Protein AF-0000000084340788 (afdb_homodimer)

Structure (mmCIF, N/CA/C/O backbone):
data_AF-0000000084340788-model_v1
#
loop_
_entity.id
_entity.type
_entity.pdbx_description
1 polymer 'Glutamate transport system permease protein'
#
loop_
_atom_site.group_PDB
_atom_site.id
_atom_site.type_symbol
_atom_site.label_atom_id
_atom_site.label_alt_id
_atom_site.label_comp_id
_atom_site.label_asym_id
_atom_site.label_entity_id
_atom_site.label_seq_id
_atom_site.pdbx_PDB_ins_code
_atom_site.Cartn_x
_atom_site.Cartn_y
_atom_site.Cartn_z
_atom_site.occupancy
_atom_site.B_iso_or_equiv
_atom_site.auth_seq_id
_atom_site.auth_comp_id
_atom_site.auth_asym_id
_atom_site.auth_atom_id
_atom_site.pdbx_PDB_model_num
ATOM 1 N N . MET A 1 1 ? 12.258 -9.164 -33.531 1 71.19 1 MET A N 1
ATOM 2 C CA . MET A 1 1 ? 10.922 -9.227 -32.938 1 71.19 1 MET A CA 1
ATOM 3 C C . MET A 1 1 ? 10.695 -8.07 -31.969 1 71.19 1 MET A C 1
ATOM 5 O O . MET A 1 1 ? 11.555 -7.773 -31.141 1 71.19 1 MET A O 1
ATOM 9 N N . ASN A 1 2 ? 9.766 -7.203 -32.406 1 86.19 2 ASN A N 1
ATOM 10 C CA . ASN A 1 2 ? 9.414 -6.066 -31.578 1 86.19 2 ASN A CA 1
ATOM 11 C C . ASN A 1 2 ? 8.383 -6.445 -30.516 1 86.19 2 ASN A C 1
ATOM 13 O O . ASN A 1 2 ? 7.234 -6.742 -30.844 1 86.19 2 ASN A O 1
ATOM 17 N N . VAL A 1 3 ? 8.805 -6.488 -29.281 1 87.5 3 VAL A N 1
ATOM 18 C CA . VAL A 1 3 ? 8.008 -7.004 -28.172 1 87.5 3 VAL A CA 1
ATOM 19 C C . VAL A 1 3 ? 6.68 -6.258 -28.094 1 87.5 3 VAL A C 1
ATOM 21 O O . VAL A 1 3 ? 5.617 -6.875 -28.016 1 87.5 3 VAL A O 1
ATOM 24 N N . LEU A 1 4 ? 6.684 -4.98 -28.172 1 85 4 LEU A N 1
ATOM 25 C CA . LEU A 1 4 ? 5.469 -4.191 -27.984 1 85 4 LEU A CA 1
ATOM 26 C C . LEU A 1 4 ? 4.59 -4.262 -29.234 1 85 4 LEU A C 1
ATOM 28 O O . LEU A 1 4 ? 3.416 -4.633 -29.141 1 85 4 LEU A O 1
ATOM 32 N N . LEU A 1 5 ? 5.133 -4.051 -30.391 1 87.81 5 LEU A N 1
ATOM 33 C CA . LEU A 1 5 ? 4.355 -3.936 -31.609 1 87.81 5 LEU A CA 1
ATOM 34 C C . LEU A 1 5 ? 3.775 -5.289 -32.031 1 87.81 5 LEU A C 1
ATOM 36 O O . LEU A 1 5 ? 2.68 -5.355 -32.562 1 87.81 5 LEU A O 1
ATOM 40 N N . ASP A 1 6 ? 4.422 -6.336 -31.703 1 89.31 6 ASP A N 1
ATOM 41 C CA . ASP A 1 6 ? 3.955 -7.676 -32.031 1 89.31 6 ASP A CA 1
ATOM 42 C C . ASP A 1 6 ? 2.875 -8.148 -31.078 1 89.31 6 ASP A C 1
ATOM 44 O O . ASP A 1 6 ? 2.172 -9.125 -31.344 1 89.31 6 ASP A O 1
ATOM 48 N N . ASN A 1 7 ? 2.77 -7.484 -29.906 1 90.88 7 ASN A N 1
ATOM 49 C CA . ASN A 1 7 ? 1.879 -7.953 -28.859 1 90.88 7 ASN A CA 1
ATOM 50 C C . ASN A 1 7 ? 0.939 -6.848 -28.391 1 90.88 7 ASN A C 1
ATOM 52 O O . ASN A 1 7 ? 0.616 -6.762 -27.203 1 90.88 7 ASN A O 1
ATOM 56 N N . LEU A 1 8 ? 0.59 -6.016 -29.25 1 89.75 8 LEU A N 1
ATOM 57 C CA . LEU A 1 8 ? -0.273 -4.891 -28.906 1 89.75 8 LEU A CA 1
ATOM 58 C C . LEU A 1 8 ? -1.616 -5.375 -28.375 1 89.75 8 LEU A C 1
ATOM 60 O O . LEU A 1 8 ? -2.193 -4.758 -27.484 1 89.75 8 LEU A O 1
ATOM 64 N N . GLY A 1 9 ? -2.135 -6.41 -29.016 1 90.5 9 GLY A N 1
ATOM 65 C CA . GLY A 1 9 ? -3.385 -6.973 -28.531 1 90.5 9 GLY A CA 1
ATOM 66 C C . GLY A 1 9 ? -3.295 -7.484 -27.094 1 90.5 9 GLY A C 1
ATOM 67 O O . GLY A 1 9 ? -4.203 -7.262 -26.297 1 90.5 9 GLY A O 1
ATOM 68 N N . LEU A 1 10 ? -2.205 -8.125 -26.797 1 90.38 10 LEU A N 1
ATOM 69 C CA . LEU A 1 10 ? -1.965 -8.641 -25.453 1 90.38 10 LEU A CA 1
ATOM 70 C C . LEU A 1 10 ? -1.876 -7.508 -24.438 1 90.38 10 LEU A C 1
ATOM 72 O O . LEU A 1 10 ? -2.514 -7.559 -23.391 1 90.38 10 LEU A O 1
ATOM 76 N N . TYR A 1 11 ? -1.113 -6.496 -24.766 1 93.12 11 TYR A N 1
ATOM 77 C CA . TYR A 1 11 ? -0.984 -5.34 -23.891 1 93.12 11 TYR A CA 1
ATOM 78 C C . TYR A 1 11 ? -2.314 -4.613 -23.75 1 93.12 11 TYR A C 1
ATOM 80 O O . TYR A 1 11 ? -2.717 -4.254 -22.641 1 93.12 11 TYR A O 1
ATOM 88 N N . GLY A 1 12 ? -2.988 -4.422 -24.828 1 93.06 12 GLY A N 1
ATOM 89 C CA . GLY A 1 12 ? -4.273 -3.744 -24.797 1 93.06 12 GLY A CA 1
ATOM 90 C C . GLY A 1 12 ? -5.305 -4.449 -23.938 1 93.06 12 GLY A C 1
ATOM 91 O O . GLY A 1 12 ? -5.957 -3.82 -23.109 1 93.06 12 GLY A O 1
ATOM 92 N N . SER A 1 13 ? -5.438 -5.715 -24.156 1 93.06 13 SER A N 1
ATOM 93 C CA . SER A 1 13 ? -6.406 -6.488 -23.391 1 93.06 13 SER A CA 1
ATOM 94 C C . SER A 1 13 ? -6.016 -6.559 -21.922 1 93.06 13 SER A C 1
ATOM 96 O O . SER A 1 13 ? -6.879 -6.496 -21.047 1 93.06 13 SER A O 1
ATOM 98 N N . GLY A 1 14 ? -4.699 -6.738 -21.641 1 93.44 14 GLY A N 1
ATOM 99 C CA . GLY A 1 14 ? -4.219 -6.766 -20.281 1 93.44 14 GLY A CA 1
ATOM 100 C C . GLY A 1 14 ? -4.508 -5.484 -19.516 1 93.44 14 GLY A C 1
ATOM 101 O O . GLY A 1 14 ? -5.027 -5.523 -18.391 1 93.44 14 GLY A O 1
ATOM 102 N N . PHE A 1 15 ? -4.238 -4.375 -20.156 1 95.75 15 PHE A N 1
ATOM 103 C CA . PHE A 1 15 ? -4.457 -3.09 -19.5 1 95.75 15 PHE A CA 1
ATOM 104 C C . PHE A 1 15 ? -5.945 -2.777 -19.406 1 95.75 15 PHE A C 1
ATOM 106 O O . PHE A 1 15 ? -6.395 -2.139 -18.453 1 95.75 15 PHE A O 1
ATOM 113 N N . LEU A 1 16 ? -6.719 -3.254 -20.344 1 95.88 16 LEU A N 1
ATOM 114 C CA . LEU A 1 16 ? -8.164 -3.08 -20.266 1 95.88 16 LEU A CA 1
ATOM 115 C C . LEU A 1 16 ? -8.727 -3.811 -19.047 1 95.88 16 LEU A C 1
ATOM 117 O O . LEU A 1 16 ? -9.586 -3.275 -18.344 1 95.88 16 LEU A O 1
ATOM 121 N N . THR A 1 17 ? -8.266 -4.973 -18.859 1 96.44 17 THR A N 1
ATOM 122 C CA . THR A 1 17 ? -8.688 -5.727 -17.688 1 96.44 17 THR A CA 1
ATOM 123 C C . THR A 1 17 ? -8.266 -5.016 -16.406 1 96.44 17 THR A C 1
ATOM 125 O O . THR A 1 17 ? -9.023 -4.98 -15.43 1 96.44 17 THR A O 1
ATOM 128 N N . THR A 1 18 ? -7.059 -4.477 -16.406 1 97.06 18 THR A N 1
ATOM 129 C CA . THR A 1 18 ? -6.582 -3.693 -15.266 1 97.06 18 THR A CA 1
ATOM 130 C C . THR A 1 18 ? -7.508 -2.514 -14.992 1 97.06 18 THR A C 1
ATOM 132 O O . THR A 1 18 ? -7.883 -2.266 -13.844 1 97.06 18 THR A O 1
ATOM 135 N N . ILE A 1 19 ? -7.906 -1.853 -16.031 1 97.69 19 ILE A N 1
ATOM 136 C CA . ILE A 1 19 ? -8.781 -0.691 -15.906 1 97.69 19 ILE A CA 1
ATOM 137 C C . ILE A 1 19 ? -10.148 -1.132 -15.406 1 97.69 19 ILE A C 1
ATOM 139 O O . ILE A 1 19 ? -10.742 -0.469 -14.547 1 97.69 19 ILE A O 1
ATOM 143 N N . GLN A 1 20 ? -10.656 -2.23 -15.883 1 98.12 20 GLN A N 1
ATOM 144 C CA . GLN A 1 20 ? -11.938 -2.756 -15.422 1 98.12 20 GLN A CA 1
ATOM 145 C C . GLN A 1 20 ? -11.891 -3.111 -13.938 1 98.12 20 GLN A C 1
ATOM 147 O O . GLN A 1 20 ? -12.805 -2.771 -13.188 1 98.12 20 GLN A O 1
ATOM 152 N N . LEU A 1 21 ? -10.836 -3.824 -13.57 1 98.19 21 LEU A N 1
ATOM 153 C CA . LEU A 1 21 ? -10.641 -4.152 -12.164 1 98.19 21 LEU A CA 1
ATOM 154 C C . LEU A 1 21 ? -10.648 -2.891 -11.305 1 98.19 21 LEU A C 1
ATOM 156 O O . LEU A 1 21 ? -11.297 -2.85 -10.258 1 98.19 21 LEU A O 1
ATOM 160 N N . PHE A 1 22 ? -9.914 -1.902 -11.781 1 98.44 22 PHE A N 1
ATOM 161 C CA . PHE A 1 22 ? -9.789 -0.653 -11.039 1 98.44 22 PHE A CA 1
ATOM 162 C C . PHE A 1 22 ? -11.141 0.041 -10.922 1 98.44 22 PHE A C 1
ATOM 164 O O . PHE A 1 22 ? -11.57 0.39 -9.82 1 98.44 22 PHE A O 1
ATOM 171 N N . VAL A 1 23 ? -11.867 0.208 -12.023 1 98.62 23 VAL A N 1
ATOM 172 C CA . VAL A 1 23 ? -13.094 0.989 -12.055 1 98.62 23 VAL A CA 1
ATOM 173 C C . VAL A 1 23 ? -14.156 0.319 -11.188 1 98.62 23 VAL A C 1
ATOM 175 O O . VAL A 1 23 ? -14.781 0.972 -10.344 1 98.62 23 VAL A O 1
ATOM 178 N N . ILE A 1 24 ? -14.32 -0.928 -11.32 1 98.69 24 ILE A N 1
ATOM 179 C CA . ILE A 1 24 ? -15.328 -1.663 -10.555 1 98.69 24 ILE A CA 1
ATOM 180 C C . ILE A 1 24 ? -14.977 -1.63 -9.07 1 98.69 24 ILE A C 1
ATOM 182 O O . ILE A 1 24 ? -15.828 -1.352 -8.234 1 98.69 24 ILE A O 1
ATOM 186 N N . SER A 1 25 ? -13.719 -1.896 -8.75 1 98.81 25 SER A N 1
ATOM 187 C CA . SER A 1 25 ? -13.297 -1.935 -7.352 1 98.81 25 SER A CA 1
ATOM 188 C C . SER A 1 25 ? -13.297 -0.541 -6.734 1 98.81 25 SER A C 1
ATOM 190 O O . SER A 1 25 ? -13.562 -0.384 -5.539 1 98.81 25 SER A O 1
ATOM 192 N N . ALA A 1 26 ? -12.938 0.456 -7.605 1 98.69 26 ALA A N 1
ATOM 193 C CA . ALA A 1 26 ? -12.969 1.837 -7.133 1 98.69 26 ALA A CA 1
ATOM 194 C C . ALA A 1 26 ? -14.391 2.24 -6.73 1 98.69 26 ALA A C 1
ATOM 196 O O . ALA A 1 26 ? -14.602 2.771 -5.637 1 98.69 26 ALA A O 1
ATOM 197 N N . ILE A 1 27 ? -15.328 1.952 -7.555 1 98.69 27 ILE A N 1
ATOM 198 C CA . ILE A 1 27 ? -16.719 2.275 -7.277 1 98.69 27 ILE A CA 1
ATOM 199 C C . ILE A 1 27 ? -17.203 1.47 -6.074 1 98.69 27 ILE A C 1
ATOM 201 O O . ILE A 1 27 ? -17.797 2.025 -5.145 1 98.69 27 ILE A O 1
ATOM 205 N N . GLY A 1 28 ? -16.953 0.193 -6.09 1 98.81 28 GLY A N 1
ATOM 206 C CA . GLY A 1 28 ? -17.375 -0.662 -4.988 1 98.81 28 GLY A CA 1
ATOM 207 C C . GLY A 1 28 ? -16.781 -0.247 -3.656 1 98.81 28 GLY A C 1
ATOM 208 O O . GLY A 1 28 ? -17.469 -0.237 -2.637 1 98.81 28 GLY A O 1
ATOM 209 N N . SER A 1 29 ? -15.469 0.063 -3.662 1 98.81 29 SER A N 1
ATOM 210 C CA . SER A 1 29 ? -14.812 0.437 -2.416 1 98.81 29 SER A CA 1
ATOM 211 C C . SER A 1 29 ? -15.312 1.786 -1.91 1 98.81 29 SER A C 1
ATOM 213 O O . SER A 1 29 ? -15.383 2.012 -0.7 1 98.81 29 SER A O 1
ATOM 215 N N . LEU A 1 30 ? -15.656 2.717 -2.844 1 98.19 30 LEU A N 1
ATOM 216 C CA . LEU A 1 30 ? -16.203 4.008 -2.443 1 98.19 30 LEU A CA 1
ATOM 217 C C . LEU A 1 30 ? -17.562 3.832 -1.781 1 98.19 30 LEU A C 1
ATOM 219 O O . LEU A 1 30 ? -17.844 4.441 -0.744 1 98.19 30 LEU A O 1
ATOM 223 N N . VAL A 1 31 ? -18.359 2.99 -2.369 1 98.06 31 VAL A N 1
ATOM 224 C CA . VAL A 1 31 ? -19.703 2.746 -1.84 1 98.06 31 VAL A CA 1
ATOM 225 C C . VAL A 1 31 ? -19.609 2.037 -0.491 1 98.06 31 VAL A C 1
ATOM 227 O O . VAL A 1 31 ? -20.109 2.535 0.518 1 98.06 31 VAL A O 1
ATOM 230 N N . TRP A 1 32 ? -18.906 0.932 -0.442 1 98.5 32 TRP A N 1
ATOM 231 C CA . TRP A 1 32 ? -18.812 0.141 0.781 1 98.5 32 TRP A CA 1
ATOM 232 C C . TRP A 1 32 ? -18.047 0.896 1.862 1 98.5 32 TRP A C 1
ATOM 234 O O . TRP A 1 32 ? -18.406 0.846 3.039 1 98.5 32 TRP A O 1
ATOM 244 N N . GLY A 1 33 ? -16.984 1.599 1.449 1 98.5 33 GLY A N 1
ATOM 245 C CA . GLY A 1 33 ? -16.219 2.391 2.4 1 98.5 33 GLY A CA 1
ATOM 246 C C . GLY A 1 33 ? -17.031 3.51 3.029 1 98.5 33 GLY A C 1
ATOM 247 O O . GLY A 1 33 ? -16.891 3.793 4.219 1 98.5 33 GLY A O 1
ATOM 248 N N . THR A 1 34 ? -17.875 4.121 2.242 1 95.69 34 THR A N 1
ATOM 249 C CA . THR A 1 34 ? -18.734 5.191 2.754 1 95.69 34 THR A CA 1
ATOM 250 C C . THR A 1 34 ? -19.781 4.637 3.703 1 95.69 34 THR A C 1
ATOM 252 O O . THR A 1 34 ? -20.062 5.238 4.742 1 95.69 34 THR A O 1
ATOM 255 N N . VAL A 1 35 ? -20.344 3.533 3.381 1 96.62 35 VAL A N 1
ATOM 256 C CA . VAL A 1 35 ? -21.312 2.873 4.254 1 96.62 35 VAL A CA 1
ATOM 257 C C . VAL A 1 35 ? -20.641 2.521 5.586 1 96.62 35 VAL A C 1
ATOM 259 O O . VAL A 1 35 ? -21.203 2.771 6.652 1 96.62 35 VAL A O 1
ATOM 262 N N . LEU A 1 36 ? -19.453 2.016 5.539 1 98.06 36 LEU A N 1
ATOM 263 C CA . LEU A 1 36 ? -18.703 1.679 6.746 1 98.06 36 LEU A CA 1
ATOM 264 C C . LEU A 1 36 ? -18.438 2.926 7.582 1 98.06 36 LEU A C 1
ATOM 266 O O . LEU A 1 36 ? -18.516 2.881 8.812 1 98.06 36 LEU A O 1
ATOM 270 N N . ALA A 1 37 ? -18.125 3.986 6.883 1 96.62 37 ALA A N 1
ATOM 271 C CA . ALA A 1 37 ? -17.875 5.238 7.594 1 96.62 37 ALA A CA 1
ATOM 272 C C . ALA A 1 37 ? -19.125 5.707 8.328 1 96.62 37 ALA A C 1
ATOM 274 O O . ALA A 1 37 ? -19.047 6.152 9.477 1 96.62 37 ALA A O 1
ATOM 275 N N . ALA A 1 38 ? -20.25 5.586 7.684 1 93 38 ALA A N 1
ATOM 276 C CA . ALA A 1 38 ? -21.516 5.945 8.312 1 93 38 ALA A CA 1
ATOM 277 C C . ALA A 1 38 ? -21.781 5.078 9.539 1 93 38 ALA A C 1
ATOM 279 O O . ALA A 1 38 ? -22.266 5.57 10.562 1 93 38 ALA A O 1
ATOM 280 N N . MET A 1 39 ? -21.469 3.848 9.406 1 95.88 39 MET A N 1
ATOM 281 C CA . MET A 1 39 ? -21.656 2.943 10.539 1 95.88 39 MET A CA 1
ATOM 282 C C . MET A 1 39 ? -20.75 3.338 11.703 1 95.88 39 MET A C 1
ATOM 284 O O . MET A 1 39 ? -21.172 3.309 12.859 1 95.88 39 MET A O 1
ATOM 288 N N . ARG A 1 40 ? -19.641 3.723 11.32 1 95.12 40 ARG A N 1
ATOM 289 C CA . ARG A 1 40 ? -18.641 4.031 12.344 1 95.12 40 ARG A CA 1
ATOM 290 C C . ARG A 1 40 ? -19.031 5.285 13.125 1 95.12 40 ARG A C 1
ATOM 292 O O . ARG A 1 40 ? -18.641 5.453 14.281 1 95.12 40 ARG A O 1
ATOM 299 N N . VAL A 1 41 ? -19.75 6.207 12.547 1 91.56 41 VAL A N 1
ATOM 300 C CA . VAL A 1 41 ? -20.109 7.453 13.219 1 91.56 41 VAL A CA 1
ATOM 301 C C . VAL A 1 41 ? -21.562 7.395 13.695 1 91.56 41 VAL A C 1
ATOM 303 O O . VAL A 1 41 ? -22.078 8.383 14.219 1 91.56 41 VAL A O 1
ATOM 306 N N . SER A 1 42 ? -22.188 6.273 13.508 1 91.81 42 SER A N 1
ATOM 307 C CA . SER A 1 42 ? -23.594 6.086 13.875 1 91.81 42 SER A CA 1
ATOM 308 C C . SER A 1 42 ? -23.781 6.098 15.383 1 91.81 42 SER A C 1
ATOM 310 O O . SER A 1 42 ? -22.906 5.633 16.125 1 91.81 42 SER A O 1
ATOM 312 N N . PRO A 1 43 ? -24.922 6.641 15.859 1 90.88 43 PRO A N 1
ATOM 313 C CA . PRO A 1 43 ? -25.219 6.578 17.297 1 90.88 43 PRO A CA 1
ATOM 314 C C . PRO A 1 43 ? -25.594 5.172 17.75 1 90.88 43 PRO A C 1
ATOM 316 O O . PRO A 1 43 ? -25.625 4.902 18.953 1 90.88 43 PRO A O 1
ATOM 319 N N . VAL A 1 44 ? -25.906 4.258 16.859 1 94.38 44 VAL A N 1
ATOM 320 C CA . VAL A 1 44 ? -26.266 2.877 17.172 1 94.38 44 VAL A CA 1
ATOM 321 C C . VAL A 1 44 ? -25 2.074 17.5 1 94.38 44 VAL A C 1
ATOM 323 O O . VAL A 1 44 ? -24.172 1.844 16.609 1 94.38 44 VAL A O 1
ATOM 326 N N . PRO A 1 45 ? -24.875 1.512 18.672 1 96.62 45 PRO A N 1
ATOM 327 C CA . PRO A 1 45 ? -23.625 0.892 19.125 1 96.62 45 PRO A CA 1
ATOM 328 C C . PRO A 1 45 ? -23.234 -0.316 18.281 1 96.62 45 PRO A C 1
ATOM 330 O O . PRO A 1 45 ? -22.047 -0.53 18.016 1 96.62 45 PRO A O 1
ATOM 333 N N . ILE A 1 46 ? -24.156 -1.075 17.906 1 97.38 46 ILE A N 1
ATOM 334 C CA . ILE A 1 46 ? -23.859 -2.287 17.156 1 97.38 46 ILE A CA 1
ATOM 335 C C . ILE A 1 46 ? -23.281 -1.914 15.789 1 97.38 46 ILE A C 1
ATOM 337 O O . ILE A 1 46 ? -22.375 -2.592 15.289 1 97.38 46 ILE A O 1
ATOM 341 N N . LEU A 1 47 ? -23.75 -0.889 15.156 1 96.62 47 LEU A N 1
ATOM 342 C CA . LEU A 1 47 ? -23.234 -0.421 13.875 1 96.62 47 LEU A CA 1
ATOM 343 C C . LEU A 1 47 ? -21.828 0.154 14.031 1 96.62 47 LEU A C 1
ATOM 345 O O . LEU A 1 47 ? -20.938 -0.127 13.227 1 96.62 47 LEU A O 1
ATOM 349 N N . ARG A 1 48 ? -21.703 0.841 15.039 1 97.06 48 ARG A N 1
ATOM 350 C CA . ARG A 1 48 ? -20.391 1.427 15.32 1 97.06 48 ARG A CA 1
ATOM 351 C C . ARG A 1 48 ? -19.344 0.342 15.578 1 97.06 48 ARG A C 1
ATOM 353 O O . ARG A 1 48 ? -18.219 0.422 15.078 1 97.06 48 ARG A O 1
ATOM 360 N N . ALA A 1 49 ? -19.75 -0.632 16.297 1 97.62 49 ALA A N 1
ATOM 361 C CA . ALA A 1 49 ? -18.844 -1.738 16.625 1 97.62 49 ALA A CA 1
ATOM 362 C C . ALA A 1 49 ? -18.469 -2.508 15.359 1 97.62 49 ALA A C 1
ATOM 364 O O . ALA A 1 49 ? -17.297 -2.891 15.188 1 97.62 49 ALA A O 1
ATOM 365 N N . PHE A 1 50 ? -19.344 -2.699 14.5 1 98 50 PHE A N 1
ATOM 366 C CA . PHE A 1 50 ? -19.094 -3.408 13.258 1 98 50 PHE A CA 1
ATOM 367 C C . PHE A 1 50 ? -18.141 -2.615 12.367 1 98 50 PHE A C 1
ATOM 369 O O . PHE A 1 50 ? -17.141 -3.158 11.875 1 98 50 PHE A O 1
ATOM 376 N N . GLY A 1 51 ? -18.484 -1.339 12.18 1 97.69 51 GLY A N 1
ATOM 377 C CA . GLY A 1 51 ? -17.625 -0.493 11.375 1 97.69 51 GLY A CA 1
ATOM 378 C C . GLY A 1 51 ? -16.203 -0.425 11.898 1 97.69 51 GLY A C 1
ATOM 379 O O . GLY A 1 51 ? -15.242 -0.572 11.133 1 97.69 51 GLY A O 1
ATOM 380 N N . THR A 1 52 ? -16.094 -0.338 13.164 1 96.81 52 THR A N 1
ATOM 381 C CA . THR A 1 52 ? -14.781 -0.244 13.812 1 96.81 52 THR A CA 1
ATOM 382 C C . THR A 1 52 ? -14.023 -1.564 13.695 1 96.81 52 THR A C 1
ATOM 384 O O . THR A 1 52 ? -12.836 -1.578 13.375 1 96.81 52 THR A O 1
ATOM 387 N N . GLY A 1 53 ? -14.703 -2.615 13.953 1 96.75 53 GLY A N 1
ATOM 388 C CA . GLY A 1 53 ? -14.102 -3.932 13.836 1 96.75 53 GLY A CA 1
ATOM 389 C C . GLY A 1 53 ? -13.641 -4.258 12.422 1 96.75 53 GLY A C 1
ATOM 390 O O . GLY A 1 53 ? -12.547 -4.777 12.227 1 96.75 53 GLY A O 1
ATOM 391 N N . TYR A 1 54 ? -14.477 -3.936 11.484 1 97.44 54 TYR A N 1
ATOM 392 C CA . TYR A 1 54 ? -14.148 -4.156 10.078 1 97.44 54 TYR A CA 1
ATOM 393 C C . TYR A 1 54 ? -12.875 -3.414 9.695 1 97.44 54 TYR A C 1
ATOM 395 O O . TYR A 1 54 ? -11.93 -4.012 9.172 1 97.44 54 TYR A O 1
ATOM 403 N N . VAL A 1 55 ? -12.828 -2.178 9.961 1 96.88 55 VAL A N 1
ATOM 404 C CA . VAL A 1 55 ? -11.734 -1.312 9.531 1 96.88 55 VAL A CA 1
ATOM 405 C C . VAL A 1 55 ? -10.445 -1.713 10.25 1 96.88 55 VAL A C 1
ATOM 407 O O . VAL A 1 55 ? -9.398 -1.863 9.617 1 96.88 55 VAL A O 1
ATOM 410 N N . ASN A 1 56 ? -10.523 -2.014 11.539 1 92.25 56 ASN A N 1
ATOM 411 C CA . ASN A 1 56 ? -9.336 -2.365 12.305 1 92.25 56 ASN A CA 1
ATOM 412 C C . ASN A 1 56 ? -8.773 -3.719 11.883 1 92.25 56 ASN A C 1
ATOM 414 O O . ASN A 1 56 ? -7.555 -3.902 11.836 1 92.25 56 ASN A O 1
ATO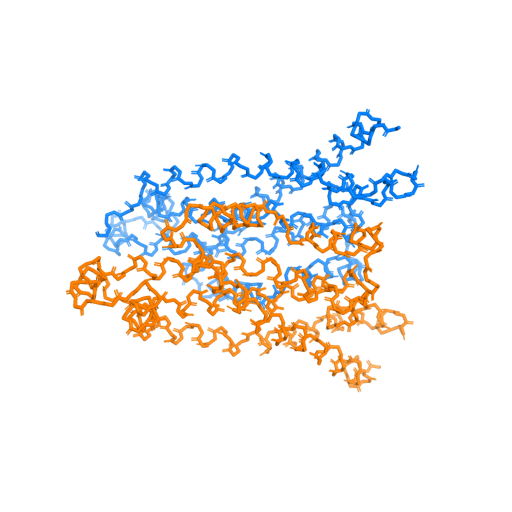M 418 N N . THR A 1 57 ? -9.617 -4.539 11.547 1 94.25 57 THR A N 1
ATOM 419 C CA . THR A 1 57 ? -9.18 -5.871 11.148 1 94.25 57 THR A CA 1
ATOM 420 C C . THR A 1 57 ? -8.609 -5.855 9.734 1 94.25 57 THR A C 1
ATOM 422 O O . THR A 1 57 ? -7.504 -6.344 9.492 1 94.25 57 THR A O 1
ATOM 425 N N . ILE A 1 58 ? -9.312 -5.281 8.805 1 96.12 58 ILE A N 1
ATOM 426 C CA . ILE A 1 58 ? -8.945 -5.344 7.395 1 96.12 58 ILE A CA 1
ATOM 427 C C . ILE A 1 58 ? -7.703 -4.492 7.141 1 96.12 58 ILE A C 1
ATOM 429 O O . ILE A 1 58 ? -6.812 -4.895 6.391 1 96.12 58 ILE A O 1
ATOM 433 N N . ARG A 1 59 ? -7.566 -3.332 7.758 1 93.94 59 ARG A N 1
ATOM 434 C CA . ARG A 1 59 ? -6.418 -2.455 7.547 1 93.94 59 ARG A CA 1
ATOM 435 C C . ARG A 1 59 ? -5.137 -3.092 8.07 1 93.94 59 ARG A C 1
ATOM 437 O O . ARG A 1 59 ? -4.039 -2.736 7.637 1 93.94 59 ARG A O 1
ATOM 444 N N . ASN A 1 60 ? -5.336 -4.074 9 1 92.12 60 ASN A N 1
ATOM 445 C CA . ASN A 1 60 ? -4.164 -4.73 9.562 1 92.12 60 ASN A CA 1
ATOM 446 C C . ASN A 1 60 ? -3.934 -6.102 8.938 1 92.12 60 ASN A C 1
ATOM 448 O O . ASN A 1 60 ? -3.07 -6.859 9.383 1 92.12 60 ASN A O 1
ATOM 452 N N . THR A 1 61 ? -4.645 -6.398 7.941 1 94.56 61 THR A N 1
ATOM 453 C CA . THR A 1 61 ? -4.508 -7.633 7.18 1 94.56 61 THR A CA 1
ATOM 454 C C . THR A 1 61 ? -3.818 -7.375 5.844 1 94.56 61 THR A C 1
ATOM 456 O O . THR A 1 61 ? -4.203 -6.461 5.105 1 94.56 61 THR A O 1
ATOM 459 N N . PRO A 1 62 ? -2.764 -8.141 5.555 1 95.25 62 PRO A N 1
ATOM 460 C CA . PRO A 1 62 ? -2.168 -7.992 4.227 1 95.25 62 PRO A CA 1
ATOM 461 C C . PRO A 1 62 ? -3.174 -8.219 3.1 1 95.25 62 PRO A C 1
ATOM 463 O O . PRO A 1 62 ? -4.008 -9.125 3.184 1 95.25 62 PRO A O 1
ATOM 466 N N . LEU A 1 63 ? -3.143 -7.383 2.064 1 96.19 63 LEU A N 1
ATOM 467 C CA . LEU A 1 63 ? -4.055 -7.5 0.931 1 96.19 63 LEU A CA 1
ATOM 468 C C . LEU A 1 63 ? -3.957 -8.883 0.296 1 96.19 63 LEU A C 1
ATOM 470 O O . LEU A 1 63 ? -4.973 -9.469 -0.092 1 96.19 63 LEU A O 1
ATOM 474 N N . THR A 1 64 ? -2.775 -9.422 0.229 1 93.81 64 THR A N 1
ATOM 475 C CA . THR A 1 64 ? -2.578 -10.742 -0.369 1 93.81 64 THR A CA 1
ATOM 476 C C . THR A 1 64 ? -3.375 -11.805 0.384 1 93.81 64 THR A C 1
ATOM 478 O O . THR A 1 64 ? -3.895 -12.742 -0.223 1 93.81 64 THR A O 1
ATOM 481 N N . LEU A 1 65 ? -3.445 -11.656 1.653 1 93.12 65 LEU A N 1
ATOM 482 C CA . LEU A 1 65 ? -4.223 -12.602 2.445 1 93.12 65 LEU A CA 1
ATOM 483 C C . LEU A 1 65 ? -5.711 -12.477 2.135 1 93.12 65 LEU A C 1
ATOM 485 O O . LEU A 1 65 ? -6.438 -13.477 2.154 1 93.12 65 LEU A O 1
ATOM 489 N N . VAL A 1 66 ? -6.16 -11.273 1.886 1 94.94 66 VAL A N 1
ATOM 490 C CA . VAL A 1 66 ? -7.551 -11.07 1.483 1 94.94 66 VAL A CA 1
ATOM 491 C C . VAL A 1 66 ? -7.812 -11.766 0.152 1 94.94 66 VAL A C 1
ATOM 493 O O . VAL A 1 66 ? -8.844 -12.43 -0.017 1 94.94 66 VAL A O 1
ATOM 496 N N . PHE A 1 67 ? -6.863 -11.68 -0.761 1 94.38 67 PHE A N 1
ATOM 497 C CA . PHE A 1 67 ? -6.965 -12.383 -2.033 1 94.38 67 PHE A CA 1
ATOM 498 C C . PHE A 1 67 ? -6.98 -13.898 -1.816 1 94.38 67 PHE A C 1
ATOM 500 O O . PHE A 1 67 ? -7.773 -14.609 -2.438 1 94.38 67 PHE A O 1
ATOM 507 N N . PHE A 1 68 ? -6.098 -14.352 -0.95 1 90.38 68 PHE A N 1
ATOM 508 C CA . PHE A 1 68 ? -6.051 -15.781 -0.658 1 90.38 68 PHE A CA 1
ATOM 509 C C . PHE A 1 68 ? -7.383 -16.266 -0.095 1 90.38 68 PHE A C 1
ATOM 511 O O . PHE A 1 68 ? -7.855 -17.344 -0.439 1 90.38 68 PHE A O 1
ATOM 518 N N . PHE A 1 69 ? -7.953 -15.508 0.755 1 91.19 69 PHE A N 1
ATOM 519 C CA . PHE A 1 69 ? -9.25 -15.859 1.328 1 91.19 69 PHE A CA 1
ATOM 520 C C . PHE A 1 69 ? -10.297 -16.031 0.235 1 91.19 69 PHE A C 1
ATOM 522 O O . PHE A 1 69 ? -10.969 -17.062 0.169 1 91.19 69 PHE A O 1
ATOM 529 N N . PHE A 1 70 ? -10.414 -15.102 -0.653 1 93.06 70 PHE A N 1
ATOM 530 C CA . PHE A 1 70 ? -11.461 -15.148 -1.666 1 93.06 70 PHE A CA 1
ATOM 531 C C . PHE A 1 70 ? -11.141 -16.203 -2.725 1 93.06 70 PHE A C 1
ATOM 533 O O . PHE A 1 70 ? -12.055 -16.828 -3.273 1 93.06 70 PHE A O 1
ATOM 540 N N . ALA A 1 71 ? -9.898 -16.422 -2.926 1 88.88 71 ALA A N 1
ATOM 541 C CA . ALA A 1 71 ? -9.516 -17.359 -3.986 1 88.88 71 ALA A CA 1
ATOM 542 C C . ALA A 1 71 ? -9.57 -18.797 -3.498 1 88.88 71 ALA A C 1
ATOM 544 O O . ALA A 1 71 ? -9.922 -19.703 -4.258 1 88.88 71 ALA A O 1
ATOM 545 N N . PHE A 1 72 ? -9.273 -18.984 -2.227 1 85.56 72 PHE A N 1
ATOM 546 C CA . PHE A 1 72 ? -9.062 -20.375 -1.822 1 85.56 72 PHE A CA 1
ATOM 547 C C . PHE A 1 72 ? -9.984 -20.734 -0.665 1 85.56 72 PHE A C 1
ATOM 549 O O . PHE A 1 72 ? -10.344 -21.906 -0.497 1 85.56 72 PHE A O 1
ATOM 556 N N . ALA A 1 73 ? -10.336 -19.797 0.185 1 85.44 73 ALA A N 1
ATOM 557 C CA . ALA A 1 73 ? -11.203 -20.094 1.324 1 85.44 73 ALA A CA 1
ATOM 558 C C . ALA A 1 73 ? -12.672 -19.969 0.944 1 85.44 73 ALA A C 1
ATOM 560 O O . ALA A 1 73 ? -13.477 -20.859 1.206 1 85.44 73 ALA A O 1
ATOM 561 N N . TYR A 1 74 ? -12.953 -18.891 0.258 1 86.81 74 TYR A N 1
ATOM 562 C CA . TYR A 1 74 ? -14.336 -18.578 -0.087 1 86.81 74 TYR A CA 1
ATOM 563 C C . TYR A 1 74 ? -14.953 -19.703 -0.913 1 86.81 74 TYR A C 1
ATOM 565 O O . TYR A 1 74 ? -16.078 -20.141 -0.632 1 86.81 74 TYR A O 1
ATOM 573 N N . PRO A 1 75 ? -14.281 -20.219 -1.859 1 82.5 75 PRO A N 1
ATOM 574 C CA . PRO A 1 75 ? -14.898 -21.266 -2.666 1 82.5 75 PRO A CA 1
ATOM 575 C C . PRO A 1 75 ? -15.219 -22.531 -1.853 1 82.5 75 PRO A C 1
ATOM 577 O O . PRO A 1 75 ? -16.078 -23.312 -2.238 1 82.5 75 PRO A O 1
ATOM 580 N N . ARG A 1 76 ? -14.562 -22.688 -0.792 1 80.38 76 ARG A N 1
ATOM 581 C CA . ARG A 1 76 ? -14.773 -23.875 0.041 1 80.38 76 ARG A CA 1
ATOM 582 C C . ARG A 1 76 ? -16.047 -23.734 0.865 1 80.38 76 ARG A C 1
ATOM 584 O O . ARG A 1 76 ? -16.562 -24.734 1.389 1 80.38 76 ARG A O 1
ATOM 591 N N . LEU A 1 77 ? -16.547 -22.531 0.985 1 81.25 77 LEU A N 1
ATOM 592 C CA . LEU A 1 77 ? -17.797 -22.328 1.706 1 81.25 77 LEU A CA 1
ATOM 593 C C . LEU A 1 77 ? -18.984 -22.75 0.865 1 81.25 77 LEU A C 1
ATOM 595 O O . LEU A 1 77 ? -20.078 -22.953 1.393 1 81.25 77 LEU A O 1
ATOM 599 N N . ASP A 1 78 ? -18.75 -23 -0.374 1 79.56 78 ASP A N 1
ATOM 600 C CA . ASP A 1 78 ? -19.734 -23.547 -1.305 1 79.56 78 ASP A CA 1
ATOM 601 C C . ASP A 1 78 ? -21.016 -22.703 -1.311 1 79.56 78 ASP A C 1
ATOM 603 O O . ASP A 1 78 ? -22.109 -23.25 -1.236 1 79.56 78 ASP A O 1
ATOM 607 N N . ILE A 1 79 ? -20.922 -21.422 -1.277 1 80.44 79 ILE A N 1
ATOM 608 C CA . ILE A 1 79 ? -22.078 -20.531 -1.308 1 80.44 79 ILE A CA 1
ATOM 609 C C . ILE A 1 79 ? -22.469 -20.234 -2.756 1 80.44 79 ILE A C 1
ATOM 611 O O . ILE A 1 79 ? -23.5 -20.672 -3.238 1 80.44 79 ILE A O 1
ATOM 615 N N . VAL A 1 80 ? -21.719 -19.469 -3.5 1 84.81 80 VAL A N 1
ATOM 616 C CA . VAL A 1 80 ? -21.891 -19.125 -4.91 1 84.81 80 VAL A CA 1
ATOM 617 C C . VAL A 1 80 ? -20.562 -19.234 -5.641 1 84.81 80 VAL A C 1
ATOM 619 O O . VAL A 1 80 ? -19.531 -18.797 -5.121 1 84.81 80 VAL A O 1
ATOM 622 N N . ARG A 1 81 ? -20.656 -19.938 -6.699 1 87.25 81 ARG A N 1
ATOM 623 C CA . ARG A 1 81 ? -19.438 -20.016 -7.5 1 87.25 81 ARG A CA 1
ATOM 624 C C . ARG A 1 81 ? -19.203 -18.719 -8.273 1 87.25 81 ARG A C 1
ATOM 626 O O . ARG A 1 81 ? -20.078 -18.281 -9.039 1 87.25 81 ARG A O 1
ATOM 633 N N . LEU A 1 82 ? -18.125 -18.047 -8.023 1 90.5 82 LEU A N 1
ATOM 634 C CA . LEU A 1 82 ? -17.781 -16.797 -8.688 1 90.5 82 LEU A CA 1
ATOM 635 C C . LEU A 1 82 ? -16.5 -16.953 -9.516 1 90.5 82 LEU A C 1
ATOM 637 O O . LEU A 1 82 ? -15.664 -17.812 -9.211 1 90.5 82 LEU A O 1
ATOM 641 N N . ASP A 1 83 ? -16.469 -16.219 -10.602 1 93.5 83 ASP A N 1
ATOM 642 C CA . ASP A 1 83 ? -15.273 -16.281 -11.43 1 93.5 83 ASP A CA 1
ATOM 643 C C . ASP A 1 83 ? -14.117 -15.539 -10.773 1 93.5 83 ASP A C 1
ATOM 645 O O . ASP A 1 83 ? -14.32 -14.758 -9.844 1 93.5 83 ASP A O 1
ATOM 649 N N . PHE A 1 84 ? -12.914 -15.758 -11.281 1 93.12 84 PHE A N 1
ATOM 650 C CA . PHE A 1 84 ? -11.695 -15.211 -10.688 1 93.12 84 PHE A CA 1
ATOM 651 C C . PHE A 1 84 ? -11.719 -13.688 -10.727 1 93.12 84 PHE A C 1
ATOM 653 O O . PHE A 1 84 ? -11.25 -13.039 -9.789 1 93.12 84 PHE A O 1
ATOM 660 N N . PHE A 1 85 ? -12.234 -13.094 -11.797 1 96.31 85 PHE A N 1
ATOM 661 C CA . PHE A 1 85 ? -12.32 -11.648 -11.93 1 96.31 85 PHE A CA 1
ATOM 662 C C . PHE A 1 85 ? -13.18 -11.055 -10.82 1 96.31 85 PHE A C 1
ATOM 664 O O . PHE A 1 85 ? -12.789 -10.07 -10.18 1 96.31 85 PHE A O 1
ATOM 671 N N . THR A 1 86 ? -14.312 -11.641 -10.602 1 96.62 86 THR A N 1
ATOM 672 C CA . THR A 1 86 ? -15.234 -11.172 -9.57 1 96.62 86 THR A CA 1
ATOM 673 C C . THR A 1 86 ? -14.617 -11.328 -8.18 1 96.62 86 THR A C 1
ATOM 675 O O . THR A 1 86 ? -14.758 -10.445 -7.336 1 96.62 86 THR A O 1
ATOM 678 N N . LEU A 1 87 ? -13.93 -12.43 -7.973 1 96.38 87 LEU A N 1
ATOM 679 C CA . LEU A 1 87 ? -13.281 -12.664 -6.691 1 96.38 87 LEU A CA 1
ATOM 680 C C . LEU A 1 87 ? -12.18 -11.633 -6.445 1 96.38 87 LEU A C 1
ATOM 682 O O . LEU A 1 87 ? -11.992 -11.172 -5.312 1 96.38 87 LEU A O 1
ATOM 686 N N . ALA A 1 88 ? -11.469 -11.289 -7.512 1 97.25 88 ALA A N 1
ATOM 687 C CA . ALA A 1 88 ? -10.445 -10.258 -7.406 1 97.25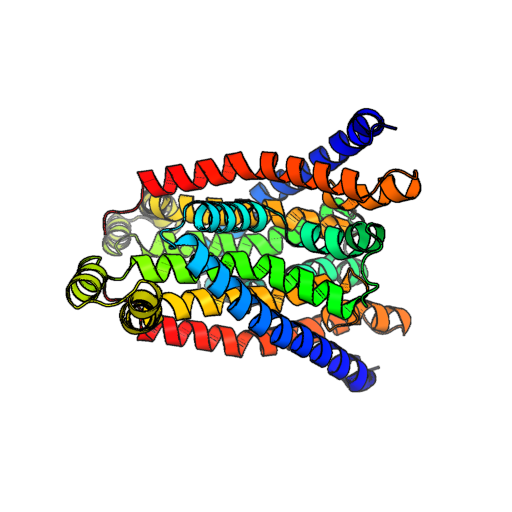 88 ALA A CA 1
ATOM 688 C C . ALA A 1 88 ? -11.062 -8.906 -7.059 1 97.25 88 ALA A C 1
ATOM 690 O O . ALA A 1 88 ? -10.547 -8.188 -6.191 1 97.25 88 ALA A O 1
ATOM 691 N N . CYS A 1 89 ? -12.188 -8.578 -7.688 1 98.38 89 CYS A N 1
ATOM 692 C CA . CYS A 1 89 ? -12.891 -7.336 -7.379 1 98.38 89 CYS A CA 1
ATOM 693 C C . CYS A 1 89 ? -13.328 -7.309 -5.918 1 98.38 89 CYS A C 1
ATOM 695 O O . CYS A 1 89 ? -13.156 -6.297 -5.234 1 98.38 89 CYS A O 1
ATOM 697 N N . LEU A 1 90 ? -13.836 -8.391 -5.48 1 98 90 LEU A N 1
ATOM 698 C CA . LEU A 1 90 ? -14.312 -8.461 -4.102 1 98 90 LEU A CA 1
ATOM 699 C C . LEU A 1 90 ? -13.156 -8.289 -3.121 1 98 90 LEU A C 1
ATOM 701 O O . LEU A 1 90 ? -13.305 -7.633 -2.086 1 98 90 LEU A O 1
ATOM 705 N N . SER A 1 91 ? -12.023 -8.898 -3.416 1 98.19 91 SER A N 1
ATOM 706 C CA . SER A 1 91 ? -10.836 -8.742 -2.582 1 98.19 91 SER A CA 1
ATOM 707 C C . SER A 1 91 ? -10.406 -7.281 -2.506 1 98.19 91 SER A C 1
ATOM 709 O O . SER A 1 91 ? -10.195 -6.746 -1.415 1 98.19 91 SER A O 1
ATOM 711 N N . LEU A 1 92 ? -10.375 -6.633 -3.674 1 98.69 92 LEU A N 1
ATOM 712 C CA . LEU A 1 92 ? -9.945 -5.242 -3.77 1 98.69 92 LEU A CA 1
ATOM 713 C C . LEU A 1 92 ? -10.938 -4.316 -3.078 1 98.69 92 LEU A C 1
ATOM 715 O O . LEU A 1 92 ? -10.539 -3.381 -2.379 1 98.69 92 LEU A O 1
ATOM 719 N N . ILE A 1 93 ? -12.211 -4.598 -3.26 1 98.81 93 ILE A N 1
ATOM 720 C CA . ILE A 1 93 ? -13.266 -3.783 -2.654 1 98.81 93 ILE A CA 1
ATOM 721 C C . ILE A 1 93 ? -13.203 -3.916 -1.135 1 98.81 93 ILE A C 1
ATOM 723 O O . ILE A 1 93 ? -13.195 -2.912 -0.418 1 98.81 93 ILE A O 1
ATOM 727 N N . THR A 1 94 ? -13.156 -5.156 -0.659 1 98.62 94 THR A N 1
ATOM 728 C CA . THR A 1 94 ? -13.141 -5.43 0.773 1 98.62 94 THR A CA 1
ATOM 729 C C . THR A 1 94 ? -11.953 -4.746 1.44 1 98.62 94 THR A C 1
ATOM 731 O O . THR A 1 94 ? -12.102 -4.125 2.496 1 98.62 94 THR A O 1
ATOM 734 N N . TYR A 1 95 ? -10.836 -4.812 0.823 1 98.62 95 TYR A N 1
ATOM 735 C CA . TYR A 1 95 ? -9.609 -4.25 1.38 1 98.62 95 TYR A CA 1
ATOM 736 C C . TYR A 1 95 ? -9.617 -2.729 1.306 1 98.62 95 TYR A C 1
ATOM 738 O O . TYR A 1 95 ? -9.445 -2.049 2.32 1 98.62 95 TYR A O 1
ATOM 746 N N . THR A 1 96 ? -9.852 -2.164 0.131 1 98.81 96 THR A N 1
ATOM 747 C CA . THR A 1 96 ? -9.758 -0.729 -0.12 1 98.81 96 THR A CA 1
ATOM 748 C C . THR A 1 96 ? -10.859 0.021 0.626 1 98.81 96 THR A C 1
ATOM 750 O O . THR A 1 96 ? -10.664 1.161 1.051 1 98.81 96 THR A O 1
ATOM 753 N N . ALA A 1 97 ? -11.977 -0.646 0.854 1 98.81 97 ALA A N 1
ATOM 754 C CA . ALA A 1 97 ? -13.094 -0.01 1.541 1 98.81 97 ALA A CA 1
ATOM 755 C C . ALA A 1 97 ? -12.695 0.433 2.945 1 98.81 97 ALA A C 1
ATOM 757 O O . ALA A 1 97 ? -13.172 1.46 3.438 1 98.81 97 ALA A O 1
ATOM 758 N N . ALA A 1 98 ? -11.906 -0.354 3.602 1 98.56 98 ALA A N 1
ATOM 759 C CA . ALA A 1 98 ? -11.461 -0.002 4.949 1 98.56 98 ALA A CA 1
ATOM 760 C C . ALA A 1 98 ? -10.68 1.312 4.941 1 98.56 98 ALA A C 1
ATOM 762 O O . ALA A 1 98 ? -10.844 2.139 5.844 1 98.56 98 ALA A O 1
ATOM 763 N N . PHE A 1 99 ? -9.898 1.535 3.938 1 98.06 99 PHE A N 1
ATOM 764 C CA . PHE A 1 99 ? -9.109 2.756 3.83 1 98.06 99 PHE A CA 1
ATOM 765 C C . PHE A 1 99 ? -9.984 3.932 3.412 1 98.06 99 PHE A C 1
ATOM 767 O O . PHE A 1 99 ? -9.789 5.055 3.883 1 98.06 99 PHE A O 1
ATOM 774 N N . VAL A 1 100 ? -10.898 3.652 2.541 1 98.31 100 VAL A N 1
ATOM 775 C CA . VAL A 1 100 ? -11.867 4.68 2.174 1 98.31 100 VAL A CA 1
ATOM 776 C C . VAL A 1 100 ? -12.633 5.145 3.414 1 98.31 100 VAL A C 1
ATOM 778 O O . VAL A 1 100 ? -12.789 6.348 3.639 1 98.31 100 VAL A O 1
ATOM 781 N N . CYS A 1 101 ? -13.062 4.215 4.191 1 98.12 101 CYS A N 1
ATOM 782 C CA . CYS A 1 101 ? -13.789 4.512 5.422 1 98.12 101 CYS A CA 1
ATOM 783 C C . CYS A 1 101 ? -12.969 5.422 6.332 1 98.12 101 CYS A C 1
ATOM 785 O O . CYS A 1 101 ? -13.492 6.398 6.871 1 98.12 101 CYS A O 1
ATOM 787 N N . GLU A 1 102 ? -11.742 5.113 6.477 1 96.25 102 GLU A N 1
ATOM 788 C CA . GLU A 1 102 ? -10.867 5.898 7.344 1 96.25 102 GLU A CA 1
ATOM 789 C C . GLU A 1 102 ? -10.711 7.324 6.82 1 96.25 102 GLU A C 1
ATOM 791 O O . GLU A 1 102 ? -10.664 8.273 7.605 1 96.25 102 GLU A O 1
ATOM 796 N N . CYS A 1 103 ? -10.578 7.492 5.516 1 96.62 103 CYS A N 1
ATOM 797 C CA . CYS A 1 103 ? -10.477 8.82 4.918 1 96.62 103 CYS A CA 1
ATOM 798 C C . CYS A 1 103 ? -11.742 9.633 5.184 1 96.62 103 CYS A C 1
ATOM 800 O O . CYS A 1 103 ? -11.664 10.797 5.582 1 96.62 103 CYS A O 1
ATOM 802 N N . VAL A 1 104 ? -12.836 8.969 5.004 1 96.25 104 VAL A N 1
ATOM 803 C CA . VAL A 1 104 ? -14.117 9.648 5.184 1 96.25 104 VAL A CA 1
ATOM 804 C C . VAL A 1 104 ? -14.312 10 6.656 1 96.25 104 VAL A C 1
ATOM 806 O O . VAL A 1 104 ? -14.664 11.141 6.984 1 96.25 104 VAL A O 1
ATOM 809 N N . ARG A 1 105 ? -14.094 9.102 7.496 1 95.06 105 ARG A N 1
ATOM 810 C CA . ARG A 1 105 ? -14.242 9.344 8.93 1 95.06 105 ARG A CA 1
ATOM 811 C C . ARG A 1 105 ? -13.32 10.469 9.383 1 95.06 105 ARG A C 1
ATOM 813 O O . ARG A 1 105 ? -13.742 11.352 10.133 1 95.06 105 ARG A O 1
ATOM 820 N N . SER A 1 106 ? -12.086 10.406 8.953 1 93 106 SER A N 1
ATOM 821 C CA . SER A 1 106 ? -11.125 11.453 9.312 1 93 106 SER A CA 1
ATOM 822 C C . SER A 1 106 ? -11.578 12.812 8.797 1 93 106 SER A C 1
ATOM 824 O O . SER A 1 106 ? -11.383 13.828 9.469 1 93 106 SER A O 1
ATOM 826 N N . GLY A 1 107 ? -12.094 12.844 7.633 1 93.06 107 GLY A N 1
ATOM 827 C CA . GLY A 1 107 ? -12.617 14.078 7.078 1 93.06 107 GLY A CA 1
ATOM 828 C C . GLY A 1 107 ? -13.797 14.633 7.863 1 93.06 107 GLY A C 1
ATOM 829 O O . GLY A 1 107 ? -13.891 15.844 8.07 1 93.06 107 GLY A O 1
ATOM 830 N N . ILE A 1 108 ? -14.625 13.812 8.32 1 92.06 108 ILE A N 1
ATOM 831 C CA . ILE A 1 108 ? -15.773 14.195 9.141 1 92.06 108 ILE A CA 1
ATOM 832 C C . ILE A 1 108 ? -15.289 14.844 10.43 1 92.06 108 ILE A C 1
ATOM 834 O O . ILE A 1 108 ? -15.867 15.836 10.891 1 92.06 108 ILE A O 1
ATOM 838 N N . ASN A 1 109 ? -14.219 14.367 10.914 1 90.81 109 ASN A N 1
ATOM 839 C CA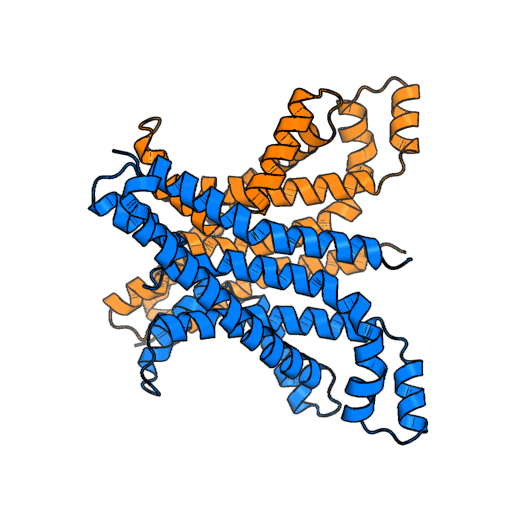 . ASN A 1 109 ? -13.688 14.828 12.195 1 90.81 109 ASN A CA 1
ATOM 840 C C . ASN A 1 109 ? -13.055 16.219 12.062 1 90.81 109 ASN A C 1
ATOM 842 O O . ASN A 1 109 ? -12.773 16.875 13.07 1 90.81 109 ASN A O 1
ATOM 846 N N . THR A 1 110 ? -12.812 16.594 10.828 1 91.38 110 THR A N 1
ATOM 847 C CA . THR A 1 110 ? -12.242 17.922 10.641 1 91.38 110 THR A CA 1
ATOM 848 C C . THR A 1 110 ? -13.32 19 10.742 1 91.38 110 THR A C 1
ATOM 850 O O . THR A 1 110 ? -13.016 20.188 10.883 1 91.38 110 THR A O 1
ATOM 853 N N . VAL A 1 111 ? -14.578 18.656 10.688 1 92.81 111 VAL A N 1
ATOM 854 C CA . VAL A 1 111 ? -15.695 19.578 10.773 1 92.81 111 VAL A CA 1
ATOM 855 C C . VAL A 1 111 ? -16.016 19.875 12.234 1 92.81 111 VAL A C 1
ATOM 857 O O . VAL A 1 111 ? -16.188 18.953 13.039 1 92.81 111 VAL A O 1
ATOM 860 N N . PRO A 1 112 ? -16.078 21.141 12.578 1 93.81 112 PRO A N 1
ATOM 861 C CA . PRO A 1 112 ? -16.391 21.5 13.969 1 93.81 112 PRO A CA 1
ATOM 862 C C . PRO A 1 112 ? -17.688 20.844 14.469 1 93.81 112 PRO A C 1
ATOM 864 O O . PRO A 1 112 ? -18.672 20.797 13.742 1 93.81 112 PRO A O 1
ATOM 867 N N . VAL A 1 113 ? -17.641 20.453 15.633 1 90.94 113 VAL A N 1
ATOM 868 C CA . VAL A 1 113 ? -18.75 19.734 16.25 1 90.94 113 VAL A CA 1
ATOM 869 C C . VAL A 1 113 ? -20 20.625 16.297 1 90.94 113 VAL A C 1
ATOM 871 O O . VAL A 1 113 ? -21.125 20.141 16.172 1 90.94 113 VAL A O 1
ATOM 874 N N . GLY A 1 114 ? -19.734 21.891 16.422 1 92.12 114 GLY A N 1
ATOM 875 C CA . GLY A 1 114 ? -20.828 22.859 16.469 1 92.12 114 GLY A CA 1
ATOM 876 C C . GLY A 1 114 ? -21.75 22.781 15.273 1 92.12 114 GLY A C 1
ATOM 877 O O . GLY A 1 114 ? -22.953 23.016 15.398 1 92.12 114 GLY A O 1
ATOM 878 N N . GLN A 1 115 ? -21.188 22.438 14.141 1 93.81 115 GLN A N 1
ATOM 879 C CA . GLN A 1 115 ? -21.984 22.297 12.93 1 93.81 115 GLN A CA 1
ATOM 880 C C . GLN A 1 115 ? -23.016 21.172 13.078 1 93.81 115 GLN A C 1
ATOM 882 O O . GLN A 1 115 ? -24.188 21.344 12.719 1 93.81 115 GLN A O 1
ATOM 887 N N . ALA A 1 116 ? -22.625 20.094 13.625 1 91 116 ALA A N 1
ATOM 888 C CA . ALA A 1 116 ? -23.516 18.953 13.836 1 91 116 ALA A CA 1
ATOM 889 C C . ALA A 1 116 ? -24.531 19.266 14.938 1 91 116 ALA A C 1
ATOM 891 O O . ALA A 1 116 ? -25.703 18.891 14.828 1 91 116 ALA A O 1
ATOM 892 N N . GLU A 1 117 ? -24.078 19.938 15.922 1 93.31 117 GLU A N 1
ATOM 893 C CA . GLU A 1 117 ? -24.969 20.312 17.031 1 93.31 117 GLU A CA 1
ATOM 894 C C . GLU A 1 117 ? -26.031 21.297 16.578 1 93.31 117 GLU A C 1
ATOM 896 O O . GLU A 1 117 ? -27.203 21.172 16.953 1 93.31 117 GLU A O 1
ATOM 901 N N . ALA A 1 118 ? -25.578 22.25 15.859 1 95.31 118 ALA A N 1
ATOM 902 C CA . ALA A 1 118 ? -26.531 23.219 15.32 1 95.31 118 ALA A CA 1
ATOM 903 C C . ALA A 1 118 ? -27.578 22.547 14.453 1 95.31 118 ALA A C 1
ATOM 905 O O . ALA A 1 118 ? -28.766 22.891 14.516 1 95.31 118 ALA A O 1
ATOM 906 N N . ALA A 1 119 ? -27.156 21.641 13.633 1 94.25 119 ALA A N 1
ATOM 907 C CA . ALA A 1 119 ? -28.078 20.922 12.773 1 94.25 119 ALA A CA 1
ATOM 908 C C . ALA A 1 119 ? -29.094 20.141 13.602 1 94.25 119 ALA A C 1
ATOM 910 O O . ALA A 1 119 ? -30.281 20.141 13.289 1 94.25 119 ALA A O 1
ATOM 911 N N . ARG A 1 120 ? -28.656 19.547 14.641 1 91.12 120 ARG A N 1
ATOM 912 C CA . ARG A 1 120 ? -29.547 18.797 15.523 1 91.12 120 ARG A CA 1
ATOM 913 C C . ARG A 1 120 ? -30.531 19.719 16.219 1 91.12 120 ARG A C 1
ATOM 915 O O . ARG A 1 120 ? -31.703 19.344 16.406 1 91.12 120 ARG A O 1
ATOM 922 N N . ALA A 1 121 ? -30.062 20.812 16.641 1 95.12 121 ALA A N 1
ATOM 923 C CA . ALA A 1 121 ? -30.922 21.812 17.281 1 95.12 121 ALA A CA 1
ATOM 924 C C . ALA A 1 121 ? -32.031 22.281 16.344 1 95.12 121 ALA A C 1
ATOM 926 O O . ALA A 1 121 ? -33.125 22.609 16.781 1 95.12 121 ALA A O 1
ATOM 927 N N . LEU A 1 122 ? -31.766 22.25 15.07 1 95.69 122 LEU A N 1
ATOM 928 C CA . LEU A 1 122 ? -32.719 22.672 14.062 1 95.69 122 LEU A CA 1
ATOM 929 C C . LEU A 1 122 ? -33.656 21.531 13.688 1 95.69 122 LEU A C 1
ATOM 931 O O . LEU A 1 122 ? -34.562 21.703 12.859 1 95.69 122 LEU A O 1
ATOM 935 N N . GLY A 1 123 ? -33.406 20.312 14.281 1 93.75 123 GLY A N 1
ATOM 936 C CA . GLY A 1 123 ? -34.344 19.203 14.094 1 93.75 123 GLY A CA 1
ATOM 937 C C . GLY A 1 123 ? -33.875 18.219 13.047 1 93.75 123 GLY A C 1
ATOM 938 O O . GLY A 1 123 ? -34.625 17.297 12.68 1 93.75 123 GLY A O 1
ATOM 939 N N . PHE A 1 124 ? -32.688 18.359 12.57 1 94.38 124 PHE A N 1
ATOM 940 C CA . PHE A 1 124 ? -32.156 17.406 11.586 1 94.38 124 PHE A CA 1
ATOM 941 C C . PHE A 1 124 ? -31.859 16.078 12.234 1 94.38 124 PHE A C 1
ATOM 943 O O . PHE A 1 124 ? -31.359 16.016 13.359 1 94.38 124 PHE A O 1
ATOM 950 N N . GLY A 1 125 ? -32.188 15.031 11.5 1 92.94 125 GLY A N 1
ATOM 951 C CA . GLY A 1 125 ? -31.766 13.703 11.93 1 92.94 125 GLY A CA 1
ATOM 952 C C . GLY A 1 125 ? -30.312 13.406 11.633 1 92.94 125 GLY A C 1
ATOM 953 O O . GLY A 1 125 ? -29.609 14.242 11.07 1 92.94 125 GLY A O 1
ATOM 954 N N . PHE A 1 126 ? -29.891 12.25 12.094 1 90.44 126 PHE A N 1
ATOM 955 C CA . PHE A 1 126 ? -28.484 11.859 11.945 1 90.44 126 PHE A CA 1
ATOM 956 C C . PHE A 1 126 ? -28.094 11.812 10.477 1 90.44 126 PHE A C 1
ATOM 958 O O . PHE A 1 126 ? -27.078 12.398 10.086 1 90.44 126 PHE A O 1
ATOM 965 N N . THR A 1 127 ? -28.891 11.172 9.734 1 90.31 127 THR A N 1
ATOM 966 C CA . THR A 1 127 ? -28.578 10.984 8.32 1 90.31 127 THR A CA 1
ATOM 967 C C . THR A 1 127 ? -28.594 12.32 7.586 1 90.31 127 THR A C 1
ATOM 969 O O . THR A 1 127 ? -27.719 12.578 6.746 1 90.31 127 THR A O 1
ATOM 972 N N . GLN A 1 128 ? -29.484 13.125 7.938 1 92.62 128 GLN A N 1
ATOM 973 C CA . GLN A 1 128 ? -29.578 14.445 7.32 1 92.62 128 GLN A CA 1
ATOM 974 C C . GLN A 1 128 ? -28.391 15.312 7.703 1 92.62 128 GLN A C 1
ATOM 976 O O . GLN A 1 128 ? -27.828 16.031 6.863 1 92.62 128 GLN A O 1
ATOM 981 N N . THR A 1 129 ? -28.016 15.242 8.969 1 93.62 129 THR A N 1
ATOM 982 C CA . THR A 1 129 ? -26.891 16.016 9.469 1 93.62 129 THR A CA 1
ATOM 983 C C . THR A 1 129 ? -25.594 15.625 8.766 1 93.62 129 THR A C 1
ATOM 985 O O . THR A 1 129 ? -24.859 16.484 8.281 1 93.62 129 THR A O 1
ATOM 988 N N . ILE A 1 130 ? -25.406 14.352 8.625 1 90.75 130 ILE A N 1
ATOM 989 C CA . ILE A 1 130 ? -24.172 13.859 8.039 1 90.75 130 ILE A CA 1
ATOM 990 C C . ILE A 1 130 ? -24.172 14.148 6.539 1 90.75 130 ILE A C 1
ATOM 992 O O . ILE A 1 130 ? -23.188 14.68 6.008 1 90.75 130 ILE A O 1
ATOM 996 N N . SER A 1 131 ? -25.219 13.859 5.859 1 90.81 131 SER A N 1
ATOM 997 C CA . SER A 1 131 ? -25.234 13.914 4.398 1 90.81 131 SER A CA 1
ATOM 998 C C . SER A 1 131 ? -25.359 15.344 3.898 1 90.81 131 SER A C 1
ATOM 1000 O O . SER A 1 131 ? -24.781 15.703 2.869 1 90.81 131 SER A O 1
ATOM 1002 N N . GLN A 1 132 ? -26 16.25 4.707 1 92.94 132 GLN A N 1
ATOM 1003 C CA . GLN A 1 132 ? -26.328 17.578 4.188 1 92.94 132 GLN A CA 1
ATOM 1004 C C . GLN A 1 132 ? -25.438 18.641 4.812 1 92.94 132 GLN A C 1
ATOM 1006 O O . GLN A 1 132 ? -25.281 19.734 4.258 1 92.94 132 GLN A O 1
ATOM 1011 N N . ILE A 1 133 ? -24.844 18.359 5.879 1 92.88 133 ILE A N 1
ATOM 1012 C CA . ILE A 1 133 ? -24.109 19.406 6.586 1 92.88 133 ILE A CA 1
ATOM 1013 C C . ILE A 1 133 ? -22.641 19.016 6.715 1 92.88 133 ILE A C 1
ATOM 1015 O O . ILE A 1 133 ? -21.766 19.719 6.219 1 92.88 133 ILE A O 1
ATOM 1019 N N . VAL A 1 134 ? -22.406 17.891 7.219 1 92.5 134 VAL A N 1
ATOM 1020 C CA . VAL A 1 134 ? -21.062 17.516 7.629 1 92.5 134 VAL A CA 1
ATOM 1021 C C . VAL A 1 134 ? -20.25 17.078 6.41 1 92.5 134 VAL A C 1
ATOM 1023 O O . VAL A 1 134 ? -19.172 17.625 6.148 1 92.5 134 VAL A O 1
ATOM 1026 N N . LEU A 1 135 ? -20.812 16.25 5.613 1 91.31 135 LEU A N 1
ATOM 1027 C CA . LEU A 1 135 ? -20.062 15.648 4.516 1 91.31 135 LEU A CA 1
ATOM 1028 C C . LEU A 1 135 ? -19.688 16.703 3.475 1 91.31 135 LEU A C 1
ATOM 1030 O O . LEU A 1 135 ? -18.547 16.719 2.992 1 91.31 135 LEU A O 1
ATOM 1034 N N . PRO A 1 136 ? -20.688 17.562 3.133 1 92.81 136 PRO A N 1
ATOM 1035 C CA . PRO A 1 136 ? -20.328 18.594 2.166 1 92.81 136 PRO A CA 1
ATOM 1036 C C . PRO A 1 136 ? -19.172 19.484 2.65 1 92.81 136 PRO A C 1
ATOM 1038 O O . PRO A 1 136 ? -18.359 19.938 1.845 1 92.81 136 PRO A O 1
ATOM 1041 N N . GLN A 1 137 ? -19.047 19.625 3.918 1 92.94 137 GLN A N 1
ATOM 1042 C CA . GLN A 1 137 ? -17.984 20.438 4.492 1 92.94 137 GLN A CA 1
ATOM 1043 C C . GLN A 1 137 ? -16.672 19.656 4.59 1 92.94 137 GLN A C 1
ATOM 1045 O O . GLN A 1 137 ? -15.586 20.234 4.539 1 92.94 137 GLN A O 1
ATOM 1050 N N . ALA A 1 138 ? -16.844 18.422 4.633 1 93.19 138 ALA A N 1
ATOM 1051 C CA . ALA A 1 138 ? -15.68 17.562 4.844 1 93.19 138 ALA A CA 1
ATOM 1052 C C . ALA A 1 138 ? -15.039 17.172 3.518 1 93.19 138 ALA A C 1
ATOM 1054 O O . ALA A 1 138 ? -13.945 16.594 3.494 1 93.19 138 ALA A O 1
ATOM 1055 N N . ILE A 1 139 ? -15.672 17.438 2.375 1 91.69 139 ILE A N 1
ATOM 1056 C CA . ILE A 1 139 ? -15.266 16.938 1.062 1 91.69 139 ILE A CA 1
ATOM 1057 C C . ILE A 1 139 ? -13.844 17.406 0.755 1 91.69 139 ILE A C 1
ATOM 1059 O O . ILE A 1 139 ? -13.055 16.656 0.17 1 91.69 139 ILE A O 1
ATOM 1063 N N . ARG A 1 140 ? -13.484 18.578 1.156 1 90.38 140 ARG A N 1
ATOM 1064 C CA . ARG A 1 140 ? -12.172 19.141 0.859 1 90.38 140 ARG A CA 1
ATOM 1065 C C . ARG A 1 140 ? -11.07 18.391 1.606 1 90.38 140 ARG A C 1
ATOM 1067 O O . ARG A 1 140 ? -9.953 18.25 1.107 1 90.38 140 ARG A O 1
ATOM 1074 N N . SER A 1 141 ? -11.414 17.875 2.734 1 92.88 141 SER A N 1
ATOM 1075 C CA . SER A 1 141 ? -10.43 17.156 3.535 1 92.88 141 SER A CA 1
ATOM 1076 C C . SER A 1 141 ? -10.398 15.68 3.172 1 92.88 141 SER A C 1
ATOM 1078 O O . SER A 1 141 ? -9.414 14.984 3.424 1 92.88 141 SER A O 1
ATOM 1080 N N . VAL A 1 142 ? -11.398 15.227 2.504 1 94.62 142 VAL A N 1
ATOM 1081 C CA . VAL A 1 142 ? -11.555 13.797 2.232 1 94.62 142 VAL A CA 1
ATOM 1082 C C . VAL A 1 142 ? -10.961 13.469 0.863 1 94.62 142 VAL A C 1
ATOM 1084 O O . VAL A 1 142 ? -10.328 12.43 0.689 1 94.62 142 VAL A O 1
ATOM 1087 N N . VAL A 1 143 ? -11.047 14.336 -0.073 1 94.44 143 VAL A N 1
ATOM 1088 C CA . VAL A 1 143 ? -10.836 14.016 -1.479 1 94.44 143 VAL A CA 1
ATOM 1089 C C . VAL A 1 143 ? -9.359 13.758 -1.734 1 94.44 143 VAL A C 1
ATOM 1091 O O . VAL A 1 143 ? -8.992 12.773 -2.387 1 94.44 143 VAL A O 1
ATOM 1094 N N . PRO A 1 144 ? -8.461 14.562 -1.223 1 93.81 144 PRO A N 1
ATOM 1095 C CA . PRO A 1 144 ? -7.047 14.32 -1.521 1 93.81 144 PRO A CA 1
ATOM 1096 C C . PRO A 1 144 ? -6.566 12.961 -1.012 1 93.81 144 PRO A C 1
ATOM 1098 O O . PRO A 1 144 ? -6.043 12.156 -1.787 1 93.81 144 PRO A O 1
ATOM 1101 N N . PRO A 1 145 ? -6.82 12.656 0.289 1 94.75 145 PRO A N 1
ATOM 1102 C CA . PRO A 1 145 ? -6.395 11.328 0.747 1 94.75 145 PRO A CA 1
ATOM 1103 C C . PRO A 1 145 ? -7.145 10.195 0.055 1 94.75 145 PRO A C 1
ATOM 1105 O O . PRO A 1 145 ? -6.594 9.102 -0.118 1 94.75 145 PRO A O 1
ATOM 1108 N N . LEU A 1 146 ? -8.367 10.445 -0.357 1 96.69 146 LEU A N 1
ATOM 1109 C CA . LEU A 1 146 ? -9.117 9.445 -1.103 1 96.69 146 LEU A CA 1
ATOM 1110 C C . LEU A 1 146 ? -8.461 9.156 -2.447 1 96.69 146 LEU A C 1
ATOM 1112 O O . LEU A 1 146 ? -8.445 8.016 -2.904 1 96.69 146 LEU A O 1
ATOM 1116 N N . THR A 1 147 ? -7.996 10.18 -3.078 1 95.94 147 THR A N 1
ATOM 1117 C CA . THR A 1 147 ? -7.289 10.008 -4.344 1 95.94 147 THR A CA 1
ATOM 1118 C C . THR A 1 147 ? -6.047 9.141 -4.152 1 95.94 147 THR A C 1
ATOM 1120 O O . THR A 1 147 ? -5.742 8.289 -4.992 1 95.94 147 THR A O 1
ATOM 1123 N N . ASN A 1 148 ? -5.387 9.297 -3.029 1 95.25 148 ASN A N 1
ATOM 1124 C CA . ASN A 1 148 ? -4.23 8.461 -2.713 1 95.25 148 ASN A CA 1
ATOM 1125 C C . ASN A 1 148 ? -4.625 7 -2.537 1 95.25 148 ASN A C 1
ATOM 1127 O O . ASN A 1 148 ? -3.896 6.102 -2.963 1 95.25 148 ASN A O 1
ATOM 1131 N N . VAL A 1 149 ? -5.734 6.824 -1.912 1 97.62 149 VAL A N 1
ATOM 1132 C CA . VAL A 1 149 ? -6.246 5.473 -1.721 1 97.62 149 VAL A CA 1
ATOM 1133 C C . VAL A 1 149 ? -6.547 4.84 -3.076 1 97.62 149 VAL A C 1
ATOM 1135 O O . VAL A 1 149 ? -6.27 3.656 -3.293 1 97.62 149 VAL A O 1
ATOM 1138 N N . GLN A 1 150 ? -7.094 5.645 -3.986 1 97.88 150 GLN A N 1
ATOM 1139 C CA . GLN A 1 150 ? -7.422 5.129 -5.309 1 97.88 150 GLN A CA 1
ATOM 1140 C C . GLN A 1 150 ? -6.16 4.855 -6.125 1 97.88 150 GLN A C 1
ATOM 1142 O O . GLN A 1 150 ? -6.125 3.922 -6.93 1 97.88 150 GLN A O 1
ATOM 1147 N N . ILE A 1 151 ? -5.145 5.652 -5.969 1 97.12 151 ILE A N 1
ATOM 1148 C CA . ILE A 1 151 ? -3.859 5.391 -6.602 1 97.12 151 ILE A CA 1
ATOM 1149 C C . ILE A 1 151 ? -3.312 4.047 -6.125 1 97.12 151 ILE A C 1
ATOM 1151 O O . ILE A 1 151 ? -2.881 3.223 -6.934 1 97.12 151 ILE A O 1
ATOM 1155 N N . ALA A 1 152 ? -3.375 3.844 -4.809 1 97.12 152 ALA A N 1
ATOM 1156 C CA . ALA A 1 152 ? -2.924 2.576 -4.234 1 97.12 152 ALA A CA 1
ATOM 1157 C C . ALA A 1 152 ? -3.74 1.407 -4.781 1 97.12 152 ALA A C 1
ATOM 1159 O O . ALA A 1 152 ? -3.191 0.344 -5.078 1 97.12 152 ALA A O 1
ATOM 1160 N N . LEU A 1 153 ? -5.027 1.619 -4.926 1 98.31 153 LEU A N 1
ATOM 1161 C CA . LEU A 1 153 ? -5.906 0.589 -5.469 1 98.31 153 LEU A CA 1
ATOM 1162 C C . LEU A 1 153 ? -5.488 0.204 -6.883 1 98.31 153 LEU A C 1
ATOM 1164 O O . LEU A 1 153 ? -5.414 -0.982 -7.211 1 98.31 153 LEU A O 1
ATOM 1168 N N . LEU A 1 154 ? -5.238 1.185 -7.676 1 97.62 154 LEU A N 1
ATOM 1169 C CA . LEU A 1 154 ? -4.82 0.921 -9.047 1 97.62 154 LEU A CA 1
ATOM 1170 C C . LEU A 1 154 ? -3.553 0.07 -9.078 1 97.62 154 LEU A C 1
ATOM 1172 O O . LEU A 1 154 ? -3.477 -0.912 -9.812 1 97.62 154 LEU A O 1
ATOM 1176 N N . LYS A 1 155 ? -2.629 0.42 -8.273 1 96.25 155 LYS A N 1
ATOM 1177 C CA . LYS A 1 155 ? -1.385 -0.341 -8.195 1 96.25 155 LYS A CA 1
ATOM 1178 C C . LYS A 1 155 ? -1.632 -1.746 -7.652 1 96.25 155 LYS A C 1
ATOM 1180 O O . LYS A 1 155 ? -1.008 -2.709 -8.102 1 96.25 155 LYS A O 1
ATOM 1185 N N . ASN A 1 156 ? -2.549 -1.865 -6.75 1 97.06 156 ASN A N 1
ATOM 1186 C CA . ASN A 1 156 ? -2.85 -3.135 -6.098 1 97.06 156 ASN A CA 1
ATOM 1187 C C . ASN A 1 156 ? -3.576 -4.09 -7.039 1 97.06 156 ASN A C 1
ATOM 1189 O O . ASN A 1 156 ? -3.654 -5.293 -6.777 1 97.06 156 ASN A O 1
ATOM 1193 N N . THR A 1 157 ? -4.117 -3.559 -8.125 1 97.12 157 THR A N 1
ATOM 1194 C CA . THR A 1 157 ? -4.824 -4.426 -9.062 1 97.12 157 THR A CA 1
ATOM 1195 C C . THR A 1 157 ? -3.887 -5.488 -9.625 1 97.12 157 THR A C 1
ATOM 1197 O O . THR A 1 157 ? -4.328 -6.574 -10.008 1 97.12 157 THR A O 1
ATOM 1200 N N . THR A 1 158 ? -2.619 -5.23 -9.641 1 94.38 158 THR A N 1
ATOM 1201 C CA . THR A 1 158 ? -1.656 -6.148 -10.234 1 94.38 158 THR A CA 1
ATOM 1202 C C . THR A 1 158 ? -1.549 -7.43 -9.414 1 94.38 158 THR A C 1
ATOM 1204 O O . THR A 1 158 ? -1.065 -8.453 -9.898 1 94.38 158 THR A O 1
ATOM 1207 N N . ILE A 1 159 ? -1.97 -7.414 -8.188 1 93.81 159 ILE A N 1
ATOM 1208 C CA . ILE A 1 159 ? -1.956 -8.594 -7.336 1 93.81 159 ILE A CA 1
ATOM 1209 C C . ILE A 1 159 ? -2.873 -9.664 -7.922 1 93.81 159 ILE A C 1
ATOM 1211 O O . ILE A 1 159 ? -2.625 -10.867 -7.758 1 93.81 159 ILE A O 1
ATOM 1215 N N . ALA A 1 160 ? -3.865 -9.25 -8.68 1 93.75 160 ALA A N 1
ATOM 1216 C CA . ALA A 1 160 ? -4.828 -10.164 -9.289 1 93.75 160 ALA A CA 1
ATOM 1217 C C . ALA A 1 160 ? -4.145 -11.102 -10.281 1 93.75 160 ALA A C 1
ATOM 1219 O O . ALA A 1 160 ? -4.637 -12.203 -10.547 1 93.75 160 ALA A O 1
ATOM 1220 N N . ALA A 1 161 ? -3.012 -10.664 -10.82 1 89.75 161 ALA A N 1
ATOM 1221 C CA . ALA A 1 161 ? -2.271 -11.5 -11.766 1 89.75 161 ALA A CA 1
ATOM 1222 C C . ALA A 1 161 ? -1.822 -12.805 -11.117 1 89.75 161 ALA A C 1
ATOM 1224 O O . ALA A 1 161 ? -1.706 -13.828 -11.781 1 89.75 161 ALA A O 1
ATOM 1225 N N . GLY A 1 162 ? -1.626 -12.781 -9.828 1 84.69 162 GLY A N 1
ATOM 1226 C CA . GLY A 1 162 ? -1.248 -13.977 -9.086 1 84.69 162 GLY A CA 1
ATOM 1227 C C . GLY A 1 162 ? -2.424 -14.883 -8.773 1 84.69 162 GLY A C 1
ATOM 1228 O O . GLY A 1 162 ? -2.238 -16 -8.297 1 84.69 162 GLY A O 1
ATOM 1229 N N . PHE A 1 163 ? -3.59 -14.406 -9.07 1 87.19 163 PHE A N 1
ATOM 1230 C CA . PHE A 1 163 ? -4.801 -15.148 -8.75 1 87.19 163 PHE A CA 1
ATOM 1231 C C . PHE A 1 163 ? -5.629 -15.406 -10 1 87.19 163 PHE A C 1
ATOM 1233 O O . PHE A 1 163 ? -6.848 -15.219 -9.992 1 87.19 163 PHE A O 1
ATOM 1240 N N . SER A 1 164 ? -4.93 -15.68 -11.062 1 83 164 SER A N 1
ATOM 1241 C CA . SER A 1 164 ? -5.496 -16.219 -12.297 1 83 164 SER A CA 1
ATOM 1242 C C . SER A 1 164 ? -6.34 -15.172 -13.016 1 83 164 SER A C 1
ATOM 1244 O O . SER A 1 164 ? -7.285 -15.516 -13.734 1 83 164 SER A O 1
ATOM 1246 N N . VAL A 1 165 ? -6.176 -13.945 -12.727 1 88.81 165 VAL A N 1
ATOM 1247 C CA . VAL A 1 165 ? -6.773 -12.875 -13.516 1 88.81 165 VAL A CA 1
ATOM 1248 C C . VAL A 1 165 ? -5.742 -12.328 -14.5 1 88.81 165 VAL A C 1
ATOM 1250 O O . VAL A 1 165 ? -4.691 -11.828 -14.094 1 88.81 165 VAL A O 1
ATOM 1253 N N . VAL A 1 166 ? -6.039 -12.5 -15.734 1 84.69 166 VAL A N 1
ATOM 1254 C CA . VAL A 1 166 ? -5.102 -12.047 -16.766 1 84.69 166 VAL A CA 1
ATOM 1255 C C . VAL A 1 166 ? -5.254 -10.547 -16.984 1 84.69 166 VAL A C 1
ATOM 1257 O O . VAL A 1 166 ? -6.199 -10.102 -17.625 1 84.69 166 VAL A O 1
ATOM 1260 N N . GLU A 1 167 ? -4.336 -9.836 -16.375 1 88.88 167 GLU A N 1
ATOM 1261 C CA . GLU A 1 167 ? -4.27 -8.383 -16.516 1 88.88 167 GLU A CA 1
ATOM 1262 C C . GLU A 1 167 ? -2.836 -7.918 -16.75 1 88.88 167 GLU A C 1
ATOM 1264 O O . GLU A 1 167 ? -1.965 -8.719 -17.094 1 88.88 167 GLU A O 1
ATOM 1269 N N . ALA A 1 168 ? -2.598 -6.676 -16.797 1 84.19 168 ALA A N 1
ATOM 1270 C CA . ALA A 1 168 ? -1.334 -6.098 -17.25 1 84.19 168 ALA A CA 1
ATOM 1271 C C . ALA A 1 168 ? -0.156 -6.684 -16.469 1 84.19 168 ALA A C 1
ATOM 1273 O O . ALA A 1 168 ? 0.926 -6.879 -17.031 1 84.19 168 ALA A O 1
ATOM 1274 N N . GLY A 1 169 ? -0.367 -7.035 -15.266 1 81.81 169 GLY A N 1
ATOM 1275 C CA . GLY A 1 169 ? 0.701 -7.59 -14.445 1 81.81 169 GLY A CA 1
ATOM 1276 C C . GLY A 1 169 ? 1.085 -9 -14.852 1 81.81 169 GLY A C 1
ATOM 1277 O O . GLY A 1 169 ? 2.193 -9.461 -14.555 1 81.81 169 GLY A O 1
ATOM 1278 N N . GLY A 1 170 ? 0.262 -9.656 -15.555 1 84.12 170 GLY A N 1
ATOM 1279 C CA . GLY A 1 170 ? 0.502 -11.039 -15.938 1 84.12 170 GLY A CA 1
ATOM 1280 C C . GLY A 1 170 ? 0.997 -11.188 -17.359 1 84.12 170 GLY A C 1
ATOM 1281 O O . GLY A 1 170 ? 1.227 -12.305 -17.828 1 84.12 170 GLY A O 1
ATOM 1282 N N . ILE A 1 171 ? 1.197 -10.117 -18.031 1 85.62 171 ILE A N 1
ATOM 1283 C CA . ILE A 1 171 ? 1.572 -10.133 -19.438 1 85.62 171 ILE A CA 1
ATOM 1284 C C . ILE A 1 171 ? 2.908 -10.852 -19.609 1 85.62 171 ILE A C 1
ATOM 1286 O O . ILE A 1 171 ? 3.133 -11.516 -20.625 1 85.62 171 ILE A O 1
ATOM 1290 N N . TYR A 1 172 ? 3.736 -10.781 -18.578 1 80.56 172 TYR A N 1
ATOM 1291 C CA . TYR A 1 172 ? 5.066 -11.375 -18.688 1 80.56 172 TYR A CA 1
ATOM 1292 C C . TYR A 1 172 ? 4.977 -12.883 -18.906 1 80.56 172 TYR A C 1
ATOM 1294 O O . TYR A 1 172 ? 5.809 -13.461 -19.609 1 80.56 172 TYR A O 1
ATOM 1302 N N . GLN A 1 173 ? 3.984 -13.492 -18.359 1 80.88 173 GLN A N 1
ATOM 1303 C CA . GLN A 1 173 ? 3.828 -14.93 -18.5 1 80.88 173 GLN A CA 1
ATOM 1304 C C . GLN A 1 173 ? 3.574 -15.312 -19.969 1 80.88 173 GLN A C 1
ATOM 1306 O O . GLN A 1 173 ? 4.191 -16.25 -20.484 1 80.88 173 GLN A O 1
ATOM 1311 N N . ASN A 1 174 ? 2.707 -14.602 -20.562 1 82.56 174 ASN A N 1
ATOM 1312 C CA . ASN A 1 174 ? 2.387 -14.844 -21.969 1 82.56 174 ASN A CA 1
ATOM 1313 C C . ASN A 1 174 ? 3.59 -14.594 -22.875 1 82.56 174 ASN A C 1
ATOM 1315 O O . ASN A 1 174 ? 3.855 -15.367 -23.797 1 82.56 174 ASN A O 1
ATOM 1319 N N . LEU A 1 175 ? 4.273 -13.523 -22.609 1 86.75 175 LEU A N 1
ATOM 1320 C CA . LEU A 1 175 ? 5.453 -13.188 -23.391 1 86.75 175 LEU A CA 1
ATOM 1321 C C . LEU A 1 175 ? 6.512 -14.273 -23.281 1 86.75 175 LEU A C 1
ATOM 1323 O O . LEU A 1 175 ? 7.121 -14.664 -24.281 1 86.75 175 LEU A O 1
ATOM 1327 N N . SER A 1 176 ? 6.695 -14.734 -22.031 1 82.81 176 SER A N 1
ATOM 1328 C CA . SER A 1 176 ? 7.676 -15.789 -21.797 1 82.81 176 SER A CA 1
ATOM 1329 C C . SER A 1 176 ? 7.316 -17.062 -22.547 1 82.81 176 SER A C 1
ATOM 1331 O O . SER A 1 176 ? 8.18 -17.688 -23.172 1 82.81 176 SER A O 1
ATOM 1333 N N . GLU A 1 177 ? 6.113 -17.391 -22.578 1 82.94 177 GLU A N 1
ATOM 1334 C CA . GLU A 1 177 ? 5.633 -18.594 -23.25 1 82.94 177 GLU A CA 1
ATOM 1335 C C . GLU A 1 177 ? 5.781 -18.484 -24.75 1 82.94 177 GLU A C 1
ATOM 1337 O O . GLU A 1 177 ? 5.988 -19.484 -25.438 1 82.94 177 GLU A O 1
ATOM 1342 N N . ARG A 1 178 ? 5.719 -17.312 -25.266 1 87.56 178 ARG A N 1
ATOM 1343 C CA . ARG A 1 178 ? 5.793 -17.078 -26.703 1 87.56 178 ARG A CA 1
ATOM 1344 C C . ARG A 1 178 ? 7.227 -16.812 -27.141 1 87.56 178 ARG A C 1
ATOM 1346 O O . ARG A 1 178 ? 7.48 -16.547 -28.312 1 87.56 178 ARG A O 1
ATOM 1353 N N . GLY A 1 179 ? 8.141 -16.703 -26.156 1 84.19 179 GLY A N 1
ATOM 1354 C CA . GLY A 1 179 ? 9.555 -16.594 -26.469 1 84.19 179 GLY A CA 1
ATOM 1355 C C . GLY A 1 179 ? 10.031 -15.156 -26.609 1 84.19 179 GLY A C 1
ATOM 1356 O O . GLY A 1 179 ? 11.102 -14.898 -27.156 1 84.19 179 GLY A O 1
ATOM 1357 N N . TYR A 1 180 ? 9.18 -14.258 -26.234 1 87.81 180 TYR A N 1
ATOM 1358 C CA . TYR A 1 180 ? 9.594 -12.852 -26.312 1 87.81 180 TYR A CA 1
ATOM 1359 C C . TYR A 1 180 ? 10.469 -12.477 -25.125 1 87.81 180 TYR A C 1
ATOM 1361 O O . TYR A 1 180 ? 10.492 -13.188 -24.109 1 87.81 180 TYR A O 1
ATOM 1369 N N . ASP A 1 181 ? 11.203 -11.422 -25.328 1 87.38 181 ASP A N 1
ATOM 1370 C CA . ASP A 1 181 ? 12.047 -10.898 -24.266 1 87.38 181 ASP A CA 1
ATOM 1371 C C . ASP A 1 181 ? 11.211 -10.336 -23.109 1 87.38 181 ASP A C 1
ATOM 1373 O O . ASP A 1 181 ? 10.594 -9.281 -23.25 1 87.38 181 ASP A O 1
ATOM 1377 N N . VAL A 1 182 ? 11.281 -11.047 -22 1 86.06 182 VAL A N 1
ATOM 1378 C CA . VAL A 1 182 ? 10.461 -10.703 -20.844 1 86.06 182 VAL A CA 1
ATOM 1379 C C . VAL A 1 182 ? 10.938 -9.391 -20.234 1 86.06 182 VAL A C 1
ATOM 1381 O O . VAL A 1 182 ? 10.133 -8.594 -19.75 1 86.06 182 VAL A O 1
ATOM 1384 N N . PHE A 1 183 ? 12.18 -9.125 -20.312 1 87.38 183 PHE A N 1
ATOM 1385 C CA . PHE A 1 183 ? 12.727 -7.879 -19.781 1 87.38 183 PHE A CA 1
ATOM 1386 C C . PHE A 1 183 ? 12.125 -6.676 -20.484 1 87.38 183 PHE A C 1
ATOM 1388 O O . PHE A 1 183 ? 11.586 -5.773 -19.844 1 87.38 183 PHE A O 1
ATOM 1395 N N . VAL A 1 184 ? 12.203 -6.715 -21.734 1 89.06 184 VAL A N 1
ATOM 1396 C CA . VAL A 1 184 ? 11.648 -5.629 -22.547 1 89.06 184 VAL A CA 1
ATOM 1397 C C . VAL A 1 184 ? 10.141 -5.559 -22.344 1 89.06 184 VAL A C 1
ATOM 1399 O O . VAL A 1 184 ? 9.562 -4.469 -22.281 1 89.06 184 VAL A O 1
ATOM 1402 N N . GLY A 1 185 ? 9.5 -6.723 -22.281 1 90.25 185 GLY A N 1
ATOM 1403 C CA . GLY A 1 185 ? 8.062 -6.781 -22.062 1 90.25 185 GLY A CA 1
ATOM 1404 C C . GLY A 1 185 ? 7.625 -6.109 -20.781 1 90.25 185 GLY A C 1
ATOM 1405 O O . GLY A 1 185 ? 6.676 -5.32 -20.781 1 90.25 185 GLY A O 1
ATOM 1406 N N . LEU A 1 186 ? 8.352 -6.402 -19.734 1 90.31 186 LEU A N 1
ATOM 1407 C CA . LEU A 1 186 ? 8.008 -5.848 -18.422 1 90.31 186 LEU A CA 1
ATOM 1408 C C . LEU A 1 186 ? 8.273 -4.348 -18.391 1 90.31 186 LEU A C 1
ATOM 1410 O O . LEU A 1 186 ? 7.555 -3.6 -17.719 1 90.31 186 LEU A O 1
ATOM 1414 N N . LEU A 1 187 ? 9.242 -3.889 -19.094 1 90.44 187 LEU A N 1
ATOM 1415 C CA . LEU A 1 187 ? 9.5 -2.455 -19.172 1 90.44 187 LEU A CA 1
ATOM 1416 C C . LEU A 1 187 ? 8.32 -1.723 -19.797 1 90.44 187 LEU A C 1
ATOM 1418 O O . LEU A 1 187 ? 7.941 -0.64 -19.344 1 90.44 187 LEU A O 1
ATOM 1422 N N . TRP A 1 188 ? 7.754 -2.365 -20.797 1 92.06 188 TRP A N 1
ATOM 1423 C CA . TRP A 1 188 ? 6.598 -1.752 -21.438 1 92.06 188 TRP A CA 1
ATOM 1424 C C . TRP A 1 188 ? 5.387 -1.767 -20.516 1 92.06 188 TRP A C 1
ATOM 1426 O O . TRP A 1 188 ? 4.578 -0.836 -20.531 1 92.06 188 TRP A O 1
ATOM 1436 N N . VAL A 1 189 ? 5.262 -2.863 -19.75 1 92.06 189 VAL A N 1
ATOM 1437 C CA . VAL A 1 189 ? 4.195 -2.916 -18.766 1 92.06 189 VAL A CA 1
ATOM 1438 C C . VAL A 1 189 ? 4.383 -1.796 -17.734 1 92.06 189 VAL A C 1
ATOM 1440 O O . VAL A 1 189 ? 3.426 -1.114 -17.375 1 92.06 189 VAL A O 1
ATOM 1443 N N . ALA A 1 190 ? 5.637 -1.628 -17.312 1 91.94 190 ALA A N 1
ATOM 1444 C CA . ALA A 1 190 ? 5.961 -0.578 -16.359 1 91.94 190 ALA A CA 1
ATOM 1445 C C . ALA A 1 190 ? 5.602 0.799 -16.906 1 91.94 190 ALA A C 1
ATOM 1447 O O . ALA A 1 190 ? 5 1.616 -16.203 1 91.94 190 ALA A O 1
ATOM 1448 N N . VAL A 1 191 ? 5.938 1.047 -18.109 1 93.69 191 VAL A N 1
ATOM 1449 C CA . VAL A 1 191 ? 5.613 2.316 -18.75 1 93.69 191 VAL A CA 1
ATOM 1450 C C . VAL A 1 191 ? 4.098 2.494 -18.812 1 93.69 191 VAL A C 1
ATOM 1452 O O . VAL A 1 191 ? 3.586 3.584 -18.547 1 93.69 191 VAL A O 1
ATOM 1455 N N . GLY A 1 192 ? 3.387 1.431 -19.188 1 93.69 192 GLY A N 1
ATOM 1456 C CA . GLY A 1 192 ? 1.933 1.478 -19.203 1 93.69 192 GLY A CA 1
ATOM 1457 C C . GLY A 1 192 ? 1.33 1.846 -17.859 1 93.69 192 GLY A C 1
ATOM 1458 O O . GLY A 1 192 ? 0.413 2.668 -17.797 1 93.69 192 GLY A O 1
ATOM 1459 N N . PHE A 1 193 ? 1.873 1.256 -16.844 1 93 193 PHE A N 1
ATOM 1460 C CA . PHE A 1 193 ? 1.354 1.549 -15.516 1 93 193 PHE A CA 1
ATOM 1461 C C . PHE A 1 193 ? 1.67 2.984 -15.117 1 93 193 PHE A C 1
ATOM 1463 O O . PHE A 1 193 ? 0.854 3.65 -14.469 1 93 193 PHE A O 1
ATOM 1470 N N . LEU A 1 194 ? 2.869 3.455 -15.453 1 92.56 194 LEU A N 1
ATOM 1471 C CA . LEU A 1 194 ? 3.215 4.84 -15.156 1 92.56 194 LEU A CA 1
ATOM 1472 C C . LEU A 1 194 ? 2.25 5.801 -15.844 1 92.56 194 LEU A C 1
ATOM 1474 O O . LEU A 1 194 ? 1.822 6.789 -15.242 1 92.56 194 LEU A O 1
ATOM 1478 N N . ILE A 1 195 ? 1.879 5.465 -17.016 1 94.44 195 ILE A N 1
ATOM 1479 C CA . ILE A 1 195 ? 0.93 6.285 -17.766 1 94.44 195 ILE A CA 1
ATOM 1480 C C . ILE A 1 195 ? -0.436 6.238 -17.078 1 94.44 195 ILE A C 1
ATOM 1482 O O . ILE A 1 195 ? -1.124 7.258 -16.984 1 94.44 195 ILE A O 1
ATOM 1486 N N . LEU A 1 196 ? -0.793 5.098 -16.609 1 94.38 196 LEU A N 1
ATOM 1487 C CA . LEU A 1 196 ? -2.102 4.902 -15.992 1 94.38 196 LEU A CA 1
ATOM 1488 C C . LEU A 1 196 ? -2.18 5.598 -14.633 1 94.38 196 LEU A C 1
ATOM 1490 O O . LEU A 1 196 ? -3.229 6.129 -14.266 1 94.38 196 LEU A O 1
ATOM 1494 N N . VAL A 1 197 ? -1.09 5.594 -13.914 1 94.38 197 VAL A N 1
ATOM 1495 C CA . VAL A 1 197 ? -1.085 6.102 -12.547 1 94.38 197 VAL A CA 1
ATOM 1496 C C . VAL A 1 197 ? -0.909 7.621 -12.555 1 94.38 197 VAL A C 1
ATOM 1498 O O . VAL A 1 197 ? -1.425 8.32 -11.68 1 94.38 197 VAL A O 1
ATOM 1501 N N . THR A 1 198 ? -0.287 8.203 -13.578 1 93.62 198 THR A N 1
ATOM 1502 C CA . THR A 1 198 ? 0.133 9.602 -13.633 1 93.62 198 THR A CA 1
ATOM 1503 C C . THR A 1 198 ? -1.075 10.531 -13.57 1 93.62 198 THR A C 1
ATOM 1505 O O . THR A 1 198 ? -1.076 11.5 -12.805 1 93.62 198 THR A O 1
ATOM 1508 N N . PRO A 1 199 ? -2.16 10.211 -14.305 1 94.25 199 PRO A N 1
ATOM 1509 C CA . PRO A 1 199 ? -3.305 11.117 -14.195 1 94.25 199 PRO A CA 1
ATOM 1510 C C . PRO A 1 199 ? -3.842 11.211 -12.766 1 94.25 199 PRO A C 1
ATOM 1512 O O . PRO A 1 199 ? -4.246 12.289 -12.328 1 94.25 199 PRO A O 1
ATOM 1515 N N . LEU A 1 200 ? -3.859 10.156 -12.055 1 94.44 200 LEU A N 1
ATOM 1516 C CA . LEU A 1 200 ? -4.355 10.148 -10.688 1 94.44 200 LEU A CA 1
ATOM 1517 C C . LEU A 1 200 ? -3.393 10.875 -9.758 1 94.44 200 LEU A C 1
ATOM 1519 O O . LEU A 1 200 ? -3.82 11.602 -8.852 1 94.44 200 LEU A O 1
ATOM 1523 N N . THR A 1 201 ? -2.146 10.68 -10.047 1 92.06 201 THR A N 1
ATOM 1524 C CA . THR A 1 201 ? -1.148 11.328 -9.203 1 92.06 201 THR A CA 1
ATOM 1525 C C . THR A 1 201 ? -1.163 12.844 -9.422 1 92.06 201 THR A C 1
ATOM 1527 O O . THR A 1 201 ? -1.022 13.609 -8.469 1 92.06 201 THR A O 1
ATOM 1530 N N . VAL A 1 202 ? -1.328 13.258 -10.648 1 92.56 202 VAL A N 1
ATOM 1531 C CA . VAL A 1 202 ? -1.423 14.68 -10.961 1 92.56 202 VAL A CA 1
ATOM 1532 C C . VAL A 1 202 ? -2.68 15.266 -10.32 1 92.56 202 VAL A C 1
ATOM 1534 O O . VAL A 1 202 ? -2.639 16.359 -9.742 1 92.56 202 VAL A O 1
ATOM 1537 N N . LEU A 1 203 ? -3.723 14.516 -10.414 1 92.94 203 LEU A N 1
ATOM 1538 C CA . LEU A 1 203 ? -4.961 14.945 -9.773 1 92.94 203 LEU A CA 1
ATOM 1539 C C . LEU A 1 203 ? -4.77 15.102 -8.266 1 92.94 203 LEU A C 1
ATOM 1541 O O . LEU A 1 203 ? -5.203 16.094 -7.68 1 92.94 203 LEU A O 1
ATOM 1545 N N . GLN A 1 204 ? -4.16 14.133 -7.715 1 92.38 204 GLN A N 1
ATOM 1546 C CA . GLN A 1 204 ? -3.908 14.164 -6.277 1 92.38 204 GLN A CA 1
ATOM 1547 C C . GLN A 1 204 ? -3.102 15.398 -5.891 1 92.38 204 GLN A C 1
ATOM 1549 O O . GLN A 1 204 ? -3.441 16.094 -4.93 1 92.38 204 GLN A O 1
ATOM 1554 N N . ARG A 1 205 ? -2.121 15.766 -6.609 1 89.88 205 ARG A N 1
ATOM 1555 C CA . ARG A 1 205 ? -1.266 16.922 -6.328 1 89.88 205 ARG A CA 1
ATOM 1556 C C . ARG A 1 205 ? -2.037 18.219 -6.484 1 89.88 205 ARG A C 1
ATOM 1558 O O . ARG A 1 205 ? -1.877 19.141 -5.684 1 89.88 205 ARG A O 1
ATOM 1565 N N . ARG A 1 206 ? -2.816 18.312 -7.473 1 91.94 206 ARG A N 1
ATOM 1566 C CA . ARG A 1 206 ? -3.619 19.5 -7.711 1 91.94 206 ARG A CA 1
ATOM 1567 C C . ARG A 1 206 ? -4.613 19.734 -6.578 1 91.94 206 ARG A C 1
ATOM 1569 O O . ARG A 1 206 ? -4.812 20.859 -6.137 1 91.94 206 ARG A O 1
ATOM 1576 N N . LEU A 1 207 ? -5.16 18.641 -6.16 1 90.62 207 LEU A N 1
ATOM 1577 C CA . LEU A 1 207 ? -6.125 18.734 -5.066 1 90.62 207 LEU A CA 1
ATOM 1578 C C . LEU A 1 207 ? -5.438 19.141 -3.768 1 90.62 207 LEU A C 1
ATOM 1580 O O . LEU A 1 207 ? -5.98 19.922 -2.994 1 90.62 207 LEU A O 1
ATOM 1584 N N . GLU A 1 208 ? -4.285 18.609 -3.584 1 87.38 208 GLU A N 1
ATOM 1585 C CA . GLU A 1 208 ? -3.527 18.953 -2.389 1 87.38 208 GLU A CA 1
ATOM 1586 C C . GLU A 1 208 ? -3.115 20.422 -2.406 1 87.38 208 GLU A C 1
ATOM 1588 O O . GLU A 1 208 ? -3.164 21.109 -1.377 1 87.38 208 GLU A O 1
ATOM 1593 N N . LYS A 1 209 ? -2.773 20.938 -3.516 1 86.88 209 LYS A N 1
ATOM 1594 C CA . LYS A 1 209 ? -2.369 22.328 -3.65 1 86.88 209 LYS A CA 1
ATOM 1595 C C . LYS A 1 209 ? -3.561 23.266 -3.479 1 86.88 209 LYS A C 1
ATOM 1597 O O . LYS A 1 209 ? -3.441 24.328 -2.854 1 86.88 209 LYS A O 1
ATOM 1602 N N . ARG A 1 210 ? -4.555 22.812 -4.012 1 86.44 210 ARG A N 1
ATOM 1603 C CA . ARG A 1 210 ? -5.75 23.656 -3.998 1 86.44 210 ARG A CA 1
ATOM 1604 C C . ARG A 1 210 ? -6.352 23.719 -2.6 1 86.44 210 ARG A C 1
ATOM 1606 O O . ARG A 1 210 ? -6.863 24.766 -2.191 1 86.44 210 ARG A O 1
ATOM 1613 N N . TRP A 1 211 ? -6.285 22.562 -1.979 1 79.06 211 TRP A N 1
ATOM 1614 C CA . TRP A 1 211 ? -7 22.516 -0.708 1 79.06 211 TRP A CA 1
ATOM 1615 C C . TRP A 1 211 ? -6.023 22.391 0.459 1 79.06 211 TRP A C 1
ATOM 1617 O O . TRP A 1 211 ? -6.426 22.078 1.583 1 79.06 211 TRP A O 1
ATOM 1627 N N . SER A 1 212 ? -4.695 22.312 0.218 1 67.31 212 SER A N 1
ATOM 1628 C CA . SER A 1 212 ? -3.721 22.344 1.306 1 67.31 212 SER A CA 1
ATOM 1629 C C . SER A 1 212 ? -4.145 23.328 2.398 1 67.31 212 SER A C 1
ATOM 1631 O O . SER A 1 212 ? -4.426 24.5 2.119 1 67.31 212 SER A O 1
ATOM 1633 N N . VAL A 1 213 ? -5.172 22.766 3.102 1 52.5 213 VAL A N 1
ATOM 1634 C CA . VAL A 1 213 ? -5.766 23.5 4.211 1 52.5 213 VAL A CA 1
ATOM 1635 C C . VAL A 1 213 ? -4.699 24.344 4.898 1 52.5 213 VAL A C 1
ATOM 1637 O O . VAL A 1 213 ? -3.6 23.859 5.184 1 52.5 213 VAL A O 1
ATOM 1640 N N . THR A 1 214 ? -4.922 25.516 4.812 1 47.22 214 THR A N 1
ATOM 1641 C CA . THR A 1 214 ? -4.41 26.547 5.703 1 47.22 214 THR A CA 1
ATOM 1642 C C . THR A 1 214 ? -4.324 26.031 7.137 1 47.22 214 THR A C 1
ATOM 1644 O O . THR A 1 214 ? -5.348 25.75 7.762 1 47.22 214 THR A O 1
ATOM 1647 N N . ARG A 1 215 ? -3.488 25.109 7.48 1 40.44 215 ARG A N 1
ATOM 1648 C CA . ARG A 1 215 ? -3.227 25.172 8.914 1 40.44 215 ARG A CA 1
ATOM 1649 C C . ARG A 1 215 ? -2.623 26.516 9.305 1 40.44 215 ARG A C 1
ATOM 1651 O O . ARG A 1 215 ? -1.806 27.078 8.57 1 40.44 215 ARG A O 1
ATOM 1658 N N . MET B 1 1 ? -9.055 -33.406 12.906 1 71.75 1 MET B N 1
ATOM 1659 C CA . MET B 1 1 ? -7.75 -32.844 12.57 1 71.75 1 MET B CA 1
ATOM 1660 C C . MET B 1 1 ? -7.707 -31.344 12.898 1 71.75 1 MET B C 1
ATOM 1662 O O . MET B 1 1 ? -8.641 -30.609 12.586 1 71.75 1 MET B O 1
ATOM 1666 N N . ASN B 1 2 ? -6.848 -31.078 13.898 1 86.44 2 ASN B N 1
ATOM 1667 C CA . ASN B 1 2 ? -6.668 -29.688 14.305 1 86.44 2 ASN B CA 1
ATOM 1668 C C . ASN B 1 2 ? -5.664 -28.969 13.414 1 86.44 2 ASN B C 1
ATOM 1670 O O . ASN B 1 2 ? -4.473 -29.281 13.43 1 86.44 2 ASN B O 1
ATOM 1674 N N . VAL B 1 3 ? -6.145 -28.078 12.609 1 87.56 3 VAL B N 1
ATOM 1675 C CA . VAL B 1 3 ? -5.367 -27.422 11.562 1 87.56 3 VAL B CA 1
ATOM 1676 C C . VAL B 1 3 ? -4.133 -26.766 12.172 1 87.56 3 VAL B C 1
ATOM 1678 O O . VAL B 1 3 ? -3.016 -26.953 11.688 1 87.56 3 VAL B O 1
ATOM 1681 N N . LEU B 1 4 ? -4.262 -26.047 13.227 1 84.94 4 LEU B N 1
ATOM 1682 C CA . LEU B 1 4 ? -3.152 -25.297 13.797 1 84.94 4 LEU B CA 1
ATOM 1683 C C . LEU B 1 4 ? -2.203 -26.219 14.555 1 84.94 4 LEU B C 1
ATOM 1685 O O . LEU B 1 4 ? -1.004 -26.25 14.273 1 84.94 4 LEU B O 1
ATOM 1689 N N . LEU B 1 5 ? -2.699 -27.062 15.398 1 87.88 5 LEU B N 1
ATOM 1690 C CA . LEU B 1 5 ? -1.871 -27.875 16.281 1 87.88 5 LEU B CA 1
ATOM 1691 C C . LEU B 1 5 ? -1.128 -28.953 15.492 1 87.88 5 LEU B C 1
ATOM 1693 O O . LEU B 1 5 ? -0.003 -29.312 15.844 1 87.88 5 LEU B O 1
ATOM 1697 N N . ASP B 1 6 ? -1.676 -29.406 14.445 1 89.5 6 ASP B N 1
ATOM 1698 C CA . ASP B 1 6 ? -1.05 -30.438 13.625 1 89.5 6 ASP B CA 1
ATOM 1699 C C . ASP B 1 6 ? 0.021 -29.844 12.719 1 89.5 6 ASP B C 1
ATOM 1701 O O . ASP B 1 6 ? 0.839 -30.562 12.148 1 89.5 6 ASP B O 1
ATOM 1705 N N . ASN B 1 7 ? -0.01 -28.516 12.523 1 91.06 7 ASN B N 1
ATOM 1706 C CA . ASN B 1 7 ? 0.868 -27.875 11.555 1 91.06 7 ASN B CA 1
ATOM 1707 C C . ASN B 1 7 ? 1.66 -26.734 12.188 1 91.06 7 ASN B C 1
ATOM 1709 O O . ASN B 1 7 ? 1.911 -25.719 11.539 1 91.06 7 ASN B O 1
ATOM 1713 N N . LEU B 1 8 ? 1.964 -26.875 13.398 1 89.88 8 LEU B N 1
ATOM 1714 C CA . LEU B 1 8 ? 2.684 -25.828 14.117 1 89.88 8 LEU B CA 1
ATOM 1715 C C . LEU B 1 8 ? 4.039 -25.562 13.477 1 89.88 8 LEU B C 1
ATOM 1717 O O . LEU B 1 8 ? 4.5 -24.406 13.445 1 89.88 8 LEU B O 1
ATOM 1721 N N . GLY B 1 9 ? 4.699 -26.641 13.078 1 90.75 9 GLY B N 1
ATOM 1722 C CA . GLY B 1 9 ? 5.973 -26.469 12.398 1 90.75 9 GLY B CA 1
ATOM 1723 C C . GLY B 1 9 ? 5.863 -25.656 11.125 1 90.75 9 GLY B C 1
ATOM 1724 O O . GLY B 1 9 ? 6.695 -24.797 10.852 1 90.75 9 GLY B O 1
ATOM 1725 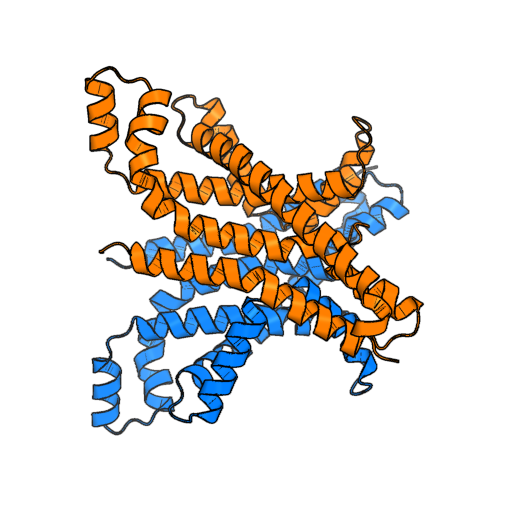N N . LEU B 1 10 ? 4.828 -25.922 10.375 1 90.56 10 LEU B N 1
ATOM 1726 C CA . LEU B 1 10 ? 4.574 -25.203 9.133 1 90.56 10 LEU B CA 1
ATOM 1727 C C . LEU B 1 10 ? 4.309 -23.734 9.406 1 90.56 10 LEU B C 1
ATOM 1729 O O . LEU B 1 10 ? 4.887 -22.859 8.75 1 90.56 10 LEU B O 1
ATOM 1733 N N . TYR B 1 11 ? 3.465 -23.453 10.367 1 93.25 11 TYR B N 1
ATOM 1734 C CA . TYR B 1 11 ? 3.166 -22.078 10.734 1 93.25 11 TYR B CA 1
ATOM 1735 C C . TYR B 1 11 ? 4.402 -21.375 11.289 1 93.25 11 TYR B C 1
ATOM 1737 O O . TYR B 1 11 ? 4.703 -20.234 10.914 1 93.25 11 TYR B O 1
ATOM 1745 N N . GLY B 1 12 ? 5.109 -22.047 12.133 1 93.25 12 GLY B N 1
ATOM 1746 C CA . GLY B 1 12 ? 6.312 -21.469 12.719 1 93.25 12 GLY B CA 1
ATOM 1747 C C . GLY B 1 12 ? 7.363 -21.109 11.68 1 93.25 12 GLY B C 1
ATOM 1748 O O . GLY B 1 12 ? 7.902 -20 11.703 1 93.25 12 GLY B O 1
ATOM 1749 N N . SER B 1 13 ? 7.645 -22.031 10.828 1 93.19 13 SER B N 1
ATOM 1750 C CA . SER B 1 13 ? 8.648 -21.797 9.789 1 93.19 13 SER B CA 1
ATOM 1751 C C . SER B 1 13 ? 8.188 -20.719 8.812 1 93.19 13 SER B C 1
ATOM 1753 O O . SER B 1 13 ? 8.992 -19.891 8.375 1 93.19 13 SER B O 1
ATOM 1755 N N . GLY B 1 14 ? 6.887 -20.75 8.445 1 93.56 14 GLY B N 1
ATOM 1756 C CA . GLY B 1 14 ? 6.336 -19.734 7.559 1 93.56 14 GLY B CA 1
ATOM 1757 C C . GLY B 1 14 ? 6.449 -18.328 8.117 1 93.56 14 GLY B C 1
ATOM 1758 O O . GLY B 1 14 ? 6.914 -17.422 7.43 1 93.56 14 GLY B O 1
ATOM 1759 N N . PHE B 1 15 ? 6.094 -18.188 9.375 1 95.88 15 PHE B N 1
ATOM 1760 C CA . PHE B 1 15 ? 6.141 -16.875 10 1 95.88 15 PHE B CA 1
ATOM 1761 C C . PHE B 1 15 ? 7.582 -16.453 10.266 1 95.88 15 PHE B C 1
ATOM 1763 O O . PHE B 1 15 ? 7.91 -15.266 10.203 1 95.88 15 PHE B O 1
ATOM 1770 N N . LEU B 1 16 ? 8.445 -17.391 10.5 1 96 16 LEU B N 1
ATOM 1771 C CA . LEU B 1 16 ? 9.859 -17.062 10.656 1 96 16 LEU B CA 1
ATOM 1772 C C . LEU B 1 16 ? 10.43 -16.484 9.367 1 96 16 LEU B C 1
ATOM 1774 O O . LEU B 1 16 ? 11.195 -15.516 9.398 1 96 16 LEU B O 1
ATOM 1778 N N . THR B 1 17 ? 10.078 -17.094 8.305 1 96.56 17 THR B N 1
ATOM 1779 C CA . THR B 1 17 ? 10.516 -16.578 7.016 1 96.56 17 THR B CA 1
ATOM 1780 C C . THR B 1 17 ? 9.953 -15.188 6.77 1 96.56 17 THR B C 1
ATOM 1782 O O . THR B 1 17 ? 10.648 -14.32 6.238 1 96.56 17 THR B O 1
ATOM 1785 N N . THR B 1 18 ? 8.695 -14.984 7.129 1 97.12 18 THR B N 1
ATOM 1786 C CA . THR B 1 18 ? 8.078 -13.672 7.027 1 97.12 18 THR B CA 1
ATOM 1787 C C . THR B 1 18 ? 8.867 -12.641 7.836 1 97.12 18 THR B C 1
ATOM 1789 O O . THR B 1 18 ? 9.148 -11.547 7.348 1 97.12 18 THR B O 1
ATOM 1792 N N . ILE B 1 19 ? 9.242 -13.016 9.016 1 97.75 19 ILE B N 1
ATOM 1793 C CA . ILE B 1 19 ? 9.984 -12.117 9.898 1 97.75 19 ILE B CA 1
ATOM 1794 C C . ILE B 1 19 ? 11.367 -11.844 9.312 1 97.75 19 ILE B C 1
ATOM 1796 O O . ILE B 1 19 ? 11.844 -10.703 9.344 1 97.75 19 ILE B O 1
ATOM 1800 N N . GLN B 1 20 ? 12.008 -12.836 8.766 1 98.19 20 GLN B N 1
ATOM 1801 C CA . GLN B 1 20 ? 13.312 -12.656 8.141 1 98.19 20 GLN B CA 1
ATOM 1802 C C . GLN B 1 20 ? 13.219 -11.711 6.949 1 98.19 20 GLN B C 1
ATOM 1804 O O . GLN B 1 20 ? 14.055 -10.812 6.797 1 98.19 20 GLN B O 1
ATOM 1809 N N . LEU B 1 21 ? 12.227 -11.961 6.102 1 98.19 21 LEU B N 1
ATOM 1810 C CA . LEU B 1 21 ? 12 -11.07 4.973 1 98.19 21 LEU B CA 1
ATOM 1811 C C . LEU B 1 21 ? 11.828 -9.633 5.441 1 98.19 21 LEU B C 1
ATOM 1813 O O . LEU B 1 21 ? 12.414 -8.711 4.863 1 98.19 21 LEU B O 1
ATOM 1817 N N . PHE B 1 22 ? 11.023 -9.484 6.473 1 98.44 22 PHE B N 1
ATOM 1818 C CA . PHE B 1 22 ? 10.734 -8.156 6.996 1 98.44 22 PHE B CA 1
ATOM 1819 C C . PHE B 1 22 ? 12 -7.5 7.543 1 98.44 22 PHE B C 1
ATOM 1821 O O . PHE B 1 22 ? 12.336 -6.379 7.164 1 98.44 22 PHE B O 1
ATOM 1828 N N . VAL B 1 23 ? 12.75 -8.195 8.391 1 98.62 23 VAL B N 1
ATOM 1829 C CA . VAL B 1 23 ? 13.898 -7.617 9.094 1 98.62 23 VAL B CA 1
ATOM 1830 C C . VAL B 1 23 ? 14.977 -7.223 8.086 1 98.62 23 VAL B C 1
ATOM 1832 O O . VAL B 1 23 ? 15.477 -6.102 8.117 1 98.62 23 VAL B O 1
ATOM 1835 N N . ILE B 1 24 ? 15.273 -8.07 7.191 1 98.69 24 ILE B N 1
ATOM 1836 C CA . ILE B 1 24 ? 16.312 -7.809 6.195 1 98.69 24 ILE B CA 1
ATOM 1837 C C . ILE B 1 24 ? 15.883 -6.652 5.293 1 98.69 24 ILE B C 1
ATOM 1839 O O . ILE B 1 24 ? 16.672 -5.73 5.043 1 98.69 24 ILE B O 1
ATOM 1843 N N . SER B 1 25 ? 14.656 -6.684 4.812 1 98.81 25 SER B N 1
ATOM 1844 C CA . SER B 1 25 ? 14.172 -5.652 3.902 1 98.81 25 SER B CA 1
ATOM 1845 C C . SER B 1 25 ? 13.992 -4.32 4.621 1 98.81 25 SER B C 1
ATOM 1847 O O . SER B 1 25 ? 14.18 -3.256 4.027 1 98.81 25 SER B O 1
ATOM 1849 N N . ALA B 1 26 ? 13.57 -4.449 5.93 1 98.69 26 ALA B N 1
ATOM 1850 C CA . ALA B 1 26 ? 13.438 -3.234 6.73 1 98.69 26 ALA B CA 1
ATOM 1851 C C . ALA B 1 26 ? 14.781 -2.523 6.871 1 98.69 26 ALA B C 1
ATOM 1853 O O . ALA B 1 26 ? 14.883 -1.317 6.633 1 98.69 26 ALA B O 1
ATOM 1854 N N . ILE B 1 27 ? 15.789 -3.248 7.203 1 98.69 27 ILE B N 1
ATOM 1855 C CA . ILE B 1 27 ? 17.125 -2.688 7.359 1 98.69 27 ILE B CA 1
ATOM 1856 C C . ILE B 1 27 ? 17.625 -2.176 6.012 1 98.69 27 ILE B C 1
ATOM 1858 O O . ILE B 1 27 ? 18.109 -1.041 5.91 1 98.69 27 ILE B O 1
ATOM 1862 N N . GLY B 1 28 ? 17.5 -2.986 5.004 1 98.81 28 GLY B N 1
ATOM 1863 C CA . GLY B 1 28 ? 17.953 -2.592 3.676 1 98.81 28 GLY B CA 1
ATOM 1864 C C . GLY B 1 28 ? 17.25 -1.354 3.154 1 98.81 28 GLY B C 1
ATOM 1865 O O . GLY B 1 28 ? 17.891 -0.471 2.572 1 98.81 28 GLY B O 1
ATOM 1866 N N . SER B 1 29 ? 15.922 -1.309 3.334 1 98.81 29 SER B N 1
ATOM 1867 C CA . SER B 1 29 ? 15.164 -0.169 2.83 1 98.81 29 SER B CA 1
ATOM 1868 C C . SER B 1 29 ? 15.484 1.101 3.611 1 98.81 29 SER B C 1
ATOM 1870 O O . SER B 1 29 ? 15.477 2.199 3.051 1 98.81 29 SER B O 1
ATOM 1872 N N . LEU B 1 30 ? 15.781 0.959 4.941 1 98.19 30 LEU B N 1
ATOM 1873 C CA . LEU B 1 30 ? 16.172 2.115 5.742 1 98.19 30 LEU B CA 1
ATOM 1874 C C . LEU B 1 30 ? 17.516 2.674 5.266 1 98.19 30 LEU B C 1
ATOM 1876 O O . LEU B 1 30 ? 17.672 3.889 5.125 1 98.19 30 LEU B O 1
ATOM 1880 N N . VAL B 1 31 ? 18.422 1.787 4.996 1 98.06 31 VAL B N 1
ATOM 1881 C CA . VAL B 1 31 ? 19.75 2.197 4.547 1 98.06 31 VAL B CA 1
ATOM 1882 C C . VAL B 1 31 ? 19.656 2.82 3.156 1 98.06 31 VAL B C 1
ATOM 1884 O O . VAL B 1 31 ? 20.047 3.971 2.957 1 98.06 31 VAL B O 1
ATOM 1887 N N . TRP B 1 32 ? 19.062 2.117 2.223 1 98.5 32 TRP B N 1
ATOM 1888 C CA . TRP B 1 32 ? 19 2.594 0.845 1 98.5 32 TRP B CA 1
ATOM 1889 C C . TRP B 1 32 ? 18.109 3.822 0.738 1 98.5 32 TRP B C 1
ATOM 1891 O O . TRP B 1 32 ? 18.406 4.758 -0.004 1 98.5 32 TRP B O 1
ATOM 1901 N N . GLY B 1 33 ? 17 3.809 1.487 1 98.5 33 GLY B N 1
ATOM 1902 C CA . GLY B 1 33 ? 16.109 4.957 1.491 1 98.5 33 GLY B CA 1
ATOM 1903 C C . GLY B 1 33 ? 16.766 6.219 2.029 1 98.5 33 GLY B C 1
ATOM 1904 O O . GLY B 1 33 ? 16.531 7.312 1.517 1 98.5 33 GLY B O 1
ATOM 1905 N N . THR B 1 34 ? 17.578 6.059 3.039 1 95.69 34 THR B N 1
ATOM 1906 C CA . THR B 1 34 ? 18.281 7.199 3.613 1 95.69 34 THR B CA 1
ATOM 1907 C C . THR B 1 34 ? 19.344 7.723 2.646 1 95.69 34 THR B C 1
ATOM 1909 O O . THR B 1 34 ? 19.516 8.938 2.498 1 95.69 34 THR B O 1
ATOM 1912 N N . VAL B 1 35 ? 20.031 6.855 2.004 1 96.56 35 VAL B N 1
ATOM 1913 C CA . VAL B 1 35 ? 21.016 7.246 0.995 1 96.56 35 VAL B CA 1
ATOM 1914 C C . VAL B 1 35 ? 20.312 8.016 -0.129 1 96.56 35 VAL B C 1
ATOM 1916 O O . VAL B 1 35 ? 20.797 9.062 -0.558 1 96.56 35 VAL B O 1
ATOM 1919 N N . LEU B 1 36 ? 19.188 7.547 -0.559 1 98.06 36 LEU B N 1
ATOM 1920 C CA . LEU B 1 36 ? 18.406 8.219 -1.601 1 98.06 36 LEU B CA 1
ATOM 1921 C C . LEU B 1 36 ? 17.969 9.602 -1.143 1 98.06 36 LEU B C 1
ATOM 1923 O O . LEU B 1 36 ? 18 10.555 -1.926 1 98.06 36 LEU B O 1
ATOM 1927 N N . ALA B 1 37 ? 17.594 9.656 0.1 1 96.62 37 ALA B N 1
ATOM 1928 C CA . ALA B 1 37 ? 17.172 10.953 0.638 1 96.62 37 ALA B CA 1
ATOM 1929 C C . ALA B 1 37 ? 18.328 11.945 0.626 1 96.62 37 ALA B C 1
ATOM 1931 O O . ALA B 1 37 ? 18.156 13.117 0.271 1 96.62 37 ALA B O 1
ATOM 1932 N N . ALA B 1 38 ? 19.484 11.492 0.985 1 93 38 ALA B N 1
ATOM 1933 C CA . ALA B 1 38 ? 20.688 12.336 0.95 1 93 38 ALA B CA 1
ATOM 1934 C C . ALA B 1 38 ? 20.984 12.805 -0.471 1 93 38 ALA B C 1
ATOM 1936 O O . ALA B 1 38 ? 21.344 13.961 -0.686 1 93 38 ALA B O 1
ATOM 1937 N N . MET B 1 39 ? 20.797 11.922 -1.381 1 95.88 39 MET B N 1
ATOM 1938 C CA . MET B 1 39 ? 21.031 12.289 -2.777 1 95.88 39 MET B CA 1
ATOM 1939 C C . MET B 1 39 ? 20.031 13.352 -3.227 1 95.88 39 MET B C 1
ATOM 1941 O O . MET B 1 39 ? 20.391 14.289 -3.939 1 95.88 39 MET B O 1
ATOM 1945 N N . ARG B 1 40 ? 18.891 13.164 -2.746 1 95.12 40 ARG B N 1
ATOM 1946 C CA . ARG B 1 40 ? 17.828 14.055 -3.184 1 95.12 40 ARG B CA 1
ATOM 1947 C C . ARG B 1 40 ? 18.031 15.469 -2.648 1 95.12 40 ARG B C 1
ATOM 1949 O O . ARG B 1 40 ? 17.562 16.438 -3.25 1 95.12 40 ARG B O 1
ATOM 1956 N N . VAL B 1 41 ? 18.672 15.648 -1.537 1 91.5 41 VAL B N 1
ATOM 1957 C CA . VAL B 1 41 ? 18.859 16.969 -0.946 1 91.5 41 VAL B CA 1
ATOM 1958 C C . VAL B 1 41 ? 20.281 17.453 -1.206 1 91.5 41 VAL B C 1
ATOM 1960 O O . VAL B 1 41 ? 20.672 18.531 -0.731 1 91.5 41 VAL B O 1
ATOM 1963 N N . SER B 1 42 ? 21.047 16.688 -1.928 1 91.81 42 SER B N 1
ATOM 1964 C CA . SER B 1 42 ? 22.438 17.016 -2.223 1 91.81 42 SER B CA 1
ATOM 1965 C C . SER B 1 42 ? 22.547 18.234 -3.131 1 91.81 42 SER B C 1
ATOM 1967 O O . SER B 1 42 ? 21.688 18.453 -3.996 1 91.81 42 SER B O 1
ATOM 1969 N N . PRO B 1 43 ? 23.594 19.047 -2.932 1 90.75 43 PRO B N 1
ATOM 1970 C CA . PRO B 1 43 ? 23.828 20.172 -3.842 1 90.75 43 PRO B CA 1
ATOM 1971 C C . PRO B 1 43 ? 24.328 19.734 -5.215 1 90.75 43 PRO B C 1
ATOM 1973 O O . PRO B 1 43 ? 24.328 20.516 -6.164 1 90.75 43 PRO B O 1
ATOM 1976 N N . VAL B 1 44 ? 24.766 18.5 -5.375 1 94.31 44 VAL B N 1
ATOM 1977 C CA . VAL B 1 44 ? 25.25 17.953 -6.637 1 94.31 44 VAL B CA 1
ATOM 1978 C C . VAL B 1 44 ? 24.078 17.594 -7.531 1 94.31 44 VAL B C 1
ATOM 1980 O O . VAL B 1 44 ? 23.312 16.672 -7.219 1 94.31 44 VAL B O 1
ATOM 1983 N N . PRO B 1 45 ? 23.969 18.172 -8.703 1 96.56 45 PRO B N 1
ATOM 1984 C CA . PRO B 1 45 ? 22.766 18.016 -9.531 1 96.56 45 PRO B CA 1
ATOM 1985 C C . PRO B 1 45 ? 22.547 16.578 -9.984 1 96.56 45 PRO B C 1
ATOM 1987 O O . PRO B 1 45 ? 21.391 16.125 -10.062 1 96.56 45 PRO B O 1
ATOM 1990 N N . ILE B 1 46 ? 23.562 15.922 -10.312 1 97.31 46 ILE B N 1
ATOM 1991 C CA . ILE B 1 46 ? 23.422 14.562 -10.828 1 97.31 46 ILE B CA 1
ATOM 1992 C C . ILE B 1 46 ? 22.875 13.656 -9.727 1 97.31 46 ILE B C 1
ATOM 1994 O O . ILE B 1 46 ? 22.078 12.758 -10 1 97.31 46 ILE B O 1
ATOM 1998 N N . LEU B 1 47 ? 23.266 13.82 -8.516 1 96.62 47 LEU B N 1
ATOM 1999 C CA . LEU B 1 47 ? 22.766 13.039 -7.387 1 96.62 47 LEU B CA 1
ATOM 2000 C C . LEU B 1 47 ? 21.297 13.367 -7.109 1 96.62 47 LEU B C 1
ATOM 2002 O O . LEU B 1 47 ? 20.5 12.461 -6.883 1 96.62 47 LEU B O 1
ATOM 2006 N N . ARG B 1 48 ? 21.047 14.562 -7.184 1 97.06 48 ARG B N 1
ATOM 2007 C CA . ARG B 1 48 ? 19.672 15 -6.965 1 97.06 48 ARG B CA 1
ATOM 2008 C C . ARG B 1 48 ? 18.75 14.438 -8.031 1 97.06 48 ARG B C 1
ATOM 2010 O O . ARG B 1 48 ? 17.641 13.977 -7.727 1 97.06 48 ARG B O 1
ATOM 2017 N N . ALA B 1 49 ? 19.219 14.461 -9.227 1 97.62 49 ALA B N 1
ATOM 2018 C CA . ALA B 1 49 ? 18.422 13.945 -10.344 1 97.62 49 ALA B CA 1
ATOM 2019 C C . ALA B 1 49 ? 18.188 12.445 -10.203 1 97.62 49 ALA B C 1
ATOM 2021 O O . ALA B 1 49 ? 17.078 11.961 -10.461 1 97.62 49 ALA B O 1
ATOM 2022 N N . PHE B 1 50 ? 19.125 11.742 -9.781 1 98 50 PHE B N 1
ATOM 2023 C CA . PHE B 1 50 ? 19 10.305 -9.594 1 98 50 PHE B CA 1
ATOM 2024 C C . PHE B 1 50 ? 18.016 9.984 -8.477 1 98 50 PHE B C 1
ATOM 2026 O O . PHE B 1 50 ? 17.125 9.156 -8.648 1 98 50 PHE B O 1
ATOM 2033 N N . GLY B 1 51 ? 18.25 10.641 -7.336 1 97.69 51 GLY B N 1
ATOM 2034 C CA . GLY B 1 51 ? 17.328 10.43 -6.223 1 97.69 51 GLY B CA 1
ATOM 2035 C C . GLY B 1 51 ? 15.891 10.734 -6.566 1 97.69 51 GLY B C 1
ATOM 2036 O O . GLY B 1 51 ? 14.992 9.945 -6.262 1 97.69 51 GLY B O 1
ATOM 2037 N N . THR B 1 52 ? 15.711 11.773 -7.277 1 96.81 52 THR B N 1
ATOM 2038 C CA . THR B 1 52 ? 14.367 12.203 -7.664 1 96.81 52 THR B CA 1
ATOM 2039 C C . THR B 1 52 ? 13.766 11.227 -8.672 1 96.81 52 THR B C 1
ATOM 2041 O O . THR B 1 52 ? 12.602 10.844 -8.547 1 96.81 52 THR B O 1
ATOM 2044 N N . GLY B 1 53 ? 14.539 10.867 -9.625 1 96.69 53 GLY B N 1
ATOM 2045 C CA . GLY B 1 53 ? 14.086 9.914 -10.625 1 96.69 53 GLY B CA 1
ATOM 2046 C C . GLY B 1 53 ? 13.742 8.555 -10.039 1 96.69 53 GLY B C 1
ATOM 2047 O O . GLY B 1 53 ? 12.711 7.973 -10.383 1 96.69 53 GLY B O 1
ATOM 2048 N N . TYR B 1 54 ? 14.578 8.094 -9.164 1 97.38 54 TYR B N 1
ATOM 2049 C CA . TYR B 1 54 ? 14.344 6.82 -8.492 1 97.38 54 TYR B CA 1
ATOM 2050 C C . TY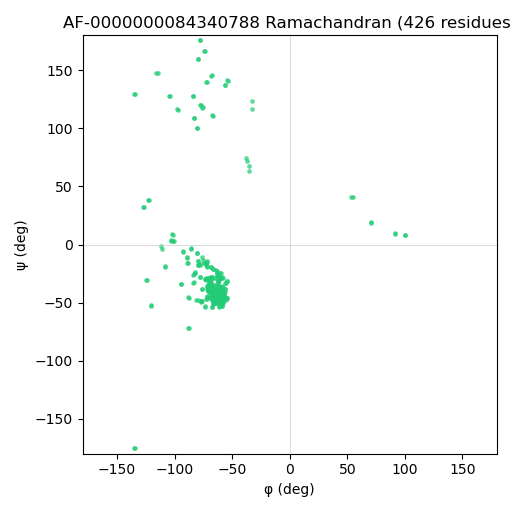R B 1 54 ? 13.023 6.832 -7.738 1 97.38 54 TYR B C 1
ATOM 2052 O O . TYR B 1 54 ? 12.18 5.957 -7.938 1 97.38 54 TYR B O 1
ATOM 2060 N N . VAL B 1 55 ? 12.836 7.785 -6.93 1 96.81 55 VAL B N 1
ATOM 2061 C CA . VAL B 1 55 ? 11.68 7.855 -6.039 1 96.81 55 VAL B CA 1
ATOM 2062 C C . VAL B 1 55 ? 10.406 8.039 -6.859 1 96.81 55 VAL B C 1
ATOM 2064 O O . VAL B 1 55 ? 9.414 7.34 -6.641 1 96.81 55 VAL B O 1
ATOM 2067 N N . ASN B 1 56 ? 10.445 8.898 -7.871 1 92.25 56 ASN B N 1
ATOM 2068 C CA . ASN B 1 56 ? 9.258 9.164 -8.68 1 92.25 56 ASN B CA 1
ATOM 2069 C C . ASN B 1 56 ? 8.867 7.945 -9.516 1 92.25 56 ASN B C 1
ATOM 2071 O O . ASN B 1 56 ? 7.676 7.668 -9.688 1 92.25 56 ASN B O 1
ATOM 2075 N N . THR B 1 57 ? 9.805 7.27 -9.922 1 94.19 57 THR B N 1
ATOM 2076 C CA . THR B 1 57 ? 9.523 6.102 -10.75 1 94.19 57 THR B CA 1
ATOM 2077 C C . THR B 1 57 ? 9.039 4.938 -9.898 1 94.19 57 THR B C 1
ATOM 2079 O O . THR B 1 57 ? 8.008 4.336 -10.195 1 94.19 57 THR B O 1
ATOM 2082 N N . ILE B 1 58 ? 9.719 4.633 -8.852 1 96.06 58 ILE B N 1
ATOM 2083 C CA . ILE B 1 58 ? 9.438 3.443 -8.047 1 96.06 58 ILE B CA 1
ATOM 2084 C C . ILE B 1 58 ? 8.125 3.631 -7.289 1 96.06 58 ILE B C 1
ATOM 2086 O O . ILE B 1 58 ? 7.316 2.701 -7.195 1 96.06 58 ILE B O 1
ATOM 2090 N N . ARG B 1 59 ? 7.828 4.805 -6.762 1 94 59 ARG B N 1
ATOM 2091 C CA . ARG B 1 59 ? 6.609 5.047 -6.004 1 94 59 ARG B CA 1
ATOM 2092 C C . ARG B 1 59 ? 5.375 4.941 -6.895 1 94 59 ARG B C 1
ATOM 2094 O O . ARG B 1 59 ? 4.27 4.711 -6.41 1 94 59 ARG B O 1
ATOM 2101 N N . ASN B 1 60 ? 5.629 5.098 -8.219 1 92.12 60 ASN B N 1
ATOM 2102 C CA . ASN B 1 60 ? 4.508 5.02 -9.148 1 92.12 60 ASN B CA 1
ATOM 2103 C C . ASN B 1 60 ? 4.449 3.668 -9.852 1 92.12 60 ASN B C 1
ATOM 2105 O O . ASN B 1 60 ? 3.648 3.471 -10.766 1 92.12 60 ASN B O 1
ATOM 2109 N N . THR B 1 61 ? 5.246 2.781 -9.438 1 94.56 61 THR B N 1
ATOM 2110 C CA . THR B 1 61 ? 5.277 1.417 -9.953 1 94.56 61 THR B CA 1
ATOM 2111 C C . THR B 1 61 ? 4.633 0.45 -8.969 1 94.56 61 THR B C 1
ATOM 2113 O O . THR B 1 61 ? 4.949 0.464 -7.777 1 94.56 61 THR B O 1
ATOM 2116 N N . PRO B 1 62 ? 3.684 -0.354 -9.445 1 95.25 62 PRO B N 1
ATOM 2117 C CA . PRO B 1 62 ? 3.146 -1.374 -8.539 1 95.25 62 PRO B CA 1
ATOM 2118 C C . PRO B 1 62 ? 4.23 -2.291 -7.977 1 95.25 62 PRO B C 1
ATOM 2120 O O . PRO B 1 62 ? 5.152 -2.682 -8.695 1 95.25 62 PRO B O 1
ATOM 2123 N N . LEU B 1 63 ? 4.164 -2.604 -6.684 1 96.25 63 LEU B N 1
ATOM 2124 C CA . LEU B 1 63 ? 5.141 -3.471 -6.031 1 96.25 63 LEU B CA 1
ATOM 2125 C C . LEU B 1 63 ? 5.223 -4.82 -6.734 1 96.25 63 LEU B C 1
ATOM 2127 O O . LEU B 1 63 ? 6.312 -5.371 -6.902 1 96.25 63 LEU B O 1
ATOM 2131 N N . THR B 1 64 ? 4.109 -5.328 -7.176 1 93.88 64 THR B N 1
ATOM 2132 C CA . THR B 1 64 ? 4.082 -6.621 -7.855 1 93.88 64 THR B CA 1
ATOM 2133 C C . THR B 1 64 ? 4.945 -6.59 -9.109 1 93.88 64 THR B C 1
ATOM 2135 O O . THR B 1 64 ? 5.594 -7.582 -9.453 1 93.88 64 THR B O 1
ATOM 2138 N N . LEU B 1 65 ? 4.93 -5.492 -9.766 1 93.12 65 LEU B N 1
ATOM 2139 C CA . LEU B 1 65 ? 5.758 -5.359 -10.961 1 93.12 65 LEU B CA 1
ATOM 2140 C C . LEU B 1 65 ? 7.238 -5.371 -10.602 1 93.12 65 LEU B C 1
ATOM 2142 O O . LEU B 1 65 ? 8.062 -5.879 -11.367 1 93.12 65 LEU B O 1
ATOM 2146 N N . VAL B 1 66 ? 7.578 -4.793 -9.484 1 95 66 VAL B N 1
ATOM 2147 C CA . VAL B 1 66 ? 8.953 -4.836 -9 1 95 66 VAL B CA 1
ATOM 2148 C C . VAL B 1 66 ? 9.359 -6.281 -8.727 1 95 66 VAL B C 1
ATOM 2150 O O . VAL B 1 66 ? 10.461 -6.707 -9.086 1 95 66 VAL B O 1
ATOM 2153 N N . PHE B 1 67 ? 8.453 -7.047 -8.141 1 94.38 67 PHE B N 1
ATOM 2154 C CA . PHE B 1 67 ? 8.695 -8.469 -7.914 1 94.38 67 PHE B CA 1
ATOM 2155 C C . PHE B 1 67 ? 8.867 -9.211 -9.234 1 94.38 67 PHE B C 1
ATOM 2157 O O . PHE B 1 67 ? 9.758 -10.047 -9.375 1 94.38 67 PHE B O 1
ATOM 2164 N N . PHE B 1 68 ? 7.996 -8.891 -10.172 1 90.5 68 PHE B N 1
ATOM 2165 C CA . PHE B 1 68 ? 8.086 -9.531 -11.484 1 90.5 68 PHE B CA 1
ATOM 2166 C C . PHE B 1 68 ? 9.43 -9.242 -12.141 1 90.5 68 PHE B C 1
ATOM 2168 O O . PHE B 1 68 ? 10.031 -10.125 -12.758 1 90.5 68 PHE B O 1
ATOM 2175 N N . PHE B 1 69 ? 9.859 -8.055 -12.031 1 91.12 69 PHE B N 1
ATOM 2176 C CA . PHE B 1 69 ? 11.156 -7.684 -12.594 1 91.12 69 PHE B CA 1
ATOM 2177 C C . PHE B 1 69 ? 12.273 -8.539 -12 1 91.12 69 PHE B C 1
ATOM 2179 O O . PHE B 1 69 ? 13.055 -9.141 -12.742 1 91.12 69 PHE B O 1
ATOM 2186 N N . PHE B 1 70 ? 12.344 -8.656 -10.727 1 93.06 70 PHE B N 1
ATOM 2187 C CA . PHE B 1 70 ? 13.438 -9.375 -10.078 1 93.06 70 PHE B CA 1
ATOM 2188 C C . PHE B 1 70 ? 13.289 -10.875 -10.273 1 93.06 70 PHE B C 1
ATOM 2190 O O . PHE B 1 70 ? 14.289 -11.594 -10.383 1 93.06 70 PHE B O 1
ATOM 2197 N N . ALA B 1 71 ? 12.086 -11.312 -10.406 1 88.88 71 ALA B N 1
ATOM 2198 C CA . ALA B 1 71 ? 11.852 -12.75 -10.508 1 88.88 71 ALA B CA 1
ATOM 2199 C C . ALA B 1 71 ? 12.039 -13.234 -11.945 1 88.88 71 ALA B C 1
ATOM 2201 O O . ALA B 1 71 ? 12.523 -14.344 -12.172 1 88.88 71 ALA B O 1
ATOM 2202 N N . PHE B 1 72 ? 11.695 -12.375 -12.875 1 85.69 72 PHE B N 1
ATOM 2203 C CA . PHE B 1 72 ? 11.617 -12.914 -14.227 1 85.69 72 PHE B CA 1
ATOM 2204 C C . PHE B 1 72 ? 12.508 -12.133 -15.18 1 85.69 72 PHE B C 1
ATOM 2206 O O . PHE B 1 72 ? 12.969 -12.664 -16.188 1 85.69 72 PHE B O 1
ATOM 2213 N N . ALA B 1 73 ? 12.719 -10.852 -14.938 1 85.31 73 ALA B N 1
ATOM 2214 C CA . ALA B 1 73 ? 13.547 -10.039 -15.828 1 85.31 73 ALA B CA 1
ATOM 2215 C C . ALA B 1 73 ? 15.016 -10.109 -15.414 1 85.31 73 ALA B C 1
ATOM 2217 O O . ALA B 1 73 ? 15.891 -10.375 -16.234 1 85.31 73 ALA B O 1
ATOM 2218 N N . TYR B 1 74 ? 15.211 -9.984 -14.133 1 86.94 74 TYR B N 1
ATOM 2219 C CA . TYR B 1 74 ? 16.578 -9.922 -13.609 1 86.94 74 TYR B CA 1
ATOM 2220 C C . TYR B 1 74 ? 17.344 -11.188 -13.953 1 86.94 74 TYR B C 1
ATOM 2222 O O . TYR B 1 74 ? 18.484 -11.125 -14.414 1 86.94 74 TYR B O 1
ATOM 2230 N N . PRO B 1 75 ? 16.781 -12.312 -13.805 1 82.19 75 PRO B N 1
ATOM 2231 C CA . PRO B 1 75 ? 17.531 -13.523 -14.109 1 82.19 75 PRO B CA 1
ATOM 2232 C C . PRO B 1 75 ? 17.938 -13.625 -15.578 1 82.19 75 PRO B C 1
ATOM 2234 O O . PRO B 1 75 ? 18.891 -14.32 -15.922 1 82.19 75 PRO B O 1
ATOM 2237 N N . ARG B 1 76 ? 17.25 -12.953 -16.391 1 80.44 76 ARG B N 1
ATOM 2238 C CA . ARG B 1 76 ? 17.531 -13 -17.812 1 80.44 76 ARG B CA 1
ATOM 2239 C C . ARG B 1 76 ? 18.75 -12.141 -18.156 1 80.44 76 ARG B C 1
ATOM 2241 O O . ARG B 1 76 ? 19.328 -12.281 -19.234 1 80.44 76 ARG B O 1
ATOM 2248 N N . LEU B 1 77 ? 19.109 -11.258 -17.266 1 81.19 77 LEU B N 1
ATOM 2249 C CA . LEU B 1 77 ? 20.281 -10.43 -17.484 1 81.19 77 LEU B CA 1
ATOM 2250 C C . LEU B 1 77 ? 21.562 -11.234 -17.25 1 81.19 77 LEU B C 1
ATOM 2252 O O . LEU B 1 77 ? 22.641 -10.82 -17.672 1 81.19 77 LEU B O 1
ATOM 2256 N N . ASP B 1 78 ? 21.422 -12.367 -16.672 1 79.38 78 ASP B N 1
ATOM 2257 C CA . ASP B 1 78 ? 22.5 -13.328 -16.484 1 79.38 78 ASP B CA 1
ATOM 2258 C C . ASP B 1 78 ? 23.688 -12.688 -15.758 1 79.38 78 ASP B C 1
ATOM 2260 O O . ASP B 1 78 ? 24.828 -12.844 -16.188 1 79.38 78 ASP B O 1
ATOM 2264 N N . ILE B 1 79 ? 23.469 -11.898 -14.781 1 80.62 79 ILE B N 1
ATOM 2265 C CA . ILE B 1 79 ? 24.531 -11.258 -14.008 1 80.62 79 ILE B CA 1
ATOM 2266 C C . ILE B 1 79 ? 24.953 -12.172 -12.859 1 80.62 79 ILE B C 1
ATOM 2268 O O . ILE B 1 79 ? 26.047 -12.719 -12.867 1 80.62 79 ILE B O 1
ATOM 2272 N N . VAL B 1 80 ? 24.172 -12.359 -11.828 1 84.75 80 VAL B N 1
ATOM 2273 C CA . VAL B 1 80 ? 24.391 -13.242 -10.68 1 84.75 80 VAL B CA 1
ATOM 2274 C C . VAL B 1 80 ? 23.109 -14.016 -10.383 1 84.75 80 VAL B C 1
ATOM 2276 O O . VAL B 1 80 ? 22.016 -13.461 -10.414 1 84.75 80 VAL B O 1
ATOM 2279 N N . ARG B 1 81 ? 23.328 -15.273 -10.281 1 87.06 81 ARG B N 1
ATOM 2280 C CA . ARG B 1 81 ? 22.172 -16.078 -9.914 1 87.06 81 ARG B CA 1
ATOM 2281 C C . ARG B 1 81 ? 21.859 -15.938 -8.43 1 87.06 81 ARG B C 1
ATOM 2283 O O . ARG B 1 81 ? 22.703 -16.203 -7.578 1 87.06 81 ARG B O 1
ATOM 2290 N N . LEU B 1 82 ? 20.703 -15.43 -8.117 1 90.44 82 LEU B N 1
ATOM 2291 C CA . LEU B 1 82 ? 20.25 -15.234 -6.742 1 90.44 82 LEU B CA 1
ATOM 2292 C C . LEU B 1 82 ? 19.047 -16.125 -6.426 1 90.44 82 LEU B C 1
ATOM 2294 O O . LEU B 1 82 ? 18.297 -16.484 -7.328 1 90.44 82 LEU B O 1
ATOM 2298 N N . ASP B 1 83 ? 19 -16.531 -5.176 1 93.44 83 ASP B N 1
ATOM 2299 C CA . ASP B 1 83 ? 17.859 -17.359 -4.789 1 93.44 83 ASP B CA 1
ATOM 2300 C C . ASP B 1 83 ? 16.594 -16.516 -4.664 1 93.44 83 ASP B C 1
ATOM 2302 O O . ASP B 1 83 ? 16.672 -15.281 -4.598 1 93.44 83 ASP B O 1
ATOM 2306 N N . PHE B 1 84 ? 15.453 -17.172 -4.598 1 93.19 84 PHE B N 1
ATOM 2307 C CA . PHE B 1 84 ? 14.156 -16.516 -4.594 1 93.19 84 PHE B CA 1
ATOM 2308 C C . PHE B 1 84 ? 14.016 -15.609 -3.369 1 93.19 84 PHE B C 1
ATOM 2310 O O . PHE B 1 84 ? 13.43 -14.531 -3.451 1 93.19 84 PHE B O 1
ATOM 2317 N N . PHE B 1 85 ? 14.516 -16.047 -2.221 1 96.31 85 PHE B N 1
ATOM 2318 C CA . PHE B 1 85 ? 14.453 -15.266 -0.992 1 96.31 85 PHE B CA 1
ATOM 2319 C C . PHE B 1 85 ? 15.188 -13.938 -1.156 1 96.31 85 PHE B C 1
ATOM 2321 O O . PHE B 1 85 ? 14.664 -12.883 -0.798 1 96.31 85 PHE B O 1
ATOM 2328 N N . THR B 1 86 ? 16.359 -13.992 -1.694 1 96.62 86 THR B N 1
ATOM 2329 C CA . THR B 1 86 ? 17.172 -12.797 -1.908 1 96.62 86 THR B CA 1
ATOM 2330 C C . THR B 1 86 ? 16.516 -11.859 -2.91 1 96.62 86 THR B C 1
ATOM 2332 O O . THR B 1 86 ? 16.516 -10.641 -2.725 1 96.62 86 THR B O 1
ATOM 2335 N N . LEU B 1 87 ? 15.93 -12.438 -3.945 1 96.44 87 LEU B N 1
ATOM 2336 C CA . LEU B 1 87 ? 15.242 -11.633 -4.949 1 96.44 87 LEU B CA 1
ATOM 2337 C C . LEU B 1 87 ? 14.031 -10.93 -4.348 1 96.44 87 LEU B C 1
ATOM 2339 O O . LEU B 1 87 ? 13.742 -9.781 -4.688 1 96.44 87 LEU B O 1
ATOM 2343 N N . ALA B 1 88 ? 13.344 -11.648 -3.461 1 97.25 88 ALA B N 1
ATOM 2344 C CA . ALA B 1 88 ? 12.211 -11.047 -2.762 1 97.25 88 ALA B CA 1
ATOM 2345 C C . ALA B 1 88 ? 12.664 -9.883 -1.882 1 97.25 88 ALA B C 1
ATOM 2347 O O . ALA B 1 88 ? 12.039 -8.82 -1.873 1 97.25 88 ALA B O 1
ATOM 2348 N N . CYS B 1 89 ? 13.773 -10.055 -1.181 1 98.38 89 CYS B N 1
ATOM 2349 C CA . CYS B 1 89 ? 14.32 -8.984 -0.356 1 98.38 89 CYS B CA 1
ATOM 2350 C C . CYS B 1 89 ? 14.68 -7.773 -1.205 1 98.38 89 CYS B C 1
ATOM 2352 O O . CYS B 1 89 ? 14.367 -6.641 -0.835 1 98.38 89 CYS B O 1
ATOM 2354 N N . LEU B 1 90 ? 15.281 -8.039 -2.301 1 98 90 LEU B N 1
ATOM 2355 C CA . LEU B 1 90 ? 15.688 -6.941 -3.176 1 98 90 LEU B CA 1
ATOM 2356 C C . LEU B 1 90 ? 14.477 -6.184 -3.701 1 98 90 LEU B C 1
ATOM 2358 O O . LEU B 1 90 ? 14.5 -4.957 -3.811 1 98 90 LEU B O 1
ATOM 2362 N N . SER B 1 91 ? 13.422 -6.91 -4.062 1 98.19 91 SER B N 1
ATOM 2363 C CA . SER B 1 91 ? 12.188 -6.281 -4.508 1 98.19 91 SER B CA 1
ATOM 2364 C C . SER B 1 91 ? 11.602 -5.379 -3.426 1 98.19 91 SER B C 1
ATOM 2366 O O . SER B 1 91 ? 11.281 -4.219 -3.686 1 98.19 91 SER B O 1
ATOM 2368 N N . LEU B 1 92 ? 11.57 -5.906 -2.203 1 98.69 92 LEU B N 1
ATOM 2369 C CA . LEU B 1 92 ? 11 -5.184 -1.072 1 98.69 92 LEU B CA 1
ATOM 2370 C C . LEU B 1 92 ? 11.852 -3.973 -0.713 1 98.69 92 LEU B C 1
ATOM 2372 O O . LEU B 1 92 ? 11.32 -2.898 -0.424 1 98.69 92 LEU B O 1
ATOM 2376 N N . ILE B 1 93 ? 13.164 -4.152 -0.757 1 98.81 93 ILE B N 1
ATOM 2377 C CA . ILE B 1 93 ? 14.086 -3.072 -0.433 1 98.81 93 ILE B CA 1
ATOM 2378 C C . ILE B 1 93 ? 13.961 -1.96 -1.472 1 98.81 93 ILE B C 1
ATOM 2380 O O . ILE B 1 93 ? 13.805 -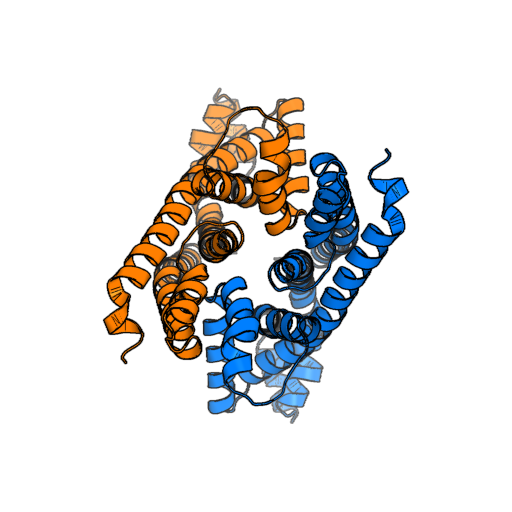0.788 -1.121 1 98.81 93 ILE B O 1
ATOM 2384 N N . THR B 1 94 ? 14.023 -2.346 -2.742 1 98.62 94 THR B N 1
ATOM 2385 C CA . THR B 1 94 ? 13.961 -1.387 -3.838 1 98.62 94 THR B CA 1
ATOM 2386 C C . THR B 1 94 ? 12.672 -0.569 -3.768 1 98.62 94 THR B C 1
ATOM 2388 O O . THR B 1 94 ? 12.695 0.654 -3.92 1 98.62 94 THR B O 1
ATOM 2391 N N . TYR B 1 95 ? 11.594 -1.21 -3.494 1 98.62 95 TYR B N 1
ATOM 2392 C CA . TYR B 1 95 ? 10.289 -0.561 -3.457 1 98.62 95 TYR B CA 1
ATOM 2393 C C . TYR B 1 95 ? 10.148 0.305 -2.211 1 98.62 95 TYR B C 1
ATOM 2395 O O . TYR B 1 95 ? 9.852 1.498 -2.309 1 98.62 95 TYR B O 1
ATOM 2403 N N . THR B 1 96 ? 10.375 -0.258 -1.038 1 98.81 96 THR B N 1
ATOM 2404 C CA . THR B 1 96 ? 10.148 0.404 0.241 1 98.81 96 THR B CA 1
ATOM 2405 C C . THR B 1 96 ? 11.125 1.563 0.431 1 98.81 96 THR B C 1
ATOM 2407 O O . THR B 1 96 ? 10.789 2.57 1.059 1 98.81 96 THR B O 1
ATOM 2410 N N . ALA B 1 97 ? 12.289 1.456 -0.175 1 98.81 97 ALA B N 1
ATOM 2411 C CA . ALA B 1 97 ? 13.297 2.5 -0.037 1 98.81 97 ALA B CA 1
ATOM 2412 C C . ALA B 1 97 ? 12.781 3.836 -0.569 1 98.81 97 ALA B C 1
ATOM 2414 O O . ALA B 1 97 ? 13.125 4.895 -0.035 1 98.81 97 ALA B O 1
ATOM 2415 N N . ALA B 1 98 ? 12.047 3.787 -1.632 1 98.56 98 ALA B N 1
ATOM 2416 C CA . ALA B 1 98 ? 11.5 5.016 -2.203 1 98.56 98 ALA B CA 1
ATOM 2417 C C . ALA B 1 98 ? 10.594 5.727 -1.204 1 98.56 98 ALA B C 1
ATOM 2419 O O . ALA B 1 98 ? 10.617 6.953 -1.098 1 98.56 98 ALA B O 1
ATOM 2420 N N . PHE B 1 99 ? 9.844 4.996 -0.452 1 98.06 99 PHE B N 1
ATOM 2421 C CA . PHE B 1 99 ? 8.938 5.57 0.534 1 98.06 99 PHE B CA 1
ATOM 2422 C C . PHE B 1 99 ? 9.703 6.043 1.764 1 98.06 99 PHE B C 1
ATOM 2424 O O . PHE B 1 99 ? 9.367 7.074 2.352 1 98.06 99 PHE B O 1
ATOM 2431 N N . VAL B 1 100 ? 10.688 5.281 2.125 1 98.31 100 VAL B N 1
ATOM 2432 C CA . VAL B 1 100 ? 11.555 5.715 3.213 1 98.31 100 VAL B CA 1
ATOM 2433 C C . VAL B 1 100 ? 12.203 7.055 2.857 1 98.31 100 VAL B C 1
ATOM 2435 O O . VAL B 1 100 ? 12.227 7.977 3.678 1 98.31 100 VAL B O 1
ATOM 2438 N N . CYS B 1 101 ? 12.688 7.148 1.669 1 98.12 101 CYS B N 1
ATOM 2439 C CA . CYS B 1 101 ? 13.312 8.375 1.188 1 98.12 101 CYS B CA 1
ATOM 2440 C C . CYS B 1 101 ? 12.352 9.555 1.308 1 98.12 101 CYS B C 1
ATOM 2442 O O . CYS B 1 101 ? 12.742 10.625 1.775 1 98.12 101 CYS B O 1
ATOM 2444 N N . GLU B 1 102 ? 11.156 9.352 0.909 1 96.25 102 GLU B N 1
ATOM 2445 C CA . GLU B 1 102 ? 10.164 10.422 0.956 1 96.25 102 GLU B CA 1
ATOM 2446 C C . GLU B 1 102 ? 9.891 10.859 2.393 1 96.25 102 GLU B C 1
ATOM 2448 O O . GLU B 1 102 ? 9.703 12.047 2.664 1 96.25 102 GLU B O 1
ATOM 2453 N N . CYS B 1 103 ? 9.812 9.914 3.314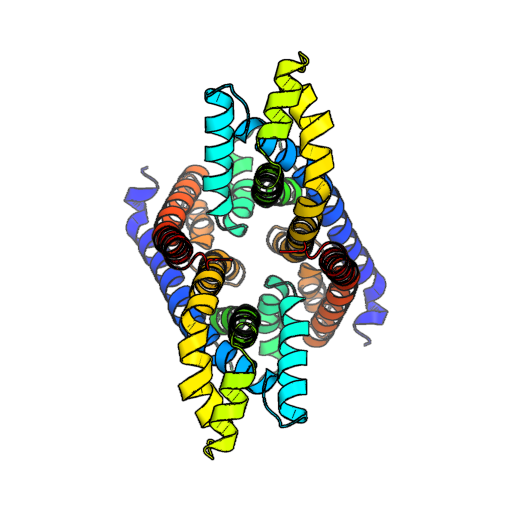 1 96.62 103 CYS B N 1
ATOM 2454 C CA . CYS B 1 103 ? 9.602 10.234 4.723 1 96.62 103 CYS B CA 1
ATOM 2455 C C . CYS B 1 103 ? 10.758 11.07 5.27 1 96.62 103 CYS B C 1
ATOM 2457 O O . CYS B 1 103 ? 10.531 12.078 5.938 1 96.62 103 CYS B O 1
ATOM 2459 N N . VAL B 1 104 ? 11.922 10.648 4.91 1 96.25 104 VAL B N 1
ATOM 2460 C CA . VAL B 1 104 ? 13.109 11.336 5.398 1 96.25 104 VAL B CA 1
ATOM 2461 C C . VAL B 1 104 ? 13.188 12.734 4.789 1 96.25 104 VAL B C 1
ATOM 2463 O O . VAL B 1 104 ? 13.398 13.719 5.5 1 96.25 104 VAL B O 1
ATOM 2466 N N . ARG B 1 105 ? 13.023 12.82 3.549 1 95 105 ARG B N 1
ATOM 2467 C CA . ARG B 1 105 ? 13.062 14.117 2.869 1 95 105 ARG B CA 1
ATOM 2468 C C . ARG B 1 105 ? 12.008 15.062 3.43 1 95 105 ARG B C 1
ATOM 2470 O O . ARG B 1 105 ? 12.289 16.234 3.686 1 95 105 ARG B O 1
ATOM 2477 N N . SER B 1 106 ? 10.812 14.555 3.58 1 93 106 SER B N 1
ATOM 2478 C CA . SER B 1 106 ? 9.727 15.367 4.133 1 93 106 SER B CA 1
ATOM 2479 C C . SER B 1 106 ? 10.055 15.836 5.547 1 93 106 SER B C 1
ATOM 2481 O O . SER B 1 106 ? 9.727 16.953 5.926 1 93 106 SER B O 1
ATOM 2483 N N . GLY B 1 107 ? 10.633 14.984 6.309 1 93.12 107 GLY B N 1
ATOM 2484 C CA . GLY B 1 107 ? 11.055 15.352 7.652 1 93.12 107 GLY B CA 1
ATOM 2485 C C . GLY B 1 107 ? 12.125 16.438 7.664 1 93.12 107 GLY B C 1
ATOM 2486 O O . GLY B 1 107 ? 12.086 17.344 8.492 1 93.12 107 GLY B O 1
ATOM 2487 N N . ILE B 1 108 ? 13.016 16.375 6.781 1 92.06 108 ILE B N 1
ATOM 2488 C CA . ILE B 1 108 ? 14.07 17.375 6.645 1 92.06 108 ILE B CA 1
ATOM 2489 C C . ILE B 1 108 ? 13.453 18.734 6.332 1 92.06 108 ILE B C 1
ATOM 2491 O O . ILE B 1 108 ? 13.891 19.766 6.863 1 92.06 108 ILE B O 1
ATOM 2495 N N . ASN B 1 109 ? 12.414 18.719 5.598 1 90.81 109 ASN B N 1
ATOM 2496 C CA . ASN B 1 109 ? 11.773 19.953 5.156 1 90.81 109 ASN B CA 1
ATOM 2497 C C . ASN B 1 109 ? 11.008 20.625 6.293 1 90.81 109 ASN B C 1
ATOM 2499 O O . ASN B 1 109 ? 10.609 21.781 6.176 1 90.81 109 ASN B O 1
ATOM 2503 N N . THR B 1 110 ? 10.789 19.859 7.328 1 91.38 110 THR B N 1
ATOM 2504 C CA . THR B 1 110 ? 10.094 20.453 8.461 1 91.38 110 THR B CA 1
ATOM 2505 C C . THR B 1 110 ? 11.047 21.281 9.305 1 91.38 110 THR B C 1
ATOM 2507 O O . THR B 1 110 ? 10.617 22.078 10.141 1 91.38 110 THR B O 1
ATOM 2510 N N . VAL B 1 111 ? 12.328 21.172 9.148 1 92.81 111 VAL B N 1
ATOM 2511 C CA . VAL B 1 111 ? 13.336 21.922 9.891 1 92.81 111 VAL B CA 1
ATOM 2512 C C . VAL B 1 111 ? 13.555 23.281 9.242 1 92.81 111 VAL B C 1
ATOM 2514 O O . VAL B 1 111 ? 13.773 23.375 8.031 1 92.81 111 VAL B O 1
ATOM 2517 N N . PRO B 1 112 ? 13.461 24.312 10.047 1 93.69 112 PRO B N 1
ATOM 2518 C CA . PRO B 1 112 ? 13.656 25.656 9.484 1 93.69 112 PRO B CA 1
ATOM 2519 C C . PRO B 1 112 ? 14.984 25.797 8.734 1 93.69 112 PRO B C 1
ATOM 2521 O O . PRO B 1 112 ? 16.016 25.297 9.203 1 93.69 112 PRO B O 1
ATOM 2524 N N . VAL B 1 113 ? 14.93 26.484 7.703 1 90.94 113 VAL B N 1
ATOM 2525 C CA . VAL B 1 113 ? 16.078 26.656 6.82 1 90.94 113 VAL B CA 1
ATOM 2526 C C . VAL B 1 113 ? 17.203 27.359 7.566 1 90.94 113 VAL B C 1
ATOM 2528 O O . VAL B 1 113 ? 18.391 27.094 7.32 1 90.94 113 VAL B O 1
ATOM 2531 N N . GLY B 1 114 ? 16.812 28.203 8.477 1 92.06 114 GLY B N 1
ATOM 2532 C CA . GLY B 1 114 ? 17.781 28.938 9.273 1 92.06 114 GLY B CA 1
ATOM 2533 C C . GLY B 1 114 ? 18.766 28.031 9.992 1 92.06 114 GLY B C 1
ATOM 2534 O O . GLY B 1 114 ? 19.938 28.406 10.172 1 92.06 114 GLY B O 1
ATOM 2535 N N . GLN B 1 115 ? 18.297 26.875 10.375 1 93.69 115 GLN B N 1
ATOM 2536 C CA . GLN B 1 115 ? 19.172 25.922 11.047 1 93.69 115 GLN B CA 1
ATOM 2537 C C . GLN B 1 115 ? 20.297 25.469 10.133 1 93.69 115 GLN B C 1
ATOM 2539 O O . GLN B 1 115 ? 21.469 25.406 10.555 1 93.69 115 GLN B O 1
ATOM 2544 N N . ALA B 1 116 ? 20 25.188 8.922 1 90.88 116 ALA B N 1
ATOM 2545 C CA . ALA B 1 116 ? 21 24.766 7.949 1 90.88 116 ALA B CA 1
ATOM 2546 C C . ALA B 1 116 ? 21.922 25.922 7.566 1 90.88 116 ALA B C 1
ATOM 2548 O O . ALA B 1 116 ? 23.125 25.75 7.41 1 90.88 116 ALA B O 1
ATOM 2549 N N . GLU B 1 117 ? 21.344 27.078 7.48 1 93.19 117 GLU B N 1
ATOM 2550 C CA . GLU B 1 117 ? 22.125 28.266 7.145 1 93.19 117 GLU B CA 1
ATOM 2551 C C . GLU B 1 117 ? 23.094 28.609 8.258 1 93.19 117 GLU B C 1
ATOM 2553 O O . GLU B 1 117 ? 24.25 28.969 7.992 1 93.19 117 GLU B O 1
ATOM 2558 N N . ALA B 1 118 ? 22.594 28.578 9.414 1 95.19 118 ALA B N 1
ATOM 2559 C CA . ALA B 1 118 ? 23.453 28.844 10.562 1 95.19 118 ALA B CA 1
ATOM 2560 C C . ALA B 1 118 ? 24.609 27.859 10.625 1 95.19 118 ALA B C 1
ATOM 2562 O O . ALA B 1 118 ? 25.75 28.234 10.922 1 95.19 118 ALA B O 1
ATOM 2563 N N . ALA B 1 119 ? 24.312 26.625 10.391 1 94.12 119 ALA B N 1
ATOM 2564 C CA . ALA B 1 119 ? 25.359 25.609 10.391 1 94.12 119 ALA B CA 1
ATOM 2565 C C . ALA B 1 119 ? 26.406 25.891 9.328 1 94.12 119 ALA B C 1
ATOM 2567 O O . ALA B 1 119 ? 27.609 25.766 9.578 1 94.12 119 ALA B O 1
ATOM 2568 N N . ARG B 1 120 ? 26 26.312 8.211 1 91 120 ARG B N 1
ATOM 2569 C CA . ARG B 1 120 ? 26.906 26.641 7.121 1 91 120 ARG B CA 1
ATOM 2570 C C . ARG B 1 120 ? 27.766 27.859 7.473 1 91 120 ARG B C 1
ATOM 2572 O O . ARG B 1 120 ? 28.953 27.906 7.133 1 91 120 ARG B O 1
ATOM 2579 N N . ALA B 1 121 ? 27.156 28.797 8.055 1 95.19 121 ALA B N 1
ATOM 2580 C CA . ALA B 1 121 ? 27.859 30 8.492 1 95.19 121 ALA B CA 1
ATOM 2581 C C . ALA B 1 121 ? 28.953 29.656 9.492 1 95.19 121 ALA B C 1
ATOM 2583 O O . ALA B 1 121 ? 29.984 30.328 9.555 1 95.19 121 ALA B O 1
ATOM 2584 N N . LEU B 1 122 ? 28.781 28.609 10.242 1 95.69 122 LEU B N 1
ATOM 2585 C CA . LEU B 1 122 ? 29.734 28.172 11.25 1 95.69 122 LEU B CA 1
ATOM 2586 C C . LEU B 1 122 ? 30.797 27.281 10.625 1 95.69 122 LEU B C 1
ATOM 2588 O O . LEU B 1 122 ? 31.719 26.828 11.312 1 95.69 122 LEU B O 1
ATOM 2592 N N . GLY B 1 123 ? 30.656 26.984 9.281 1 93.69 123 GLY B N 1
ATOM 2593 C CA . GLY B 1 123 ? 31.703 26.266 8.578 1 93.69 123 GLY B CA 1
ATOM 2594 C C . GLY B 1 123 ? 31.406 24.797 8.398 1 93.69 123 GLY B C 1
ATOM 2595 O O . GLY B 1 123 ? 32.25 24.031 7.941 1 93.69 123 GLY B O 1
ATOM 2596 N N . PHE B 1 124 ? 30.203 24.375 8.727 1 94.25 124 PHE B N 1
ATOM 2597 C CA . PHE B 1 124 ? 29.844 22.969 8.555 1 94.25 124 PHE B CA 1
ATOM 2598 C C . PHE B 1 124 ? 29.656 22.641 7.082 1 94.25 124 PHE B C 1
ATOM 2600 O O . PHE B 1 124 ? 29.125 23.453 6.324 1 94.25 124 PHE B O 1
ATOM 2607 N N . GLY B 1 125 ? 30.141 21.469 6.738 1 92.75 125 GLY B N 1
ATOM 2608 C CA . GLY B 1 125 ? 29.859 20.969 5.406 1 92.75 125 GLY B CA 1
ATOM 2609 C C . GLY B 1 125 ? 28.453 20.391 5.277 1 92.75 125 GLY B C 1
ATOM 2610 O O . GLY B 1 125 ? 27.688 20.375 6.242 1 92.75 125 GLY B O 1
ATOM 2611 N N . PHE B 1 126 ? 28.141 20 4.062 1 90.31 126 PHE B N 1
ATOM 2612 C CA . PHE B 1 126 ? 26.797 19.5 3.77 1 90.31 126 PHE B CA 1
ATOM 2613 C C . PHE B 1 126 ? 26.484 18.281 4.617 1 90.31 126 PHE B C 1
ATOM 2615 O O . PHE B 1 126 ? 25.438 18.219 5.262 1 90.31 126 PHE B O 1
ATOM 2622 N N . THR B 1 127 ? 27.375 17.391 4.594 1 90.19 127 THR B N 1
ATOM 2623 C CA . THR B 1 127 ? 27.156 16.125 5.301 1 90.19 127 THR B CA 1
ATOM 2624 C C . THR B 1 127 ? 27.062 16.359 6.805 1 90.19 127 THR B C 1
ATOM 2626 O O . THR B 1 127 ? 26.219 15.766 7.477 1 90.19 127 THR B O 1
ATOM 2629 N N . GLN B 1 128 ? 27.859 17.219 7.273 1 92.56 128 GLN B N 1
ATOM 2630 C CA . GLN B 1 128 ? 27.844 17.531 8.695 1 92.56 128 GLN B CA 1
ATOM 2631 C C . GLN B 1 128 ? 26.547 18.234 9.086 1 92.56 128 GLN B C 1
ATOM 2633 O O . GLN B 1 128 ? 25.969 17.953 10.133 1 92.56 128 GLN B O 1
ATOM 2638 N N . THR B 1 129 ? 26.109 19.141 8.234 1 93.5 129 THR B N 1
ATOM 2639 C CA . THR B 1 129 ? 24.891 19.906 8.484 1 93.5 129 THR B CA 1
ATOM 2640 C C . THR B 1 129 ? 23.688 18.969 8.531 1 93.5 129 THR B C 1
ATOM 2642 O O . THR B 1 129 ? 22.891 19.031 9.469 1 93.5 129 THR B O 1
ATOM 2645 N N . ILE B 1 130 ? 23.641 18.078 7.605 1 90.62 130 ILE B N 1
ATOM 2646 C CA . ILE B 1 130 ? 22.5 17.188 7.516 1 90.62 130 ILE B CA 1
ATOM 2647 C C . ILE B 1 130 ? 22.531 16.172 8.664 1 90.62 130 ILE B C 1
ATOM 2649 O O . ILE B 1 130 ? 21.531 15.984 9.359 1 90.62 130 ILE B O 1
ATOM 2653 N N . SER B 1 131 ? 23.641 15.57 8.906 1 90.75 131 SER B N 1
ATOM 2654 C CA . SER B 1 131 ? 23.719 14.453 9.844 1 90.75 131 SER B CA 1
ATOM 2655 C C . SER B 1 131 ? 23.719 14.938 11.289 1 90.75 131 SER B C 1
ATOM 2657 O O . SER B 1 131 ? 23.156 14.289 12.172 1 90.75 131 SER B O 1
ATOM 2659 N N . GLN B 1 132 ? 24.219 16.188 11.531 1 92.88 132 GLN B N 1
ATOM 2660 C CA . GLN B 1 132 ? 24.438 16.625 12.914 1 92.88 132 GLN B CA 1
ATOM 2661 C C . GLN B 1 132 ? 23.406 17.672 13.328 1 92.88 132 GLN B C 1
ATOM 2663 O O . GLN B 1 132 ? 23.156 17.875 14.516 1 92.88 132 GLN B O 1
ATOM 2668 N N . ILE B 1 133 ? 22.797 18.281 12.414 1 92.81 133 ILE B N 1
ATOM 2669 C CA . ILE B 1 133 ? 21.922 19.391 12.766 1 92.81 133 ILE B CA 1
ATOM 2670 C C . ILE B 1 133 ? 20.5 19.109 12.305 1 92.81 133 ILE B C 1
ATOM 2672 O O . ILE B 1 133 ? 19.578 19.031 13.117 1 92.81 133 ILE B O 1
ATOM 2676 N N . VAL B 1 134 ? 20.359 18.781 11.094 1 92.38 134 VAL B N 1
ATOM 2677 C CA . VAL B 1 134 ? 19.031 18.75 10.484 1 92.38 134 VAL B CA 1
ATOM 2678 C C . VAL B 1 134 ? 18.344 17.438 10.844 1 92.38 134 VAL B C 1
ATOM 2680 O O . VAL B 1 134 ? 17.219 17.453 11.367 1 92.38 134 VAL B O 1
ATOM 2683 N N . LEU B 1 135 ? 19.031 16.359 10.695 1 91.25 135 LEU B N 1
ATOM 2684 C CA . LEU B 1 135 ? 18.406 15.055 10.852 1 91.25 135 LEU B CA 1
ATOM 2685 C C . LEU B 1 135 ? 17.969 14.836 12.297 1 91.25 135 LEU B C 1
ATOM 2687 O O . LEU B 1 135 ? 16.859 14.352 12.547 1 91.25 135 LEU B O 1
ATOM 2691 N N . PRO B 1 136 ? 18.891 15.195 13.242 1 92.88 136 PRO B N 1
ATOM 2692 C CA . PRO B 1 136 ? 18.469 15.023 14.633 1 92.88 136 PRO B CA 1
ATOM 2693 C C . PRO B 1 136 ? 17.203 15.812 14.969 1 92.88 136 PRO B C 1
ATOM 2695 O O . PRO B 1 136 ? 16.391 15.367 15.773 1 92.88 136 PRO B O 1
ATOM 2698 N N . GLN B 1 137 ? 17 16.891 14.305 1 93 137 GLN B N 1
ATOM 2699 C CA . GLN B 1 137 ? 15.82 17.719 14.531 1 93 137 GLN B CA 1
ATOM 2700 C C . GLN B 1 137 ? 14.609 17.172 13.773 1 93 137 GLN B C 1
ATOM 2702 O O . GLN B 1 137 ? 13.469 17.375 14.195 1 93 137 GLN B O 1
ATOM 2707 N N . ALA B 1 138 ? 14.898 16.484 12.797 1 93.12 138 ALA B N 1
ATOM 2708 C CA . ALA B 1 138 ? 13.836 16 11.914 1 93.12 138 ALA B CA 1
ATOM 2709 C C . ALA B 1 138 ? 13.297 14.656 12.391 1 93.12 138 ALA B C 1
ATOM 2711 O O . ALA B 1 138 ? 12.273 14.172 11.891 1 93.12 138 ALA B O 1
ATOM 2712 N N . ILE B 1 139 ? 13.953 13.984 13.328 1 91.69 139 ILE B N 1
ATOM 2713 C CA . ILE B 1 139 ? 13.664 12.609 13.727 1 91.69 139 ILE B CA 1
ATOM 2714 C C . ILE B 1 139 ? 12.219 12.5 14.203 1 91.69 139 ILE B C 1
ATOM 2716 O O . ILE B 1 139 ? 11.539 11.508 13.922 1 91.69 139 ILE B O 1
ATOM 2720 N N . ARG B 1 140 ? 11.719 13.492 14.867 1 90.38 140 ARG B N 1
ATOM 2721 C CA . ARG B 1 140 ? 10.367 13.453 15.414 1 90.38 140 ARG B CA 1
ATOM 2722 C C . ARG B 1 140 ? 9.32 13.477 14.305 1 90.38 140 ARG B C 1
ATOM 2724 O O . ARG B 1 140 ? 8.25 12.883 14.445 1 90.38 140 ARG B O 1
ATOM 2731 N N . SER B 1 141 ? 9.656 14.109 13.234 1 92.81 141 SER B N 1
ATOM 2732 C CA . SER B 1 141 ? 8.719 14.195 12.125 1 92.81 141 SER B CA 1
ATOM 2733 C C . SER B 1 141 ? 8.867 13.008 11.18 1 92.81 141 SER B C 1
ATOM 2735 O O . SER B 1 141 ? 7.941 12.688 10.43 1 92.81 141 SER B O 1
ATOM 2737 N N . VAL B 1 142 ? 9.938 12.312 11.289 1 94.56 142 VAL B N 1
ATOM 2738 C CA . VAL B 1 142 ? 10.25 11.242 10.344 1 94.56 142 VAL B CA 1
ATOM 2739 C C . VAL B 1 142 ? 9.773 9.906 10.891 1 94.56 142 VAL B C 1
ATOM 2741 O O . VAL B 1 142 ? 9.258 9.07 10.148 1 94.56 142 VAL B O 1
ATOM 2744 N N . VAL B 1 143 ? 9.812 9.703 12.156 1 94.5 143 VAL B N 1
ATOM 2745 C CA . VAL B 1 143 ? 9.711 8.383 12.75 1 94.5 143 VAL B CA 1
ATOM 2746 C C . VAL B 1 143 ? 8.281 7.867 12.625 1 94.5 143 VAL B C 1
ATOM 2748 O O . VAL B 1 143 ? 8.055 6.719 12.234 1 94.5 143 VAL B O 1
ATOM 2751 N N . PRO B 1 144 ? 7.273 8.664 12.906 1 93.88 144 PRO B N 1
ATOM 2752 C CA . PRO B 1 144 ? 5.914 8.133 12.812 1 93.88 144 PRO B CA 1
ATOM 2753 C C . PRO B 1 144 ? 5.555 7.652 11.406 1 93.88 144 PRO B C 1
ATOM 2755 O O . PRO B 1 144 ? 5.168 6.496 11.227 1 93.88 144 PRO B O 1
ATOM 2758 N N . PRO B 1 145 ? 5.762 8.523 10.383 1 94.88 145 PRO B N 1
ATOM 2759 C CA . PRO B 1 145 ? 5.457 8.039 9.039 1 94.88 145 PRO B CA 1
ATOM 2760 C C . PRO B 1 145 ? 6.359 6.883 8.609 1 94.88 145 PRO B C 1
ATOM 2762 O O . PRO B 1 145 ? 5.941 6.027 7.82 1 94.88 145 PRO B O 1
ATOM 2765 N N . LEU B 1 146 ? 7.57 6.844 9.125 1 96.69 146 LEU B N 1
ATOM 2766 C CA . LEU B 1 146 ? 8.469 5.734 8.836 1 96.69 146 LEU B CA 1
ATOM 2767 C C . LEU B 1 146 ? 7.914 4.426 9.398 1 96.69 146 LEU B C 1
ATOM 2769 O O . LEU B 1 146 ? 8.047 3.373 8.773 1 96.69 146 LEU B O 1
ATOM 2773 N N . THR B 1 147 ? 7.375 4.5 10.562 1 96.06 147 THR B N 1
ATOM 2774 C CA . THR B 1 147 ? 6.758 3.318 11.164 1 96.06 147 THR B CA 1
ATOM 2775 C C . THR B 1 147 ? 5.609 2.812 10.297 1 96.06 147 THR B C 1
ATOM 2777 O O . THR B 1 147 ? 5.438 1.604 10.125 1 96.06 147 THR B O 1
ATOM 2780 N N . ASN B 1 148 ? 4.871 3.721 9.695 1 95.38 148 ASN B N 1
ATOM 2781 C CA . ASN B 1 148 ? 3.799 3.344 8.781 1 95.38 148 ASN B CA 1
ATOM 2782 C C . ASN B 1 148 ? 4.34 2.635 7.543 1 95.38 148 ASN B C 1
ATOM 2784 O O . ASN B 1 148 ? 3.736 1.676 7.059 1 95.38 148 ASN B O 1
ATOM 2788 N N . VAL B 1 149 ? 5.43 3.139 7.082 1 97.69 149 VAL B N 1
ATOM 2789 C CA . VAL B 1 149 ? 6.074 2.523 5.926 1 97.69 149 VAL B CA 1
ATOM 2790 C C . VAL B 1 149 ? 6.512 1.103 6.277 1 97.69 149 VAL B C 1
ATOM 2792 O O . VAL B 1 149 ? 6.375 0.186 5.461 1 97.69 149 VAL B O 1
ATOM 2795 N N . GLN B 1 150 ? 7.012 0.935 7.5 1 97.88 150 GLN B N 1
ATOM 2796 C CA . GLN B 1 150 ? 7.461 -0.387 7.922 1 97.88 150 GLN B CA 1
ATOM 2797 C C . GLN B 1 150 ? 6.281 -1.329 8.141 1 97.88 150 GLN B C 1
ATOM 2799 O O . GLN B 1 150 ? 6.387 -2.533 7.895 1 97.88 150 GLN B O 1
ATOM 2804 N N . ILE B 1 151 ? 5.184 -0.827 8.617 1 97.19 151 ILE B N 1
ATOM 2805 C CA . ILE B 1 151 ? 3.967 -1.624 8.727 1 97.19 151 ILE B CA 1
ATOM 2806 C C . ILE B 1 151 ? 3.545 -2.121 7.352 1 97.19 151 ILE B C 1
ATOM 2808 O O . ILE B 1 151 ? 3.248 -3.307 7.176 1 97.19 151 ILE B O 1
ATOM 2812 N N . ALA B 1 152 ? 3.553 -1.198 6.383 1 97.12 152 ALA B N 1
ATOM 2813 C CA . ALA B 1 152 ? 3.211 -1.564 5.012 1 97.12 152 ALA B CA 1
ATOM 2814 C C . ALA B 1 152 ? 4.176 -2.615 4.469 1 97.12 152 ALA B C 1
ATOM 2816 O O . ALA B 1 152 ? 3.76 -3.553 3.783 1 97.12 152 ALA B O 1
ATOM 2817 N N . LEU B 1 153 ? 5.441 -2.473 4.789 1 98.38 153 LEU B N 1
ATOM 2818 C CA . LEU B 1 153 ? 6.453 -3.432 4.359 1 98.38 153 LEU B CA 1
ATOM 2819 C C . LEU B 1 153 ? 6.152 -4.824 4.902 1 98.38 153 LEU B C 1
ATOM 2821 O O . LEU B 1 153 ? 6.219 -5.809 4.168 1 98.38 153 LEU B O 1
ATOM 2825 N N . LEU B 1 154 ? 5.844 -4.871 6.148 1 97.62 154 LEU B N 1
ATOM 2826 C CA . LEU B 1 154 ? 5.523 -6.156 6.762 1 97.62 154 LEU B CA 1
ATOM 2827 C C . LEU B 1 154 ? 4.359 -6.828 6.039 1 97.62 154 LEU B C 1
ATOM 2829 O O . LEU B 1 154 ? 4.426 -8.016 5.719 1 97.62 154 LEU B O 1
ATOM 2833 N N . LYS B 1 155 ? 3.363 -6.078 5.77 1 96.31 155 LYS B N 1
ATOM 2834 C CA . LYS B 1 155 ? 2.207 -6.613 5.059 1 96.31 155 LYS B CA 1
ATOM 2835 C C . LYS B 1 155 ? 2.572 -7.008 3.631 1 96.31 155 LYS B C 1
ATOM 2837 O O . LYS B 1 155 ? 2.076 -8.008 3.113 1 96.31 155 LYS B O 1
ATOM 2842 N N . ASN B 1 156 ? 3.447 -6.273 3.033 1 97.12 156 ASN B N 1
ATOM 2843 C CA . ASN B 1 156 ? 3.852 -6.496 1.648 1 97.12 156 ASN B CA 1
ATOM 2844 C C . ASN B 1 156 ? 4.723 -7.742 1.513 1 97.12 156 ASN B C 1
ATOM 2846 O O . ASN B 1 156 ? 4.914 -8.25 0.408 1 97.12 156 ASN B O 1
ATOM 2850 N N . THR B 1 157 ? 5.27 -8.211 2.627 1 97.12 157 THR B N 1
ATOM 2851 C CA . THR B 1 157 ? 6.109 -9.398 2.557 1 97.12 157 THR B CA 1
ATOM 2852 C C . THR B 1 157 ? 5.32 -10.586 2.014 1 97.12 157 THR B C 1
ATOM 2854 O O . THR B 1 157 ? 5.895 -11.5 1.416 1 97.12 157 THR B O 1
ATOM 2857 N N . THR B 1 158 ? 4.035 -10.578 2.158 1 94.44 158 THR B N 1
ATOM 2858 C CA . THR B 1 158 ? 3.211 -11.711 1.749 1 94.44 158 THR B CA 1
ATOM 2859 C C . THR B 1 158 ? 3.195 -11.852 0.229 1 94.44 158 THR B C 1
ATOM 2861 O O . THR B 1 158 ? 2.85 -12.906 -0.301 1 94.44 158 THR B O 1
ATOM 2864 N N . ILE B 1 159 ? 3.537 -10.828 -0.482 1 93.81 159 ILE B N 1
ATOM 2865 C CA . ILE B 1 159 ? 3.605 -10.875 -1.938 1 93.81 159 ILE B CA 1
ATOM 2866 C C . ILE B 1 159 ? 4.66 -11.891 -2.373 1 93.81 159 ILE B C 1
ATOM 2868 O O . ILE B 1 159 ? 4.539 -12.508 -3.434 1 93.81 159 ILE B O 1
ATOM 2872 N N . ALA B 1 160 ? 5.641 -12.141 -1.527 1 93.75 160 ALA B N 1
ATOM 2873 C CA . ALA B 1 160 ? 6.727 -13.078 -1.821 1 93.75 160 ALA B CA 1
ATOM 2874 C C . ALA B 1 160 ? 6.195 -14.492 -1.99 1 93.75 160 ALA B C 1
ATOM 2876 O O . ALA B 1 160 ? 6.816 -15.32 -2.666 1 93.75 160 ALA B O 1
ATOM 2877 N N . ALA B 1 161 ? 5.051 -14.766 -1.38 1 89.94 161 ALA B N 1
ATOM 2878 C CA . ALA B 1 161 ? 4.457 -16.094 -1.498 1 89.94 161 ALA B CA 1
ATOM 2879 C C . ALA B 1 161 ? 4.117 -16.422 -2.951 1 89.94 161 ALA B C 1
ATOM 2881 O O . ALA B 1 161 ? 4.148 -17.578 -3.359 1 89.94 161 ALA B O 1
ATOM 2882 N N . GLY B 1 162 ? 3.855 -15.414 -3.74 1 84.81 162 GLY B N 1
ATOM 2883 C CA . GLY B 1 162 ? 3.572 -15.586 -5.156 1 84.81 162 GLY B CA 1
ATOM 2884 C C . GLY B 1 162 ? 4.82 -15.766 -5.996 1 84.81 162 GLY B C 1
ATOM 2885 O O . GLY B 1 162 ? 4.738 -16.078 -7.188 1 84.81 162 GLY B O 1
ATOM 2886 N N . PHE B 1 163 ? 5.941 -15.594 -5.367 1 87.44 163 PHE B N 1
ATOM 2887 C CA . PHE B 1 163 ? 7.207 -15.664 -6.09 1 87.44 163 PHE B CA 1
ATOM 2888 C C . PHE B 1 163 ? 8.125 -16.719 -5.48 1 87.44 163 PHE B C 1
ATOM 2890 O O . PHE B 1 163 ? 9.312 -16.469 -5.27 1 87.44 163 PHE B O 1
ATOM 2897 N N . SER B 1 164 ? 7.508 -17.797 -5.082 1 83.19 164 SER B N 1
ATOM 2898 C CA . SER B 1 164 ? 8.188 -19.031 -4.723 1 83.19 164 SER B CA 1
ATOM 2899 C C . SER B 1 164 ? 8.953 -18.875 -3.412 1 83.19 164 SER B C 1
ATOM 2901 O O . SER B 1 164 ? 9.969 -19.547 -3.197 1 83.19 164 SER B O 1
ATOM 2903 N N . VAL B 1 165 ? 8.648 -17.922 -2.631 1 89.44 165 VAL B N 1
ATOM 2904 C CA . VAL B 1 165 ? 9.164 -17.828 -1.269 1 89.44 165 VAL B CA 1
ATOM 2905 C C . VAL B 1 165 ? 8.133 -18.391 -0.288 1 89.44 165 VAL B C 1
ATOM 2907 O O . VAL B 1 165 ? 7.016 -17.875 -0.204 1 89.44 165 VAL B O 1
ATOM 2910 N N . VAL B 1 166 ? 8.5 -19.438 0.358 1 85.44 166 VAL B N 1
ATOM 2911 C CA . VAL B 1 166 ? 7.574 -20.062 1.287 1 85.44 166 VAL B CA 1
ATOM 2912 C C . VAL B 1 166 ? 7.574 -19.312 2.615 1 85.44 166 VAL B C 1
ATOM 2914 O O . VAL B 1 166 ? 8.492 -19.484 3.426 1 85.44 166 VAL B O 1
ATOM 2917 N N . GLU B 1 167 ? 6.578 -18.5 2.75 1 89.81 167 GLU B N 1
ATOM 2918 C CA . GLU B 1 167 ? 6.363 -17.734 3.979 1 89.81 167 GLU B CA 1
ATOM 2919 C C . GLU B 1 167 ? 4.902 -17.797 4.418 1 89.81 167 GLU B C 1
ATOM 2921 O O . GLU B 1 167 ? 4.148 -18.656 3.957 1 89.81 167 GLU B O 1
ATOM 2926 N N . ALA B 1 168 ? 4.535 -17.109 5.406 1 85.5 168 ALA B N 1
ATOM 2927 C CA . ALA B 1 168 ? 3.24 -17.25 6.07 1 85.5 168 ALA B CA 1
ATOM 2928 C C . ALA B 1 168 ? 2.094 -17.125 5.07 1 85.5 168 ALA B C 1
ATOM 2930 O O . ALA B 1 168 ? 1.07 -17.797 5.199 1 85.5 168 ALA B O 1
ATOM 2931 N N . GLY B 1 169 ? 2.271 -16.359 4.062 1 82.5 169 GLY B N 1
ATOM 2932 C CA . GLY B 1 169 ? 1.231 -16.172 3.062 1 82.5 169 GLY B CA 1
ATOM 2933 C C . GLY B 1 169 ? 1.027 -17.391 2.182 1 82.5 169 GLY B C 1
ATOM 2934 O O . GLY B 1 169 ? -0.04 -17.562 1.59 1 82.5 169 GLY B O 1
ATOM 2935 N N . GLY B 1 170 ? 1.955 -18.25 2.133 1 84.31 170 GLY B N 1
ATOM 2936 C CA . GLY B 1 170 ? 1.891 -19.422 1.269 1 84.31 170 GLY B CA 1
ATOM 2937 C C . GLY B 1 170 ? 1.485 -20.688 2.004 1 84.31 170 GLY B C 1
ATOM 2938 O O . GLY B 1 170 ? 1.394 -21.75 1.402 1 84.31 170 GLY B O 1
ATOM 2939 N N . ILE B 1 171 ? 1.198 -20.578 3.252 1 86.12 171 ILE B N 1
ATOM 2940 C CA . ILE B 1 171 ? 0.896 -21.734 4.09 1 86.12 171 ILE B CA 1
ATOM 2941 C C . ILE B 1 171 ? -0.345 -22.453 3.559 1 86.12 171 ILE B C 1
ATOM 2943 O O . ILE B 1 171 ? -0.448 -23.672 3.641 1 86.12 171 ILE B O 1
ATOM 2947 N N . TYR B 1 172 ? -1.216 -21.688 2.934 1 80.88 172 TYR B N 1
ATOM 2948 C CA . TYR B 1 172 ? -2.467 -22.266 2.455 1 80.88 172 TYR B CA 1
ATOM 2949 C C . TYR B 1 172 ? -2.203 -23.344 1.414 1 80.88 172 TYR B C 1
ATOM 2951 O O . TYR B 1 172 ? -2.932 -24.344 1.341 1 80.88 172 TYR B O 1
ATOM 2959 N N . GLN B 1 173 ? -1.186 -23.172 0.649 1 81.06 173 GLN B N 1
ATOM 2960 C CA . GLN B 1 173 ? -0.863 -24.156 -0.385 1 81.06 173 GLN B CA 1
ATOM 2961 C C . GLN B 1 173 ? -0.491 -25.5 0.229 1 81.06 173 GLN B C 1
ATOM 2963 O O . GLN B 1 173 ? -0.97 -26.547 -0.217 1 81.06 173 GLN B O 1
ATOM 2968 N N . ASN B 1 174 ? 0.315 -25.453 1.226 1 82.81 174 ASN B N 1
ATOM 2969 C CA . ASN B 1 174 ? 0.734 -26.672 1.914 1 82.81 174 ASN B CA 1
ATOM 2970 C C . ASN B 1 174 ? -0.44 -27.359 2.607 1 82.81 174 ASN B C 1
ATOM 2972 O O . ASN B 1 174 ? -0.575 -28.578 2.545 1 82.81 174 ASN B O 1
ATOM 2976 N N . LEU B 1 175 ? -1.24 -26.562 3.236 1 86.94 175 LEU B N 1
ATOM 2977 C CA . LEU B 1 175 ? -2.406 -27.109 3.924 1 86.94 175 LEU B CA 1
ATOM 2978 C C . LEU B 1 175 ? -3.344 -27.812 2.939 1 86.94 175 LEU B C 1
ATOM 2980 O O . LEU B 1 175 ? -3.852 -28.891 3.219 1 86.94 175 LEU B O 1
ATOM 2984 N N . SER B 1 176 ? -3.543 -27.125 1.795 1 82.94 176 SER B N 1
ATOM 2985 C CA . SER B 1 176 ? -4.406 -27.688 0.763 1 82.94 176 SER B CA 1
ATOM 2986 C C . SER B 1 176 ? -3.8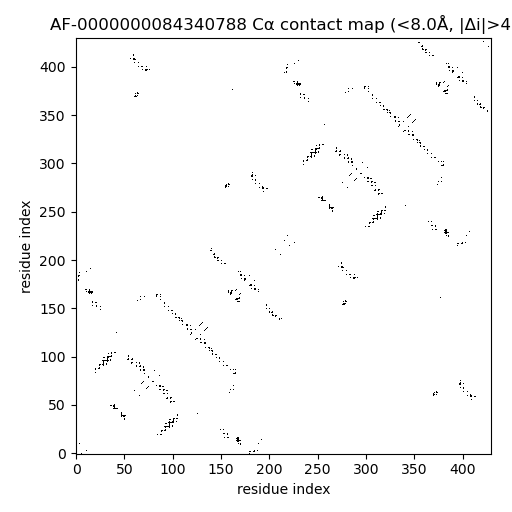65 -29.031 0.257 1 82.94 176 SER B C 1
ATOM 2988 O O . SER B 1 176 ? -4.621 -29.984 0.102 1 82.94 176 SER B O 1
ATOM 2990 N N . GLU B 1 177 ? -2.631 -29.109 0.09 1 83 177 GLU B N 1
ATOM 2991 C CA . GLU B 1 177 ? -1.982 -30.312 -0.409 1 83 177 GLU B CA 1
ATOM 2992 C C . GLU B 1 177 ? -2.062 -31.453 0.612 1 83 177 GLU B C 1
ATOM 2994 O O . GLU B 1 177 ? -2.115 -32.625 0.242 1 83 177 GLU B O 1
ATOM 2999 N N . ARG B 1 178 ? -2.111 -31.094 1.843 1 87.44 178 ARG B N 1
ATOM 3000 C CA . ARG B 1 178 ? -2.135 -32.094 2.91 1 87.44 178 ARG B CA 1
ATOM 3001 C C . ARG B 1 178 ? -3.568 -32.438 3.299 1 87.44 178 ARG B C 1
ATOM 3003 O O . ARG B 1 178 ? -3.791 -33.25 4.207 1 87.44 178 ARG B O 1
ATOM 3010 N N . GLY B 1 179 ? -4.535 -31.719 2.723 1 84.56 179 GLY B N 1
ATOM 3011 C CA . GLY B 1 179 ? -5.934 -32.062 2.918 1 84.56 179 GLY B CA 1
ATOM 3012 C C . GLY B 1 179 ? -6.566 -31.344 4.102 1 84.56 179 GLY B C 1
ATOM 3013 O O . GLY B 1 179 ? -7.625 -31.75 4.582 1 84.56 179 GLY B O 1
ATOM 3014 N N . TYR B 1 180 ? -5.848 -30.422 4.621 1 87.94 180 TYR B N 1
ATOM 3015 C CA . TYR B 1 180 ? -6.406 -29.672 5.746 1 87.94 180 TYR B CA 1
ATOM 3016 C C . TYR B 1 180 ? -7.379 -28.609 5.266 1 87.94 180 TYR B C 1
ATOM 3018 O O . TYR B 1 180 ? -7.383 -28.25 4.09 1 87.94 180 TYR B O 1
ATOM 3026 N N . ASP B 1 181 ? -8.203 -28.203 6.195 1 87.5 181 ASP B N 1
ATOM 3027 C CA . ASP B 1 181 ? -9.156 -27.141 5.91 1 87.5 181 ASP B CA 1
ATOM 3028 C C . ASP B 1 181 ? -8.445 -25.812 5.684 1 87.5 181 ASP B C 1
ATOM 3030 O O . ASP B 1 181 ? -7.941 -25.203 6.629 1 87.5 181 ASP B O 1
ATOM 3034 N N . VAL B 1 182 ? -8.5 -25.359 4.434 1 86.06 182 VAL B N 1
ATOM 3035 C CA . VAL B 1 182 ? -7.777 -24.156 4.035 1 86.06 182 VAL B CA 1
ATOM 3036 C C . VAL B 1 182 ? -8.43 -22.922 4.672 1 86.06 182 VAL B C 1
ATOM 3038 O O . VAL B 1 182 ? -7.738 -21.984 5.043 1 86.06 182 VAL B O 1
ATOM 3041 N N . PHE B 1 183 ? -9.688 -22.953 4.859 1 87.38 183 PHE B N 1
ATOM 3042 C CA . PHE B 1 183 ? -10.398 -21.844 5.48 1 87.38 183 PHE B CA 1
ATOM 3043 C C . PHE B 1 183 ? -9.891 -21.609 6.898 1 87.38 183 PHE B C 1
ATOM 3045 O O . PHE B 1 183 ? -9.484 -20.5 7.238 1 87.38 183 PHE B O 1
ATOM 3052 N N . VAL B 1 184 ? -9.898 -22.609 7.645 1 89.19 184 VAL B N 1
ATOM 3053 C CA . VAL B 1 184 ? -9.43 -22.531 9.023 1 89.19 184 VAL B CA 1
ATOM 3054 C C . VAL B 1 184 ? -7.941 -22.172 9.039 1 89.19 184 VAL B C 1
ATOM 3056 O O . VAL B 1 184 ? -7.492 -21.391 9.883 1 89.19 184 VAL B O 1
ATOM 3059 N N . GLY B 1 185 ? -7.188 -22.766 8.117 1 90.38 185 GLY B N 1
ATOM 3060 C CA . GLY B 1 185 ? -5.766 -22.484 8.016 1 90.38 185 GLY B CA 1
ATOM 3061 C C . GLY B 1 185 ? -5.469 -21.016 7.777 1 90.38 185 GLY B C 1
ATOM 3062 O O . GLY B 1 185 ? -4.613 -20.422 8.445 1 90.38 185 GLY B O 1
ATOM 3063 N N . LEU B 1 186 ? -6.211 -20.438 6.855 1 90.31 186 LEU B N 1
ATOM 3064 C CA . LEU B 1 186 ? -5.996 -19.031 6.508 1 90.31 186 LEU B CA 1
ATOM 3065 C C . LEU B 1 186 ? -6.426 -18.125 7.648 1 90.31 186 LEU B C 1
ATOM 3067 O O . LEU B 1 186 ? -5.824 -17.062 7.863 1 90.31 186 LEU B O 1
ATOM 3071 N N . LEU B 1 187 ? -7.391 -18.5 8.398 1 90.56 187 LEU B N 1
ATOM 3072 C CA . LEU B 1 187 ? -7.801 -17.719 9.562 1 90.56 187 LEU B CA 1
ATOM 3073 C C . LEU B 1 187 ? -6.668 -17.641 10.586 1 90.56 187 LEU B C 1
ATOM 3075 O O . LEU B 1 187 ? -6.434 -16.594 11.172 1 90.56 187 LEU B O 1
ATOM 3079 N N . TRP B 1 188 ? -6 -18.766 10.727 1 92.25 188 TRP B N 1
ATOM 3080 C CA . TRP B 1 188 ? -4.879 -18.781 11.664 1 92.25 188 TRP B CA 1
ATOM 3081 C C . TRP B 1 188 ? -3.727 -17.922 11.141 1 92.25 188 TRP B C 1
ATOM 3083 O O . TRP B 1 188 ? -3.021 -17.281 11.922 1 92.25 188 TRP B O 1
ATOM 3093 N N . VAL B 1 189 ? -3.521 -17.969 9.82 1 92.25 189 VAL B N 1
ATOM 3094 C CA . VAL B 1 189 ? -2.508 -17.109 9.219 1 92.25 189 VAL B CA 1
ATOM 3095 C C . VAL B 1 189 ? -2.867 -15.648 9.469 1 92.25 189 VAL B C 1
ATOM 3097 O O . VAL B 1 189 ? -2.006 -14.844 9.828 1 92.25 189 VAL B O 1
ATOM 3100 N N . ALA B 1 190 ? -4.145 -15.344 9.273 1 92.19 190 ALA B N 1
ATOM 3101 C CA . ALA B 1 190 ? -4.629 -13.984 9.492 1 92.19 190 ALA B CA 1
ATOM 3102 C C . ALA B 1 190 ? -4.391 -13.539 10.938 1 92.19 190 ALA B C 1
ATOM 3104 O O . ALA B 1 190 ? -3.92 -12.43 11.18 1 92.19 190 ALA B O 1
ATOM 3105 N N . VAL B 1 191 ? -4.691 -14.375 11.852 1 93.81 191 VAL B N 1
ATOM 3106 C CA . VAL B 1 191 ? -4.469 -14.078 13.266 1 93.81 191 VAL B CA 1
ATOM 3107 C C . VAL B 1 191 ? -2.98 -13.852 13.516 1 93.81 191 VAL B C 1
ATOM 3109 O O . VAL B 1 191 ? -2.602 -12.93 14.234 1 93.81 191 VAL B O 1
ATOM 3112 N N . GLY B 1 192 ? -2.141 -14.719 12.945 1 93.88 192 GLY B N 1
ATOM 3113 C CA . GLY B 1 192 ? -0.702 -14.555 13.07 1 93.88 192 GLY B CA 1
ATOM 3114 C C . GLY B 1 192 ? -0.212 -13.203 12.57 1 93.88 192 GLY B C 1
ATOM 3115 O O . GLY B 1 192 ? 0.606 -12.555 13.227 1 93.88 192 GLY B O 1
ATOM 3116 N N . PHE B 1 193 ? -0.742 -12.828 11.453 1 93.19 193 PHE B N 1
ATOM 3117 C CA . PHE B 1 193 ? -0.324 -11.547 10.898 1 93.19 193 PHE B CA 1
ATOM 3118 C C . PHE B 1 193 ? -0.812 -10.391 11.766 1 93.19 193 PHE B C 1
ATOM 3120 O O . PHE B 1 193 ? -0.106 -9.398 11.938 1 93.19 193 PHE B O 1
ATOM 3127 N N . LEU B 1 194 ? -2.029 -10.492 12.281 1 92.88 194 LEU B N 1
ATOM 3128 C CA . LEU B 1 194 ? -2.535 -9.453 13.172 1 92.88 194 LEU B CA 1
ATOM 3129 C C . LEU B 1 194 ? -1.645 -9.305 14.398 1 92.88 194 LEU B C 1
ATOM 3131 O O . LEU B 1 194 ? -1.354 -8.188 14.836 1 92.88 194 LEU B O 1
ATOM 3135 N N . ILE B 1 195 ? -1.184 -10.398 14.883 1 94.56 195 ILE B N 1
ATOM 3136 C CA . ILE B 1 195 ? -0.289 -10.383 16.031 1 94.56 195 ILE B CA 1
ATOM 3137 C C . ILE B 1 195 ? 1.036 -9.727 15.648 1 94.56 195 ILE B C 1
ATOM 3139 O O . ILE B 1 195 ? 1.604 -8.969 16.438 1 94.56 195 ILE B O 1
ATOM 3143 N N . LEU B 1 196 ? 1.489 -10.008 14.477 1 94.5 196 LEU B N 1
ATOM 3144 C CA . LEU B 1 196 ? 2.779 -9.5 14.016 1 94.5 196 LEU B CA 1
ATOM 3145 C C . LEU B 1 196 ? 2.711 -8.008 13.734 1 94.5 196 LEU B C 1
ATOM 3147 O O . LEU B 1 196 ? 3.674 -7.277 13.992 1 94.5 196 LEU B O 1
ATOM 3151 N N . VAL B 1 197 ? 1.591 -7.559 13.227 1 94.5 197 VAL B N 1
ATOM 3152 C CA . VAL B 1 197 ? 1.463 -6.172 12.789 1 94.5 197 VAL B CA 1
ATOM 3153 C C . VAL B 1 197 ? 1.128 -5.281 13.984 1 94.5 197 VAL B C 1
ATOM 3155 O O . VAL B 1 197 ? 1.517 -4.109 14.023 1 94.5 197 VAL B O 1
ATOM 3158 N N . THR B 1 198 ? 0.512 -5.793 15.039 1 93.81 198 THR B N 1
ATOM 3159 C CA . THR B 1 198 ? -0.051 -5.039 16.156 1 93.81 198 THR B CA 1
ATOM 3160 C C . THR B 1 198 ? 1.044 -4.289 16.906 1 93.81 198 THR B C 1
ATOM 3162 O O . THR B 1 198 ? 0.899 -3.102 17.203 1 93.81 198 THR B O 1
ATOM 3165 N N . PRO B 1 199 ? 2.191 -4.941 17.172 1 94.38 199 PRO B N 1
ATOM 3166 C CA . PRO B 1 199 ? 3.225 -4.176 17.875 1 94.38 199 PRO B CA 1
ATOM 3167 C C . PRO B 1 199 ? 3.668 -2.938 17.094 1 94.38 199 PRO B C 1
ATOM 3169 O O . PRO B 1 199 ? 3.932 -1.893 17.703 1 94.38 199 PRO B O 1
ATOM 3172 N N . LEU B 1 200 ? 3.76 -3.021 15.82 1 94.62 200 LEU B N 1
ATOM 3173 C CA . LEU B 1 200 ? 4.18 -1.889 15.008 1 94.62 200 LEU B CA 1
ATOM 3174 C C . LEU B 1 200 ? 3.09 -0.821 14.961 1 94.62 200 LEU B C 1
ATOM 3176 O O . LEU B 1 200 ? 3.387 0.376 14.992 1 94.62 200 LEU B O 1
ATOM 3180 N N . THR B 1 201 ? 1.895 -1.309 14.922 1 92.25 201 THR B N 1
ATOM 3181 C CA . THR B 1 201 ? 0.786 -0.362 14.867 1 92.25 201 THR B CA 1
ATOM 3182 C C . THR B 1 201 ? 0.654 0.386 16.188 1 92.25 201 THR B C 1
ATOM 3184 O O . THR B 1 201 ? 0.381 1.589 16.203 1 92.25 201 THR B O 1
ATOM 3187 N N . VAL B 1 202 ? 0.839 -0.31 17.281 1 92.69 202 VAL B N 1
ATOM 3188 C CA . VAL B 1 202 ? 0.797 0.315 18.594 1 92.69 202 VAL B CA 1
ATOM 3189 C C . VAL B 1 202 ? 1.945 1.312 18.734 1 92.69 202 VAL B C 1
ATOM 3191 O O . VAL B 1 202 ? 1.756 2.422 19.234 1 92.69 202 VAL B O 1
ATOM 3194 N N . LEU B 1 203 ? 3.07 0.903 18.25 1 93 203 LEU B N 1
ATOM 3195 C CA . LEU B 1 203 ? 4.219 1.804 18.266 1 93 203 LEU B CA 1
ATOM 3196 C C . LEU B 1 203 ? 3.928 3.061 17.453 1 93 203 LEU B C 1
ATOM 3198 O O . LEU B 1 203 ? 4.215 4.172 17.891 1 93 203 LEU B O 1
ATOM 3202 N N . GLN B 1 204 ? 3.391 2.846 16.312 1 92.5 204 GLN B N 1
ATOM 3203 C CA . GLN B 1 204 ? 3.057 3.971 15.445 1 92.5 204 GLN B CA 1
ATOM 3204 C C . GLN B 1 204 ? 2.1 4.934 16.141 1 92.5 204 GLN B C 1
ATOM 3206 O O . GLN B 1 204 ? 2.309 6.148 16.125 1 92.5 204 GLN B O 1
ATOM 3211 N N . ARG B 1 205 ? 1.133 4.473 16.812 1 90 205 ARG B N 1
ATOM 3212 C CA . ARG B 1 205 ? 0.144 5.297 17.5 1 90 205 ARG B CA 1
ATOM 3213 C C . ARG B 1 205 ? 0.774 6.051 18.672 1 90 205 ARG B C 1
ATOM 3215 O O . ARG B 1 205 ? 0.473 7.223 18.891 1 90 205 ARG B O 1
ATOM 3222 N N . ARG B 1 206 ? 1.594 5.414 19.375 1 92 206 ARG B N 1
ATOM 3223 C CA . ARG B 1 206 ? 2.275 6.039 20.516 1 92 206 ARG B CA 1
ATOM 3224 C C . ARG B 1 206 ? 3.176 7.18 20.047 1 92 206 ARG B C 1
ATOM 3226 O O . ARG B 1 206 ? 3.227 8.234 20.672 1 92 206 ARG B O 1
ATOM 3233 N N . LEU B 1 207 ? 3.812 6.91 18.969 1 90.75 207 LEU B N 1
ATOM 3234 C CA . LEU B 1 207 ? 4.703 7.926 18.406 1 90.75 207 LEU B CA 1
ATOM 3235 C C . LEU B 1 207 ? 3.908 9.125 17.891 1 90.75 207 LEU B C 1
ATOM 3237 O O . LEU B 1 207 ? 4.324 10.266 18.078 1 90.75 207 LEU B O 1
ATOM 3241 N N . GLU B 1 208 ? 2.814 8.82 17.312 1 87.56 208 GLU B N 1
ATOM 3242 C CA . GLU B 1 208 ? 1.958 9.891 16.812 1 87.56 208 GLU B CA 1
ATOM 3243 C C . GLU B 1 208 ? 1.393 10.719 17.953 1 87.56 208 GLU B C 1
ATOM 3245 O O . GLU B 1 208 ? 1.316 11.945 17.859 1 87.56 208 GLU B O 1
ATOM 3250 N N . LYS B 1 209 ? 1.065 10.117 19.016 1 86.94 209 LYS B N 1
ATOM 3251 C CA . LYS B 1 209 ? 0.52 10.812 20.188 1 86.94 209 LYS B CA 1
ATOM 3252 C C . LYS B 1 209 ? 1.593 11.648 20.875 1 86.94 209 LYS B C 1
ATOM 3254 O O . LYS B 1 209 ? 1.327 12.766 21.328 1 86.94 209 LYS B O 1
ATOM 3259 N N . ARG B 1 210 ? 2.658 11.062 20.906 1 86.44 210 ARG B N 1
ATOM 3260 C CA . ARG B 1 210 ? 3.754 11.711 21.609 1 86.44 210 ARG B CA 1
ATOM 3261 C C . ARG B 1 210 ? 4.266 12.922 20.844 1 86.44 210 ARG B C 1
ATOM 3263 O O . ARG B 1 210 ? 4.641 13.93 21.453 1 86.44 210 ARG B O 1
ATOM 3270 N N . TRP B 1 211 ? 4.293 12.695 19.531 1 78.75 211 TRP B N 1
ATOM 3271 C CA . TRP B 1 211 ? 4.934 13.742 18.75 1 78.75 211 TRP B CA 1
ATOM 3272 C C . TRP B 1 211 ? 3.914 14.484 17.891 1 78.75 211 TRP B C 1
ATOM 3274 O O . TRP B 1 211 ? 4.285 15.227 16.984 1 78.75 211 TRP B O 1
ATOM 3284 N N . SER B 1 212 ? 2.609 14.07 17.875 1 66.62 212 SER B N 1
ATOM 3285 C CA . SER B 1 212 ? 1.579 14.852 17.203 1 66.62 212 SER B CA 1
ATOM 3286 C C . SER B 1 212 ? 1.808 16.344 17.375 1 66.62 212 SER B C 1
ATOM 3288 O O . SER B 1 212 ? 1.914 16.828 18.516 1 66.62 212 SER B O 1
ATOM 3290 N N . VAL B 1 213 ? 2.877 16.703 16.609 1 52.09 213 VAL B N 1
ATOM 3291 C CA . VAL B 1 213 ? 3.344 18.078 16.609 1 52.09 213 VAL B CA 1
ATOM 3292 C C . VAL B 1 213 ? 2.16 19.031 16.797 1 52.09 213 VAL B C 1
ATOM 3294 O O . VAL B 1 213 ? 1.097 18.828 16.203 1 52.09 213 VAL B O 1
ATOM 3297 N N . THR B 1 214 ? 2.311 19.75 17.75 1 46.78 214 THR B N 1
ATOM 3298 C CA . THR B 1 214 ? 1.718 21.062 18.031 1 46.78 214 THR B CA 1
ATOM 3299 C C . THR B 1 214 ? 1.558 21.859 16.734 1 46.78 214 THR B C 1
ATOM 3301 O O . THR B 1 214 ? 2.547 22.281 16.141 1 46.78 214 THR B O 1
ATOM 3304 N N . ARG B 1 215 ? 0.795 21.469 15.789 1 40.03 215 ARG B N 1
ATOM 3305 C CA . ARG B 1 215 ? 0.423 22.609 14.953 1 40.03 215 ARG B CA 1
ATOM 3306 C C . ARG B 1 215 ? -0.33 23.656 15.766 1 40.03 215 ARG B C 1
ATOM 3308 O O . ARG B 1 215 ? -1.131 23.312 16.641 1 40.03 215 ARG B O 1
#

Foldseek 3Di:
DDLCVVCVVLLVVQAVLLVVLLVLLLVLLLVLLVCLLCLCPDPDVVSVVVSVVLLVVLQPDDLLVLLCCLQPVVVVVVDDDDDLSVSLSVSLSSNLSSVLSVLQNVLLVVDDPVQLVVCVVVPDDPVCSCVPTRNVNSVLSRPLVSLVSSLVSSVCSLSSLVRPRRHLNVSLVVCVVVPHDSVVSVVVSVVVSCVVSVVSVVVSVVSCVVSVPDD/DDLCVVCVVLLVVQAVLLVVLLVLLLVLLLVLLVCLLCLCPDPDVVSVVVSVVLLVVLQPDDLLVLLCCLQPVVVVVVDDDDDLSVSLSVSLSSNLSSVLSVLQNVLLVVDDPVQLVVCVVVPDDPVCSCVPTRNVNSCLSRPLVSLVSSLVSSVCSLSSLVRPRRHLNVSLVVCVVVPHDSVVSVVVSVVVSCVVSVVSVVVSVVSCVVSVPDD

Sequence (430 aa):
MNVLLDNLGLYGSGFLTTIQLFVISAIGSLVWGTVLAAMRVSPVPILRAFGTGYVNTIRNTPLTLVFFFFAFAYPRLDIVRLDFFTLACLSLITYTAAFVCECVRSGINTVPVGQAEAARALGFGFTQTISQIVLPQAIRSVVPPLTNVQIALLKNTTIAAGFSVVEAGGIYQNLSERGYDVFVGLLWVAVGFLILVTPLTVLQRRLEKRWSVTRMNVLLDNLGLYGSGFLTTIQLFVISAIGSLVWGTVLAAMRVSPVPILRAFGTGYVNTIRNTPLTLVFFFFAFAYPRLDIVRLDFFTLACLSLITYTAAFVCECVRSGINTVPVGQAEAARALGFGFTQTISQIVLPQAIRSVVPPLTNVQIALLKNTTIAAGFSVVEAGGIYQNLSERGYDVFVGLLWVAVGFLILVTPLTVLQRRLEKRWSVTR

pLDDT: mean 91.87, std 7.51, range [40.03, 98.81]

InterPro domains:
  IPR000515 ABC transporter type 1, transmembrane domain MetI-like [PF00528] (31-212)
  IPR000515 ABC transporter type 1, transmembrane domain MetI-like [PS50928] (15-204)
  IPR000515 ABC transporter type 1, transmembrane domain MetI-like [cd06261] (15-198)
  IPR010065 Amino acid ABC transporter, permease protein, 3-TM domain [TIGR01726] (10-106)
  IPR035906 MetI-like superfamily [G3DSA:1.10.3720.10] (1-213)
  IPR035906 MetI-like superfamily [SSF161098] (10-208)
  IPR043429 ABC transporter membrane protein permease protein ArtM/GltK/GlnP/TcyL/YhdX-like [PTHR30614] (13-213)

Solvent-accessible surface area (backbone atoms only — not comparable to full-atom values): 21834 Å² total; per-residue (Å²): 136,56,62,61,79,76,35,46,68,58,51,51,52,13,42,48,41,42,48,48,48,37,52,54,18,51,53,47,10,52,52,53,3,49,54,36,27,51,24,46,71,39,90,50,65,70,42,21,51,49,28,48,49,50,30,59,50,44,72,49,41,34,66,60,56,44,42,46,39,44,69,58,25,48,60,71,66,68,78,71,93,70,55,49,62,58,38,43,30,50,29,46,16,61,46,47,10,32,56,40,15,51,33,47,45,54,14,47,67,70,46,62,65,64,60,56,50,52,37,43,74,73,66,44,50,72,66,52,32,42,67,68,50,43,44,68,67,13,46,70,63,19,47,38,59,41,39,50,51,51,51,51,46,51,40,52,52,38,57,32,33,78,55,77,27,78,18,46,65,34,48,48,59,57,34,48,74,73,66,44,62,36,48,64,44,45,50,51,45,50,50,51,42,39,61,64,45,43,62,50,51,52,48,29,51,51,43,40,66,73,45,57,66,82,121,136,57,62,61,78,76,34,45,67,58,53,51,51,14,43,48,40,42,50,50,47,35,54,55,19,51,53,46,10,51,53,53,3,49,53,37,26,50,25,45,70,40,90,50,65,70,42,20,50,48,27,47,50,50,32,60,49,45,71,50,43,35,66,59,57,44,41,46,38,44,68,56,25,47,59,71,66,68,79,71,94,72,56,49,61,58,37,43,30,50,29,47,16,61,48,47,10,32,55,41,14,51,33,46,45,54,13,47,67,68,49,62,64,64,60,56,50,52,37,42,74,75,66,44,50,70,67,51,31,41,66,68,51,43,43,68,66,13,44,69,62,19,48,36,60,41,40,51,52,50,49,51,46,52,39,53,52,38,58,33,32,80,54,77,27,78,18,45,62,34,48,47,58,58,34,48,74,71,68,41,58,36,49,63,45,45,52,52,43,50,51,51,43,38,61,63,44,43,63,50,53,52,49,29,51,53,43,38,65,72,45,57,66,84,120

Organism: Pseudonocardia thermophila (NCBI:txid1848)

Nearest PDB structures (foldseek):
  4ymw-assembly1_C  TM=8.940E-01  e=6.941E-11  Caldanaerobacter subterraneus subsp. tengcongensis MB4
  3tui-assembly2_E  TM=7.904E-01  e=9.642E-06  Escherichia coli K-12
  7ahc-assembly1_B  TM=8.310E-01  e=4.280E-04  Lactococcus lactis subsp. lactis
  7ahd-assembly1_B  TM=7.071E-01  e=1.184E-03  Lactococcus lactis subsp. lactis
  7ahh-assembly1_B  TM=7.953E-01  e=4.743E-03  Lactococcus lactis subsp. lactis

Secondary structure (DSSP, 8-state):
--HHHHTHHHHHHHHHHHHHHHHHHHHHHHHHHHHHHHHHH-SSHHHHHHHHHHHHHHHTS-HHHHHHIIIIIGGGG-S----HHHHHHHHHHHHHHHHHHHHHHHHHTTS-HHHHHHHHHTT--HHHHIIIIIHHHHHHHHHHHHHHHHHHHHHHGGGGGGGT--SGGGHHHHHHHTT--HHHHHHHHHHHHHHHHHHHHHHHHHHHHHH----/--HHHHTHHHHHHHHHHHHHHHHHHHHHHHHHHHHHHHHHH-SSHHHHHHHHHHHHHHHTS-HHHHHHIIIIIHHHH-S----HHHHHHHHHHHHHHHHHHHHHHHHHTTS-HHHHHHHHHTT--HHHHIIIIIHHHHHHHHHHHHHHHHHHHHHHGGGGGGGT--SGGGHHHHHHHTT--HHHHHHHHHHHHHHHHHHHHHHHHHHHHHH----

Radius of gyration: 23.06 Å; Cα contacts (8 Å, |Δi|>4): 550; chains: 2; bounding box: 66×63×54 Å